Protein AF-A0A2A2LN92-F1 (afdb_monomer)

Nearest PDB structures (foldseek):
  5lyn-assembly1_B  TM=8.600E-01  e=7.169E-06  Saccharomyces cerevisiae
  5lyp-assembly1_A  TM=8.453E-01  e=7.979E-06  Saccharomyces cerevisiae
  8gck-assembly2_A  TM=8.677E-01  e=3.209E-05  Homo sapiens
  4j8e-assembly1_A  TM=8.462E-01  e=2.091E-05  Rattus norvegicus
  6b85-assembly1_J  TM=8.330E-01  e=1.099E-04  synthetic construct

Mean predicted aligned error: 17.04 Å

Organism: NCBI:txid2018661

pLDDT: mean 76.21, std 19.47, range [21.89, 97.56]

Radius of gyration: 30.8 Å; Cα contacts (8 Å, |Δi|>4): 1270; chains: 1; bounding box: 85×88×82 Å

InterPro domains:
  IPR011990 Tetratricopeptide-like helical domain superfamily [G3DSA:1.25.40.10] (541-693)
  IPR011990 Tetratricopeptide-like helical domain superfamily [SSF48452] (569-697)
  IPR019734 Tetratricopeptide repeat [PF13181] (601-632)
  IPR019734 Tetratricopeptide repeat [PF13181] (640-666)
  IPR019734 Tetratricopeptide repeat [PS50005] (600-633)
  IPR019734 Tetratricopeptide repeat [SM00028] (600-633)
  IPR019734 Tetratricopeptide repeat [SM00028] (638-671)
  IPR038906 Tetratricopeptide repeat protein 36 [PTHR21405] (524-701)

Solvent-accessible surface area (backbone atoms only — not comparable to full-atom values): 38725 Å² total; per-residue (Å²): 141,82,86,84,85,82,83,80,79,79,77,81,74,78,76,74,77,75,77,85,53,59,47,60,67,42,74,55,42,34,23,37,42,32,35,26,41,53,87,52,86,72,68,89,66,54,55,65,60,52,41,40,42,45,59,55,68,90,47,72,61,14,47,30,36,45,43,22,56,65,28,65,65,38,27,38,34,70,83,45,47,66,46,62,80,42,72,39,94,46,41,69,70,53,43,41,54,52,21,71,68,32,64,73,43,56,65,42,79,83,50,39,86,46,18,44,59,55,41,49,39,51,52,46,56,54,51,42,48,75,71,70,49,88,71,46,93,47,38,36,32,40,36,71,57,71,90,52,73,50,61,38,100,90,61,33,25,36,37,11,62,86,52,73,23,40,26,56,51,51,36,38,52,42,43,75,72,51,41,42,72,29,22,20,76,82,75,40,82,33,51,24,42,68,22,26,45,3,52,95,55,26,31,52,27,84,43,93,51,45,43,32,33,24,37,70,42,64,69,60,32,37,49,41,36,52,47,46,59,87,33,49,44,60,60,51,57,87,70,51,45,66,48,76,44,59,30,22,26,69,41,50,60,63,93,81,57,84,48,31,44,34,37,38,36,59,80,38,55,86,49,70,79,23,22,40,35,41,37,35,45,38,67,30,76,49,24,57,38,46,93,65,62,28,38,39,39,29,41,33,43,73,64,86,79,21,30,46,57,25,37,40,51,66,49,96,78,73,42,57,61,46,42,66,73,37,67,41,76,48,80,53,67,38,28,64,83,69,47,74,22,36,40,36,46,32,30,71,39,66,42,74,93,73,45,33,34,36,33,37,43,35,41,62,68,58,51,72,61,37,44,58,74,32,44,81,42,75,45,94,59,56,95,73,42,59,54,33,69,37,53,72,97,61,83,90,49,74,68,51,53,52,53,40,44,50,22,74,34,45,56,67,76,46,74,74,57,67,60,64,23,48,36,93,81,44,34,59,47,55,89,44,59,59,37,67,37,38,36,54,61,73,52,34,61,54,52,53,55,51,57,67,76,48,77,68,92,58,98,65,62,61,93,79,37,38,60,34,52,79,47,86,87,41,70,50,64,32,46,59,67,56,25,56,50,40,51,46,45,59,72,48,17,49,82,34,36,68,42,79,48,36,33,56,48,80,78,65,91,79,71,77,89,68,86,69,85,90,84,82,92,86,82,87,81,76,62,67,67,57,50,55,57,43,43,80,72,37,84,80,65,78,65,100,87,62,98,65,90,76,66,45,50,71,58,79,89,77,94,51,93,34,38,70,58,17,57,49,31,33,53,50,16,50,55,34,36,76,72,66,42,41,67,64,14,40,53,33,19,50,49,14,30,75,45,25,82,77,44,23,59,33,30,37,52,31,18,51,37,27,51,77,70,69,36,54,66,65,15,48,54,27,21,53,50,6,23,60,62,31,72,72,33,28,47,41,10,28,37,17,27,48,55,47,17,53,52,29,44,73,74,65,37,56,66,63,14,42,54,25,20,51,54,10,29,74,42,49,34,66,68,25,50,54,50,47,66,76,61,38,60,69,65,52,46,54,54,48,55,50,49,50,52,56,46,36,66,71,70,68,57,77,85,76,82,82,127

Sequence (707 aa):
MKASVSSVLLALGLLFRPGQCIPKRGNEPWSVILCKFKNSHYEPRTAEWIREWISAGNNPDTVESFFSSVSNGLYDIKGSNVTEWLKLPWSRHDVYRMALTDRRLQSNKKEKPFALFDKAKQLCISFAQLHGYELNEKKITIINSEQTAVYGNENGVLLSPKLIFTSVLAHEMVHSLNIGHSYSDRYKRYDDAYDLMSTANAHMRPSTYGLSGPGLNGPHLNYLGWLPMDRIIYFGRDGQMNRTISMSSLSVPHRLTSDSLLILIPYDRDEPANVYTVEYRTVFGNDASIGSSGILIHKVEKFGDAFYSHLITYVNHVYDELTAGTEWISFLHRDEHYNFQYIRVKVENLQKKLHSAEIRVISTFDPSACRKYEQRIATERKDTVDSVCLRHNRAITYKDIEVQRKRNLFYKLRATFGQNECHEGMRWRAIDAYDYVCVIPERVAIEQVTSWRKKKRHSFCYSGQKRRRAFEGDNVCVSSEEFERTQKENMDAYKYLKHLSFFNGQDKIRAIHSALSETQIKIMSTTRDRAVLSRILNPLMPSEDISNNNDVAVDKPIEHEGYAESKELEKQGVRTAEGGDVNAAIEIFTRAISTCDINPSAYNNRAQAYRLVEKNEEALADLNRAIELSEEQGKSGCQAFVQRAMIHRLKGDDDAARADFEKAANLGSSFAKLQLVALNPYAAMCNKMLSEVFQNLREGKECQESK

Structure (mmCIF, N/CA/C/O backbone):
data_AF-A0A2A2LN92-F1
#
_entry.id   AF-A0A2A2LN92-F1
#
loop_
_atom_site.group_PDB
_atom_site.id
_atom_site.type_symbol
_atom_site.label_atom_id
_atom_site.label_alt_id
_atom_site.label_comp_id
_atom_site.label_asym_id
_atom_site.label_entity_id
_atom_site.label_seq_id
_atom_site.pdbx_PDB_ins_code
_atom_site.Cartn_x
_atom_site.Cartn_y
_atom_site.Cartn_z
_atom_site.occupancy
_atom_site.B_iso_or_equiv
_atom_site.auth_seq_id
_atom_site.auth_comp_id
_atom_site.auth_asym_id
_atom_site.auth_atom_id
_atom_site.pdbx_PDB_model_num
ATOM 1 N N . MET A 1 1 ? -39.419 -28.266 -52.179 1.00 36.84 1 MET A N 1
ATOM 2 C CA . MET A 1 1 ? -38.161 -27.897 -51.493 1.00 36.84 1 MET A CA 1
ATOM 3 C C . MET A 1 1 ? -38.132 -26.385 -51.303 1.00 36.84 1 MET A C 1
ATOM 5 O O . MET A 1 1 ? -38.129 -25.673 -52.297 1.00 36.84 1 MET A O 1
ATOM 9 N N . LYS A 1 2 ? -38.174 -25.893 -50.061 1.00 25.91 2 LYS A N 1
ATOM 10 C CA . LYS A 1 2 ? -37.918 -24.487 -49.696 1.00 25.91 2 LYS A CA 1
ATOM 11 C C . LYS A 1 2 ? -37.092 -24.509 -48.409 1.00 25.91 2 LYS A C 1
ATOM 13 O O . LYS A 1 2 ? -37.454 -25.236 -47.489 1.00 25.91 2 LYS A O 1
ATOM 18 N N . ALA A 1 3 ? -35.962 -23.807 -48.393 1.00 26.75 3 ALA A N 1
ATOM 19 C CA . ALA A 1 3 ? -35.018 -23.839 -47.279 1.00 26.75 3 ALA A CA 1
ATOM 20 C C . ALA A 1 3 ? -35.492 -22.957 -46.112 1.00 26.75 3 ALA A C 1
ATOM 22 O O . ALA A 1 3 ? -36.103 -21.911 -46.328 1.00 26.75 3 ALA A O 1
ATOM 23 N N . SER A 1 4 ? -35.201 -23.395 -44.886 1.00 24.69 4 SER A N 1
ATOM 24 C CA . SER A 1 4 ? -35.514 -22.660 -43.658 1.00 24.69 4 SER A CA 1
ATOM 25 C C . SER A 1 4 ? -34.549 -21.491 -43.452 1.00 24.69 4 SER A C 1
ATOM 27 O O . SER A 1 4 ? -33.338 -21.656 -43.602 1.00 24.69 4 SER A O 1
ATOM 29 N N . VAL A 1 5 ? -35.076 -20.330 -43.061 1.00 28.58 5 VAL A N 1
ATOM 30 C CA . VAL A 1 5 ? -34.281 -19.177 -42.624 1.00 28.58 5 VAL A CA 1
ATOM 31 C C . VAL A 1 5 ? -34.138 -19.245 -41.104 1.00 28.58 5 VAL A C 1
ATOM 33 O O . VAL A 1 5 ? -35.081 -18.932 -40.382 1.00 28.58 5 VAL A O 1
ATOM 36 N N . SER A 1 6 ? -32.958 -19.634 -40.615 1.00 26.05 6 SER A N 1
ATOM 37 C CA . SER A 1 6 ? -32.620 -19.544 -39.188 1.00 26.05 6 SER A CA 1
ATOM 38 C C . SER A 1 6 ? -31.938 -18.213 -38.886 1.00 26.05 6 SER A C 1
ATOM 40 O O . SER A 1 6 ? -30.765 -18.013 -39.201 1.00 26.05 6 SER A O 1
ATOM 42 N N . SER A 1 7 ? -32.667 -17.307 -38.242 1.00 25.14 7 SER A N 1
ATOM 43 C CA . SER A 1 7 ? -32.140 -16.064 -37.681 1.00 25.14 7 SER A CA 1
ATOM 44 C C . SER A 1 7 ? -31.362 -16.341 -36.389 1.00 25.14 7 SER A C 1
ATOM 46 O O . SER A 1 7 ? -31.938 -16.621 -35.339 1.00 25.14 7 SER A O 1
ATOM 48 N N . VAL A 1 8 ? -30.034 -16.232 -36.451 1.00 26.95 8 VAL A N 1
ATOM 49 C CA . VAL A 1 8 ? -29.171 -16.286 -35.262 1.00 26.95 8 VAL A CA 1
ATOM 50 C C . VAL A 1 8 ? -29.262 -14.950 -34.522 1.00 26.95 8 VAL A C 1
ATOM 52 O O . VAL A 1 8 ? -28.691 -13.953 -34.964 1.00 26.95 8 VAL A O 1
ATOM 55 N N . LEU A 1 9 ? -29.961 -14.920 -33.383 1.00 25.62 9 LEU A N 1
ATOM 56 C CA . LEU A 1 9 ? -29.848 -13.801 -32.445 1.00 25.62 9 LEU A CA 1
ATOM 57 C C . LEU A 1 9 ? -28.452 -13.815 -31.813 1.00 25.62 9 LEU A C 1
ATOM 59 O O . LEU A 1 9 ? -28.152 -14.647 -30.957 1.00 25.62 9 LEU A O 1
ATOM 63 N N . LEU A 1 10 ? -27.617 -12.851 -32.199 1.00 25.48 10 LEU A N 1
ATOM 64 C CA . LEU A 1 10 ? -26.381 -12.557 -31.485 1.00 25.48 10 LEU A CA 1
ATOM 65 C C . LEU A 1 10 ? -26.738 -11.866 -30.161 1.00 25.48 10 LEU A C 1
ATOM 67 O O . LEU A 1 10 ? -26.968 -10.657 -30.111 1.00 25.48 10 LEU A O 1
ATOM 71 N N . ALA A 1 11 ? -26.808 -12.636 -29.077 1.00 25.20 11 ALA A N 1
ATOM 72 C CA . ALA A 1 11 ? -26.950 -12.075 -27.742 1.00 25.20 11 ALA A CA 1
ATOM 73 C C . ALA A 1 11 ? -25.649 -11.350 -27.356 1.00 25.20 11 ALA A C 1
ATOM 75 O O . ALA A 1 11 ? -24.708 -11.973 -26.864 1.00 25.20 11 ALA A O 1
ATOM 76 N N . LEU A 1 12 ? -25.596 -10.027 -27.560 1.00 25.86 12 LEU A N 1
ATOM 77 C CA . LEU A 1 12 ? -24.588 -9.172 -26.928 1.00 25.86 12 LEU A CA 1
ATOM 78 C C . LEU A 1 12 ? -24.840 -9.146 -25.414 1.00 25.86 12 LEU A C 1
ATOM 80 O O . LEU A 1 12 ? -25.447 -8.227 -24.864 1.00 25.86 12 LEU A O 1
ATOM 84 N N . GLY A 1 13 ? -24.348 -10.178 -24.733 1.00 24.19 13 GLY A N 1
ATOM 85 C CA . GLY A 1 13 ? -24.136 -10.143 -23.299 1.00 24.19 13 GLY A CA 1
ATOM 86 C C . GLY A 1 13 ? -23.096 -9.072 -22.992 1.00 24.19 13 GLY A C 1
ATOM 87 O O . GLY A 1 13 ? -21.897 -9.311 -23.123 1.00 24.19 13 GLY A O 1
ATOM 88 N N . LEU A 1 14 ? -23.559 -7.889 -22.583 1.00 23.95 14 LEU A N 1
ATOM 89 C CA . LEU A 1 14 ? -22.728 -6.895 -21.914 1.00 23.95 14 LEU A CA 1
ATOM 90 C C . LEU A 1 14 ? -22.191 -7.528 -20.626 1.00 23.95 14 LEU A C 1
ATOM 92 O O . LEU A 1 14 ? -22.842 -7.494 -19.582 1.00 23.95 14 LEU A O 1
ATOM 96 N N . LEU A 1 15 ? -21.004 -8.129 -20.722 1.00 23.92 15 LEU A N 1
ATOM 97 C CA . LEU A 1 15 ? -20.229 -8.611 -19.587 1.00 23.92 15 LEU A CA 1
ATOM 98 C C . LEU A 1 15 ? -19.795 -7.402 -18.754 1.00 23.92 15 LEU A C 1
ATOM 100 O O . LEU A 1 15 ? -18.691 -6.875 -18.905 1.00 23.92 15 LEU A O 1
ATOM 104 N N . PHE A 1 16 ? -20.688 -6.964 -17.865 1.00 23.58 16 PHE A N 1
ATOM 105 C CA . PHE A 1 16 ? -20.325 -6.155 -16.713 1.00 23.58 16 PHE A CA 1
ATOM 106 C C . PHE A 1 16 ? -19.219 -6.899 -15.969 1.00 23.58 16 PHE A C 1
ATOM 108 O O . PHE A 1 16 ? -19.461 -7.951 -15.377 1.00 23.58 16 PHE A O 1
ATOM 115 N N . ARG A 1 17 ? -17.994 -6.370 -16.036 1.00 29.92 17 ARG A N 1
ATOM 116 C CA . ARG A 1 17 ? -16.860 -6.920 -15.295 1.00 29.92 17 ARG A CA 1
ATOM 117 C C . ARG A 1 17 ? -17.189 -6.814 -13.800 1.00 29.92 17 ARG A C 1
ATOM 119 O O . ARG A 1 17 ? -17.410 -5.690 -13.341 1.00 29.92 17 ARG A O 1
ATOM 126 N N . PRO A 1 18 ? -17.268 -7.927 -13.048 1.00 30.98 18 PRO A N 1
ATOM 127 C CA . PRO A 1 18 ? -17.479 -7.848 -11.611 1.00 30.98 18 PRO A CA 1
ATOM 128 C C . PRO A 1 18 ? -16.292 -7.120 -10.976 1.00 30.98 18 PRO A C 1
ATOM 130 O O . PRO A 1 18 ? -15.141 -7.330 -11.363 1.00 30.98 18 PRO A O 1
ATOM 133 N N . GLY A 1 19 ? -16.574 -6.242 -10.014 1.00 36.78 19 GLY A N 1
ATOM 134 C CA . GLY A 1 19 ? -15.523 -5.608 -9.225 1.00 36.78 19 GLY A CA 1
ATOM 135 C C . GLY A 1 19 ? -14.732 -6.680 -8.482 1.00 36.78 19 GLY A C 1
ATOM 136 O O . GLY A 1 19 ? -15.320 -7.605 -7.919 1.00 36.78 19 GLY A O 1
ATOM 137 N N . GLN A 1 20 ? -13.403 -6.576 -8.490 1.00 46.41 20 GLN A N 1
ATOM 138 C CA . GLN A 1 20 ? -12.574 -7.534 -7.770 1.00 46.41 20 GLN A CA 1
ATOM 139 C C . GLN A 1 20 ? -12.903 -7.480 -6.272 1.00 46.41 20 GLN A C 1
ATOM 141 O O . GLN A 1 20 ? -12.833 -6.422 -5.649 1.00 46.41 20 GLN A O 1
ATOM 146 N N . CYS A 1 21 ? -13.301 -8.623 -5.716 1.00 49.97 21 CYS A N 1
ATOM 147 C CA . CYS A 1 21 ? -13.788 -8.705 -4.346 1.00 49.97 21 CYS A CA 1
ATOM 148 C C . CYS A 1 21 ? -12.650 -8.517 -3.338 1.00 49.97 21 CYS A C 1
ATOM 150 O O . CYS A 1 21 ? -11.581 -9.110 -3.476 1.00 49.97 21 CYS A O 1
ATOM 152 N N . ILE A 1 22 ? -12.931 -7.723 -2.308 1.00 56.91 22 ILE A N 1
ATOM 153 C CA . ILE A 1 22 ? -12.199 -7.686 -1.043 1.00 56.91 22 ILE A CA 1
ATOM 154 C C . ILE A 1 22 ? -13.116 -8.371 -0.010 1.00 56.91 22 ILE A C 1
ATOM 156 O O . ILE A 1 22 ? -14.329 -8.169 -0.095 1.00 56.91 22 ILE A O 1
ATOM 160 N N . PRO A 1 23 ? -12.609 -9.217 0.906 1.00 67.38 23 PRO A N 1
ATOM 161 C CA . PRO A 1 23 ? -11.212 -9.617 1.066 1.00 67.38 23 PRO A CA 1
ATOM 162 C C . PRO A 1 23 ? -10.720 -10.495 -0.092 1.00 67.38 23 PRO A C 1
ATOM 164 O O . PRO A 1 23 ? -11.449 -11.350 -0.598 1.00 67.38 23 PRO A O 1
ATOM 167 N N . LYS A 1 24 ? -9.459 -10.314 -0.492 1.00 70.56 24 LYS A N 1
ATOM 168 C CA . LYS A 1 24 ? -8.810 -11.189 -1.478 1.00 70.56 24 LYS A CA 1
ATOM 169 C C . LYS A 1 24 ? -8.303 -12.440 -0.769 1.00 70.56 24 LYS A C 1
ATOM 171 O O . LYS A 1 24 ? -7.378 -12.357 0.039 1.00 70.56 24 LYS A O 1
ATOM 176 N N . ARG A 1 25 ? -8.931 -13.583 -1.063 1.00 75.94 25 ARG A N 1
ATOM 177 C CA . ARG A 1 25 ? -8.587 -14.906 -0.522 1.00 75.94 25 ARG A CA 1
ATOM 178 C C . ARG A 1 25 ? -8.489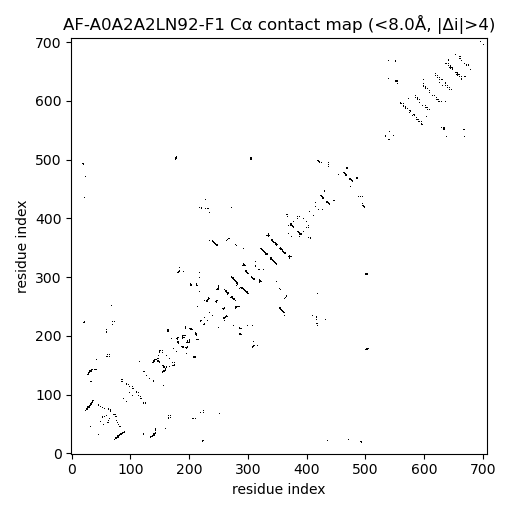 -15.948 -1.639 1.00 75.94 25 ARG A C 1
ATOM 180 O O . ARG A 1 25 ? -9.300 -15.932 -2.561 1.00 75.94 25 ARG A O 1
ATOM 187 N N . GLY A 1 26 ? -7.560 -16.883 -1.480 1.00 81.44 26 GLY A N 1
ATOM 188 C CA . GLY A 1 26 ? -7.250 -17.969 -2.403 1.00 81.44 26 GLY A CA 1
ATOM 189 C C . GLY A 1 26 ? -6.106 -17.650 -3.365 1.00 81.44 26 GLY A C 1
ATOM 190 O O . GLY A 1 26 ? -5.519 -16.565 -3.333 1.00 81.44 26 GLY A O 1
ATOM 191 N N . ASN A 1 27 ? -5.791 -18.624 -4.213 1.00 87.12 27 ASN A N 1
ATOM 192 C CA . ASN A 1 27 ? -4.753 -18.508 -5.234 1.00 87.12 27 ASN A CA 1
ATOM 193 C C . ASN A 1 27 ? -5.230 -17.712 -6.471 1.00 87.12 27 ASN A C 1
ATOM 195 O O . ASN A 1 27 ? -6.196 -18.108 -7.126 1.00 87.12 27 ASN A O 1
ATOM 199 N N . GLU A 1 28 ? -4.526 -16.637 -6.834 1.00 87.56 28 GLU A N 1
ATOM 200 C CA . GLU A 1 28 ? -4.752 -15.830 -8.044 1.00 87.56 28 GLU A CA 1
ATOM 201 C C . GLU A 1 28 ? -3.471 -15.850 -8.902 1.00 87.56 28 GLU A C 1
ATOM 203 O O . GLU A 1 28 ? -2.587 -15.029 -8.676 1.00 87.56 28 GLU A O 1
ATOM 208 N N . PRO A 1 29 ? -3.316 -16.778 -9.869 1.00 91.06 29 PRO A N 1
ATOM 209 C CA . PRO A 1 29 ? -2.129 -16.841 -10.724 1.00 91.06 29 PRO A CA 1
ATOM 210 C C . PRO A 1 29 ? -1.972 -15.603 -11.621 1.00 91.06 29 PRO A C 1
ATOM 212 O O . PRO A 1 29 ? -2.944 -15.083 -12.172 1.00 91.06 29 PRO A O 1
ATOM 215 N N . TRP A 1 30 ? -0.731 -15.160 -11.824 1.00 92.69 30 TRP A N 1
ATOM 216 C CA . TRP A 1 30 ? -0.370 -14.022 -12.675 1.00 92.69 30 TRP A CA 1
ATOM 217 C C . TRP A 1 30 ? 0.314 -14.486 -13.964 1.00 92.69 30 TRP A C 1
ATOM 219 O O . TRP A 1 30 ? 0.817 -15.605 -14.055 1.00 92.69 30 TRP A O 1
ATOM 229 N N . SER A 1 31 ? 0.346 -13.621 -14.979 1.00 94.31 31 SER A N 1
ATOM 230 C CA . SER A 1 31 ? 1.178 -13.825 -16.173 1.00 94.31 31 SER A CA 1
ATOM 231 C C . SER A 1 31 ? 2.292 -12.800 -16.259 1.00 94.31 31 SER A C 1
ATOM 233 O O . SER A 1 31 ? 2.029 -11.599 -16.323 1.00 94.31 31 SER A O 1
ATOM 235 N N . VAL A 1 32 ? 3.534 -13.274 -16.301 1.00 94.62 32 VAL A N 1
ATOM 236 C CA . VAL A 1 32 ? 4.735 -12.450 -16.438 1.00 94.62 32 VAL A CA 1
ATOM 237 C C . VAL A 1 32 ? 5.212 -12.498 -17.882 1.00 94.62 32 VAL A C 1
ATOM 239 O O . VAL A 1 32 ? 5.563 -13.551 -18.408 1.00 94.62 32 VAL A O 1
ATOM 242 N N . ILE A 1 33 ? 5.203 -11.347 -18.538 1.00 94.62 33 ILE A N 1
ATOM 243 C CA . ILE A 1 33 ? 5.451 -11.215 -19.969 1.00 94.62 33 ILE A CA 1
ATOM 244 C C . ILE A 1 33 ? 6.777 -10.489 -20.153 1.00 94.62 33 ILE A C 1
ATOM 246 O O . ILE A 1 33 ? 6.930 -9.334 -19.744 1.00 94.62 33 ILE A O 1
ATOM 250 N N . LEU A 1 34 ? 7.743 -11.184 -20.744 1.00 93.81 34 LEU A N 1
ATOM 251 C CA . LEU A 1 34 ? 9.094 -10.685 -20.969 1.00 93.81 34 LEU A CA 1
ATOM 252 C C . LEU A 1 34 ? 9.191 -10.127 -22.390 1.00 93.81 34 LEU A C 1
ATOM 254 O O . LEU A 1 34 ? 9.040 -10.869 -23.358 1.00 93.81 34 LEU A O 1
ATOM 258 N N . CYS A 1 35 ? 9.445 -8.825 -22.532 1.00 92.31 35 CYS A N 1
ATOM 259 C CA . CYS A 1 35 ? 9.462 -8.152 -23.832 1.00 92.31 35 CYS A CA 1
ATOM 260 C C . CYS A 1 35 ? 10.732 -7.333 -24.065 1.00 92.31 35 CYS A C 1
ATOM 262 O O . CYS A 1 35 ? 11.144 -6.521 -23.236 1.00 92.31 35 CYS A O 1
ATOM 264 N N . LYS A 1 36 ? 11.314 -7.477 -25.258 1.00 90.44 36 LYS A N 1
ATOM 265 C CA . LYS A 1 36 ? 12.439 -6.665 -25.736 1.00 90.44 36 LYS A CA 1
ATOM 266 C C . LYS A 1 36 ? 12.086 -5.916 -27.015 1.00 90.44 36 LYS A C 1
ATOM 268 O O . LYS A 1 36 ? 11.473 -6.479 -27.919 1.00 90.44 36 LYS A O 1
ATOM 273 N N . PHE A 1 37 ? 12.473 -4.643 -27.107 1.00 89.69 37 PHE A N 1
ATOM 274 C CA .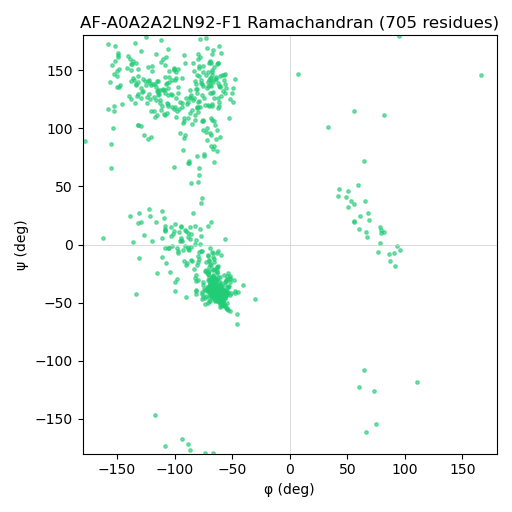 PHE A 1 37 ? 12.275 -3.848 -28.327 1.00 89.69 37 PHE A CA 1
ATOM 275 C C . PHE A 1 37 ? 13.068 -4.414 -29.518 1.00 89.69 37 PHE A C 1
ATOM 277 O O . PHE A 1 37 ? 14.125 -5.018 -29.331 1.00 89.69 37 PHE A O 1
ATOM 284 N N . LYS A 1 38 ? 12.617 -4.135 -30.751 1.00 88.38 38 LYS A N 1
ATOM 285 C CA . LYS A 1 38 ? 13.213 -4.613 -32.019 1.00 88.38 38 LYS A CA 1
ATOM 286 C C . LYS A 1 38 ? 14.740 -4.503 -32.083 1.00 88.38 38 LYS A C 1
ATOM 288 O O . LYS A 1 38 ? 15.410 -5.407 -32.581 1.00 88.38 38 LYS A O 1
ATOM 293 N N . ASN A 1 39 ? 15.274 -3.392 -31.585 1.00 85.25 39 ASN A N 1
ATOM 294 C CA . ASN A 1 39 ? 16.687 -3.036 -31.701 1.00 85.25 39 ASN A CA 1
ATOM 295 C C . ASN A 1 39 ? 17.512 -3.456 -30.471 1.00 85.25 39 ASN A C 1
ATOM 297 O O . ASN A 1 39 ? 18.694 -3.140 -30.407 1.00 85.25 39 ASN A O 1
ATOM 301 N N . SER A 1 40 ? 16.910 -4.136 -29.487 1.00 81.94 40 SER A N 1
ATOM 302 C CA . SER A 1 40 ? 17.597 -4.555 -28.267 1.00 81.94 40 SER A CA 1
ATOM 303 C C . SER A 1 40 ? 17.787 -6.067 -28.211 1.00 81.94 40 SER A C 1
ATOM 305 O O . SER A 1 40 ? 16.865 -6.851 -28.446 1.00 81.94 40 SER A O 1
ATOM 307 N N . HIS A 1 41 ? 19.006 -6.459 -27.855 1.00 81.06 41 HIS A N 1
ATOM 308 C CA . HIS A 1 41 ? 19.414 -7.838 -27.598 1.00 81.06 41 HIS A CA 1
ATOM 309 C C . HIS A 1 41 ? 19.653 -8.099 -26.102 1.00 81.06 41 HIS A C 1
ATOM 311 O O . HIS A 1 41 ? 19.939 -9.227 -25.722 1.00 81.06 41 HIS A O 1
ATOM 317 N N . TYR A 1 42 ? 19.530 -7.068 -25.257 1.00 82.56 42 TYR A N 1
ATOM 318 C CA . TYR A 1 42 ? 19.814 -7.155 -23.829 1.00 82.56 42 TYR A CA 1
ATOM 319 C C . TYR A 1 42 ? 18.660 -7.802 -23.054 1.00 82.56 42 TYR A C 1
ATOM 321 O O . TYR A 1 42 ? 17.532 -7.301 -23.067 1.00 82.56 42 TYR A O 1
ATOM 329 N N . GLU A 1 43 ? 18.977 -8.883 -22.347 1.00 86.75 43 GLU A N 1
ATOM 330 C CA . GLU A 1 43 ? 18.100 -9.600 -21.422 1.00 86.75 43 GLU A CA 1
ATOM 331 C C . GLU A 1 43 ? 18.716 -9.501 -20.016 1.00 86.75 43 GLU A C 1
ATOM 333 O O . GLU A 1 43 ? 19.775 -10.080 -19.778 1.00 86.75 43 GLU A O 1
ATOM 338 N N . PRO A 1 44 ? 18.115 -8.747 -19.075 1.00 83.12 44 PRO A N 1
ATOM 339 C CA . PRO A 1 44 ? 18.706 -8.527 -17.749 1.00 83.12 44 PRO A CA 1
ATOM 340 C C . PRO A 1 44 ? 18.834 -9.803 -16.907 1.00 83.12 44 PRO A C 1
ATOM 342 O O . PRO A 1 44 ? 19.715 -9.909 -16.053 1.00 83.12 44 PRO A O 1
ATOM 345 N N . ARG A 1 45 ? 17.908 -10.744 -17.122 1.00 89.31 45 ARG A N 1
ATOM 346 C CA . ARG A 1 45 ? 17.765 -12.039 -16.449 1.00 89.31 45 ARG A CA 1
ATOM 347 C C . ARG A 1 45 ? 17.181 -13.040 -17.445 1.00 89.31 45 ARG A C 1
ATOM 349 O O . ARG A 1 45 ? 16.426 -12.647 -18.335 1.00 89.31 45 ARG A O 1
ATOM 356 N N . THR A 1 46 ? 17.508 -14.319 -17.288 1.00 92.38 46 THR A N 1
ATOM 357 C CA . THR A 1 46 ? 16.908 -15.400 -18.084 1.00 92.38 46 THR A CA 1
ATOM 358 C C . THR A 1 46 ? 15.441 -15.608 -17.698 1.00 92.38 46 THR A C 1
ATOM 360 O O . THR A 1 46 ? 15.041 -15.281 -16.579 1.00 92.38 46 THR A O 1
ATOM 363 N N . ALA A 1 47 ? 14.637 -16.178 -18.601 1.00 92.25 47 ALA A N 1
ATOM 364 C CA . ALA A 1 47 ? 13.253 -16.538 -18.287 1.00 92.25 47 ALA A CA 1
ATOM 365 C C . ALA A 1 47 ? 13.172 -17.544 -17.121 1.00 92.25 47 ALA A C 1
ATOM 367 O O . ALA A 1 47 ? 12.292 -17.416 -16.276 1.00 92.25 47 ALA A O 1
ATOM 368 N N . GLU A 1 48 ? 14.139 -18.466 -17.016 1.00 92.75 48 GLU A N 1
ATOM 369 C CA . GLU A 1 48 ? 14.279 -19.395 -15.884 1.00 92.75 48 GLU A CA 1
ATOM 370 C C . GLU A 1 48 ? 14.429 -18.663 -14.545 1.00 92.75 48 GLU A C 1
ATOM 372 O O . GLU A 1 48 ? 13.645 -18.882 -13.629 1.00 92.75 48 GLU A O 1
ATOM 377 N N . TRP A 1 49 ? 15.360 -17.707 -14.455 1.00 93.69 49 TRP A N 1
ATOM 378 C CA . TRP A 1 49 ? 15.575 -16.936 -13.228 1.00 93.69 49 TRP A CA 1
ATOM 379 C C . TRP A 1 49 ? 14.321 -16.147 -12.821 1.00 93.69 49 TRP A C 1
ATOM 381 O O . TRP A 1 49 ? 14.030 -16.013 -11.635 1.00 93.69 49 TRP A O 1
ATOM 391 N N . ILE A 1 50 ? 13.548 -15.642 -13.793 1.00 93.81 50 ILE A N 1
ATOM 392 C CA . ILE A 1 50 ? 12.265 -14.979 -13.516 1.00 93.81 50 ILE A CA 1
ATOM 393 C C . ILE A 1 50 ? 11.205 -15.992 -13.052 1.00 93.81 50 ILE A C 1
ATOM 395 O O . ILE A 1 50 ? 10.464 -15.685 -12.121 1.00 93.81 50 ILE A O 1
ATOM 399 N N . ARG A 1 51 ? 11.131 -17.193 -13.647 1.00 93.62 51 ARG A N 1
ATOM 400 C CA . ARG A 1 51 ? 10.234 -18.274 -13.191 1.00 93.62 51 ARG A CA 1
ATOM 401 C C . ARG A 1 51 ? 10.516 -18.640 -11.738 1.00 93.62 51 ARG A C 1
ATOM 403 O O . ARG A 1 51 ? 9.589 -18.648 -10.929 1.00 93.62 51 ARG A O 1
ATOM 410 N N . GLU A 1 52 ? 11.787 -18.830 -11.398 1.00 93.06 52 GLU A N 1
ATOM 411 C CA . GLU A 1 52 ? 12.208 -19.101 -10.027 1.00 93.06 52 GLU A CA 1
ATOM 412 C C . GLU A 1 52 ? 11.862 -17.948 -9.068 1.00 93.06 52 GLU A C 1
ATOM 414 O O . GLU A 1 52 ? 11.243 -18.170 -8.030 1.00 93.06 52 GLU A O 1
ATOM 419 N N . TRP A 1 53 ? 12.201 -16.704 -9.423 1.00 93.75 53 TRP A N 1
ATOM 420 C CA . TRP A 1 53 ? 11.919 -15.524 -8.596 1.00 93.75 53 TRP A CA 1
ATOM 421 C C . TRP A 1 53 ? 10.424 -15.354 -8.280 1.00 93.75 53 TRP A C 1
ATOM 423 O O . TRP A 1 53 ? 10.050 -14.989 -7.161 1.00 93.75 53 TRP A O 1
ATOM 433 N N . ILE A 1 54 ? 9.562 -15.632 -9.259 1.00 94.06 54 ILE A N 1
ATOM 434 C CA . ILE A 1 54 ? 8.112 -15.512 -9.114 1.00 94.06 54 ILE A CA 1
ATOM 435 C C . ILE A 1 54 ? 7.554 -16.652 -8.254 1.00 94.06 54 ILE A C 1
ATOM 437 O O . ILE A 1 54 ? 6.829 -16.368 -7.301 1.00 94.06 54 ILE A O 1
ATOM 441 N N . SER A 1 55 ? 7.881 -17.912 -8.575 1.00 90.19 55 SER A N 1
ATOM 442 C CA . SER A 1 55 ? 7.243 -19.108 -8.000 1.00 90.19 55 SER A CA 1
ATOM 443 C C . SER A 1 55 ? 8.163 -20.350 -8.048 1.00 90.19 55 SER A C 1
ATOM 445 O O . SER A 1 55 ? 7.875 -21.335 -8.724 1.00 90.19 55 SER A O 1
ATOM 447 N N . ALA A 1 56 ? 9.285 -20.334 -7.313 1.00 79.50 56 ALA A N 1
ATOM 448 C CA . ALA A 1 56 ? 10.155 -21.509 -7.088 1.00 79.50 56 ALA A CA 1
ATOM 449 C C . ALA A 1 56 ? 9.676 -22.459 -5.962 1.00 79.50 56 ALA A C 1
ATOM 451 O O . ALA A 1 56 ? 10.463 -23.258 -5.443 1.00 79.50 56 ALA A O 1
ATOM 452 N N . GLY A 1 57 ? 8.420 -22.370 -5.513 1.00 68.50 57 GLY A N 1
ATOM 453 C CA . GLY A 1 57 ? 7.909 -23.179 -4.405 1.00 68.50 57 GLY A CA 1
ATOM 454 C C . GLY A 1 57 ? 8.603 -22.869 -3.072 1.00 68.50 57 GLY A C 1
ATOM 455 O O . GLY A 1 57 ? 8.375 -21.823 -2.478 1.00 68.50 57 GLY A O 1
ATOM 456 N N . ASN A 1 58 ? 9.450 -23.779 -2.575 1.00 72.44 58 ASN A N 1
ATOM 457 C CA . ASN A 1 58 ? 9.977 -23.749 -1.198 1.00 72.44 58 ASN A CA 1
ATOM 458 C C . ASN A 1 58 ? 10.969 -22.605 -0.875 1.00 72.44 58 ASN A C 1
ATOM 460 O O . ASN A 1 58 ? 11.424 -22.524 0.267 1.00 72.44 58 ASN A O 1
ATOM 464 N N . ASN A 1 59 ? 11.348 -21.749 -1.831 1.00 85.81 59 ASN A N 1
ATOM 465 C CA . ASN A 1 59 ? 12.268 -20.638 -1.567 1.00 85.81 59 ASN A CA 1
ATOM 466 C C . ASN A 1 59 ? 11.521 -19.442 -0.920 1.00 85.81 59 ASN A C 1
ATOM 468 O O . ASN A 1 59 ? 10.661 -18.847 -1.582 1.00 85.81 59 ASN A O 1
ATOM 472 N N . PRO A 1 60 ? 11.869 -19.035 0.323 1.00 85.25 60 PRO A N 1
ATOM 473 C CA . PRO A 1 60 ? 11.158 -17.995 1.072 1.00 85.25 60 PRO A CA 1
ATOM 474 C C . PRO A 1 60 ? 11.327 -16.571 0.516 1.00 85.25 60 PRO A C 1
ATOM 476 O O . PRO A 1 60 ? 10.582 -15.680 0.915 1.00 85.25 60 PRO A O 1
ATOM 479 N N . ASP A 1 61 ? 12.282 -16.335 -0.389 1.00 88.81 61 ASP A N 1
ATOM 480 C CA . ASP A 1 61 ? 12.550 -15.015 -0.984 1.00 88.81 61 ASP A CA 1
ATOM 481 C C . ASP A 1 61 ? 11.770 -14.745 -2.286 1.00 88.81 61 ASP A C 1
ATOM 483 O O . ASP A 1 61 ? 11.902 -13.671 -2.888 1.00 88.81 61 ASP A O 1
ATOM 487 N N . THR A 1 62 ? 10.980 -15.721 -2.738 1.00 93.62 62 THR A N 1
ATOM 488 C CA . THR A 1 62 ? 10.131 -15.610 -3.933 1.00 93.62 62 THR A CA 1
ATOM 489 C C . THR A 1 62 ? 8.973 -14.642 -3.724 1.00 93.62 62 THR A C 1
ATOM 491 O O . THR A 1 62 ? 8.537 -14.389 -2.599 1.00 93.62 62 THR A O 1
ATOM 494 N N . VAL A 1 63 ? 8.429 -14.121 -4.824 1.00 94.38 63 VAL A N 1
ATOM 495 C CA . VAL A 1 63 ? 7.245 -13.245 -4.780 1.00 94.38 63 VAL A CA 1
ATOM 496 C C . VAL A 1 63 ? 6.026 -14.013 -4.249 1.00 94.38 63 VAL A C 1
ATOM 498 O O . VAL A 1 63 ? 5.283 -13.484 -3.424 1.00 94.38 63 VAL A O 1
ATOM 501 N N . GLU A 1 64 ? 5.880 -15.286 -4.631 1.00 94.00 64 GLU A N 1
ATOM 502 C CA . GLU A 1 64 ? 4.932 -16.241 -4.044 1.00 94.00 64 GLU A CA 1
ATOM 503 C C . GLU A 1 64 ? 5.056 -16.320 -2.513 1.00 94.00 64 GLU A C 1
ATOM 505 O O . GLU A 1 64 ? 4.093 -16.043 -1.792 1.00 94.00 64 GLU A O 1
ATOM 510 N N . SER A 1 65 ? 6.251 -16.635 -1.999 1.00 92.62 65 SER A N 1
ATOM 511 C CA . SER A 1 65 ? 6.481 -16.753 -0.554 1.00 92.62 65 SER A CA 1
ATOM 512 C C . SER A 1 65 ? 6.286 -15.435 0.190 1.00 92.62 65 SER A C 1
ATOM 514 O O . SER A 1 65 ? 5.774 -15.449 1.309 1.00 92.62 65 SER A O 1
ATOM 516 N N . PHE A 1 66 ? 6.616 -14.295 -0.424 1.00 93.88 66 PHE A N 1
ATOM 517 C CA . PHE A 1 66 ? 6.354 -12.980 0.156 1.00 93.88 66 PHE A CA 1
ATOM 518 C C . PHE A 1 66 ? 4.849 -12.761 0.380 1.00 93.88 66 PHE A C 1
ATOM 520 O O . PHE A 1 66 ? 4.431 -12.492 1.509 1.00 93.88 66 PHE A O 1
ATOM 527 N N . PHE A 1 67 ? 4.018 -12.941 -0.655 1.00 93.69 67 PHE A N 1
ATOM 528 C CA . PHE A 1 67 ? 2.563 -12.780 -0.539 1.00 93.69 67 PHE A CA 1
ATOM 529 C C . PHE A 1 67 ? 1.926 -13.812 0.393 1.00 93.69 67 PHE A C 1
ATOM 531 O O . PHE A 1 67 ? 1.080 -13.453 1.216 1.00 93.69 67 PHE A O 1
ATOM 538 N N . SER A 1 68 ? 2.376 -15.066 0.332 1.00 91.88 68 SER A N 1
ATOM 539 C CA . SER A 1 68 ? 1.936 -16.122 1.245 1.00 91.88 68 SER A CA 1
ATOM 540 C C . SER A 1 68 ? 2.295 -15.792 2.703 1.00 91.88 68 SER A C 1
ATOM 542 O O . SER A 1 68 ? 1.472 -15.958 3.601 1.00 91.88 68 SER A O 1
ATOM 544 N N . SER A 1 69 ? 3.484 -15.235 2.958 1.00 92.25 69 SER A N 1
ATOM 545 C CA . SER A 1 69 ? 3.916 -14.837 4.301 1.00 92.25 69 SER A CA 1
ATOM 546 C C . SER A 1 69 ? 3.137 -13.631 4.835 1.00 92.25 69 SER A C 1
ATOM 548 O O . SER A 1 69 ? 2.636 -13.706 5.955 1.00 92.25 69 SER A O 1
ATOM 550 N N . VAL A 1 70 ? 2.993 -12.549 4.058 1.00 93.00 70 VAL A N 1
ATOM 551 C CA . VAL A 1 70 ? 2.279 -11.328 4.491 1.00 93.00 70 VAL A CA 1
ATOM 552 C C . VAL A 1 70 ? 0.781 -11.591 4.683 1.00 93.00 70 VAL A C 1
ATOM 554 O O . VAL A 1 70 ? 0.187 -11.119 5.651 1.00 93.00 70 VAL A O 1
ATOM 557 N N . SER A 1 71 ? 0.165 -12.395 3.812 1.00 92.38 71 SER A N 1
ATOM 558 C CA . SER A 1 71 ? -1.252 -12.768 3.921 1.00 92.38 71 SER A CA 1
ATOM 559 C C . SER A 1 71 ? -1.524 -13.929 4.884 1.00 92.38 71 SER A C 1
ATOM 561 O O . SER A 1 71 ? -2.672 -14.341 5.024 1.00 92.38 71 SER A O 1
ATOM 563 N N . ASN A 1 72 ? -0.499 -14.494 5.535 1.00 91.31 72 ASN A N 1
ATOM 564 C CA . ASN A 1 72 ? -0.619 -15.687 6.385 1.00 91.31 72 ASN A CA 1
ATOM 565 C C . ASN A 1 72 ? -1.246 -16.911 5.674 1.00 91.31 72 ASN A C 1
ATOM 567 O O . ASN A 1 72 ? -1.965 -17.707 6.281 1.00 91.31 72 ASN A O 1
ATOM 571 N N . GLY A 1 73 ? -0.953 -17.071 4.382 1.00 88.81 73 GLY A N 1
ATOM 572 C CA . GLY A 1 73 ? -1.453 -18.145 3.524 1.00 88.81 73 GLY A CA 1
ATOM 573 C C . GLY A 1 73 ? -2.883 -17.935 3.022 1.00 88.81 73 GLY A C 1
ATOM 574 O O . GLY A 1 73 ? -3.485 -18.877 2.514 1.00 88.81 73 GLY A O 1
ATOM 575 N N . LEU A 1 74 ? -3.449 -16.733 3.178 1.00 87.50 74 LEU A N 1
ATOM 576 C CA . LEU A 1 74 ? -4.787 -16.408 2.678 1.00 87.50 74 LEU A CA 1
ATOM 577 C C . LEU A 1 74 ? -4.796 -16.031 1.202 1.00 87.50 74 LEU A C 1
ATOM 579 O O . LEU A 1 74 ? -5.826 -16.223 0.567 1.00 87.50 74 LEU A O 1
ATOM 583 N N . TYR A 1 75 ? -3.705 -15.478 0.676 1.00 90.12 75 TYR A N 1
ATOM 584 C CA . TYR A 1 75 ? -3.557 -15.064 -0.716 1.00 90.12 75 TYR A CA 1
ATOM 585 C C . TYR A 1 75 ? -2.220 -15.562 -1.269 1.00 90.12 75 TYR A C 1
ATOM 587 O O . TYR A 1 75 ? -1.188 -15.502 -0.596 1.00 90.12 75 TYR A O 1
ATOM 595 N N . ASP A 1 76 ? -2.254 -16.066 -2.497 1.00 89.00 76 ASP A N 1
ATOM 596 C CA . ASP A 1 76 ? -1.130 -16.734 -3.143 1.00 89.00 76 ASP A CA 1
ATOM 597 C C . ASP A 1 76 ? -1.175 -16.514 -4.665 1.00 89.00 76 ASP A C 1
ATOM 599 O O . ASP A 1 76 ? -2.210 -16.120 -5.209 1.00 89.00 76 ASP A O 1
ATOM 603 N N . ILE A 1 77 ? -0.055 -16.765 -5.344 1.00 91.81 77 ILE A N 1
ATOM 604 C CA . ILE A 1 77 ? 0.112 -16.622 -6.802 1.00 91.81 77 ILE A CA 1
ATOM 605 C C . ILE A 1 77 ? 0.718 -17.885 -7.454 1.00 91.81 77 ILE A C 1
ATOM 607 O O . ILE A 1 77 ? 1.257 -17.826 -8.564 1.00 91.81 77 ILE A O 1
ATOM 611 N N . LYS A 1 78 ? 0.653 -19.035 -6.769 1.00 89.81 78 LYS A N 1
ATOM 612 C CA . LYS A 1 78 ? 1.116 -20.349 -7.247 1.00 89.81 78 LYS A CA 1
ATOM 613 C C . LYS A 1 78 ? 0.603 -20.676 -8.647 1.00 89.81 78 LYS A C 1
ATOM 615 O O . LYS A 1 78 ? -0.587 -20.559 -8.938 1.00 89.81 78 LYS A O 1
ATOM 620 N N . GLY A 1 79 ? 1.497 -21.171 -9.501 1.00 88.06 79 GLY A N 1
ATOM 621 C CA . GLY A 1 79 ? 1.166 -21.497 -10.892 1.00 88.06 79 GLY A CA 1
ATOM 622 C C . GLY A 1 79 ? 1.096 -20.276 -11.816 1.00 88.06 79 GLY A C 1
ATOM 623 O O . GLY A 1 79 ? 0.576 -20.384 -12.925 1.00 88.06 79 GLY A O 1
ATOM 624 N N . SER A 1 80 ? 1.625 -19.125 -11.385 1.00 92.69 80 SER A N 1
ATOM 625 C CA . SER A 1 80 ? 1.904 -18.001 -12.284 1.00 92.69 80 SER A CA 1
ATOM 626 C C . SER A 1 80 ? 2.815 -18.444 -13.432 1.00 92.69 80 SER A C 1
ATOM 628 O O . SER A 1 80 ? 3.813 -19.127 -13.206 1.00 92.69 80 SER A O 1
ATOM 630 N N . ASN A 1 81 ? 2.490 -18.046 -14.664 1.00 92.69 81 ASN A N 1
ATOM 631 C CA . ASN A 1 81 ? 3.273 -18.397 -15.849 1.00 92.69 81 ASN A CA 1
ATOM 632 C C . ASN A 1 81 ? 4.185 -17.241 -16.288 1.00 92.69 81 ASN A C 1
ATOM 634 O O . ASN A 1 81 ? 3.888 -16.067 -16.064 1.00 92.69 81 ASN A O 1
ATOM 638 N N . VAL A 1 82 ? 5.310 -17.578 -16.919 1.00 94.44 82 VAL A N 1
ATOM 639 C CA . VAL A 1 82 ? 6.297 -16.614 -17.429 1.00 94.44 82 VAL A CA 1
ATOM 640 C C . VAL A 1 82 ? 6.580 -16.940 -18.892 1.00 94.44 82 VAL A C 1
ATOM 642 O O . VAL A 1 82 ? 6.827 -18.101 -19.220 1.00 94.44 82 VAL A O 1
ATOM 645 N N . THR A 1 83 ? 6.532 -15.940 -19.771 1.00 95.12 83 THR A N 1
ATOM 646 C CA . THR A 1 83 ? 6.868 -16.116 -21.192 1.00 95.12 83 THR A CA 1
ATOM 647 C C . THR A 1 83 ? 8.378 -16.159 -21.409 1.00 95.12 83 THR A C 1
ATOM 649 O O . THR A 1 83 ? 9.150 -15.620 -20.618 1.00 95.12 83 THR A O 1
ATOM 652 N N . GLU A 1 84 ? 8.811 -16.692 -22.551 1.00 93.81 84 GLU A N 1
ATOM 653 C CA . GLU A 1 84 ? 10.156 -16.402 -23.058 1.00 93.81 84 GLU A CA 1
ATOM 654 C C . GLU A 1 84 ? 10.293 -14.923 -23.472 1.00 93.81 84 GLU A C 1
ATOM 656 O O . GLU A 1 84 ? 9.295 -14.202 -23.580 1.00 93.81 84 GLU A O 1
ATOM 661 N N . TRP A 1 85 ? 11.525 -14.453 -23.713 1.00 93.06 85 TRP A N 1
ATOM 662 C CA . TRP A 1 85 ? 11.806 -13.068 -24.122 1.00 93.06 85 TRP A CA 1
ATOM 663 C C . TRP A 1 85 ? 11.295 -12.751 -25.537 1.00 93.06 85 TRP A C 1
ATOM 665 O O . TRP A 1 85 ? 11.991 -12.926 -26.544 1.00 93.06 85 TRP A O 1
ATOM 675 N N . LEU A 1 86 ? 10.086 -12.197 -25.611 1.00 93.56 86 LEU A N 1
ATOM 676 C CA . LEU A 1 86 ? 9.415 -11.808 -26.846 1.00 93.56 86 LEU A CA 1
ATOM 677 C C . LEU A 1 86 ? 10.099 -10.596 -27.488 1.00 93.56 86 LEU A C 1
ATOM 679 O O . LEU A 1 86 ? 10.152 -9.505 -26.914 1.00 93.56 86 LEU A O 1
ATOM 683 N N . LYS A 1 87 ? 10.600 -10.765 -28.715 1.00 93.12 87 LYS A N 1
ATOM 684 C CA . LYS A 1 87 ? 11.177 -9.667 -29.500 1.00 93.12 87 LYS A CA 1
ATOM 685 C C . LYS A 1 87 ? 10.077 -8.911 -30.246 1.00 93.12 87 LYS A C 1
ATOM 687 O O . LYS A 1 87 ? 9.584 -9.373 -31.271 1.00 93.12 87 LYS A O 1
ATOM 692 N N . LEU A 1 88 ? 9.719 -7.733 -29.741 1.00 92.25 88 LEU A N 1
ATOM 693 C CA . LEU A 1 88 ? 8.720 -6.860 -30.351 1.00 92.25 88 LEU A CA 1
ATOM 694 C C . LEU A 1 88 ? 9.197 -6.355 -31.729 1.00 92.25 88 LEU A C 1
ATOM 696 O O . LEU A 1 88 ? 10.369 -6.003 -31.879 1.00 92.25 88 LEU A O 1
ATOM 700 N N . PRO A 1 89 ? 8.303 -6.223 -32.727 1.00 93.06 89 PRO A N 1
ATOM 701 C CA . PRO A 1 89 ? 8.651 -5.730 -34.063 1.00 93.06 89 PRO A CA 1
ATOM 702 C C . PRO A 1 89 ? 8.864 -4.205 -34.120 1.00 93.06 89 PRO A C 1
ATOM 704 O O . PRO A 1 89 ? 9.272 -3.685 -35.159 1.00 93.06 89 PRO A O 1
ATOM 707 N N . TRP A 1 90 ? 8.614 -3.490 -33.018 1.00 91.75 90 TRP A N 1
ATOM 708 C CA . TRP A 1 90 ? 8.714 -2.032 -32.897 1.00 91.75 90 TRP A CA 1
ATOM 709 C C . TRP A 1 90 ? 9.966 -1.598 -32.126 1.00 91.75 90 TRP A C 1
ATOM 711 O O . TRP A 1 90 ? 10.374 -2.245 -31.155 1.00 91.75 90 TRP A O 1
ATOM 721 N N . SER A 1 91 ? 10.572 -0.479 -32.529 1.00 87.94 91 SER A N 1
ATOM 722 C CA . SER A 1 91 ? 11.588 0.199 -31.715 1.00 87.94 91 SER A CA 1
ATOM 723 C C . SER A 1 91 ? 10.932 1.045 -30.614 1.00 87.94 91 SER A C 1
ATOM 725 O O . SER A 1 91 ? 9.748 1.379 -30.695 1.00 87.94 91 SER A O 1
ATOM 727 N N . ARG A 1 92 ? 11.703 1.460 -29.599 1.00 83.50 92 ARG A N 1
ATOM 728 C CA . ARG A 1 92 ? 11.216 2.382 -28.554 1.00 83.50 92 ARG A CA 1
ATOM 729 C C . ARG A 1 92 ? 10.662 3.688 -29.143 1.00 83.50 92 ARG A C 1
ATOM 731 O O . ARG A 1 92 ? 9.626 4.162 -28.686 1.00 83.50 92 ARG A O 1
ATOM 738 N N . HIS A 1 93 ? 11.299 4.224 -30.187 1.00 82.00 93 HIS A N 1
ATOM 739 C CA . HIS A 1 93 ? 10.844 5.425 -30.895 1.00 82.00 93 HIS A CA 1
ATOM 740 C C . HIS A 1 93 ? 9.490 5.228 -31.592 1.00 82.00 93 HIS A C 1
ATOM 742 O O . HIS A 1 93 ? 8.661 6.137 -31.600 1.00 82.00 93 HIS A O 1
ATOM 748 N N . ASP A 1 94 ? 9.222 4.041 -32.140 1.00 86.62 94 ASP A N 1
ATOM 749 C CA . ASP A 1 94 ? 7.927 3.732 -32.756 1.00 86.62 94 ASP A CA 1
ATOM 750 C C . ASP A 1 94 ? 6.818 3.677 -31.704 1.00 86.62 94 ASP A C 1
ATOM 752 O O . ASP A 1 94 ? 5.779 4.312 -31.872 1.00 86.62 94 ASP A O 1
ATOM 756 N N . VAL A 1 95 ? 7.067 2.995 -30.580 1.00 85.38 95 VAL A N 1
ATOM 757 C CA . VAL A 1 95 ? 6.105 2.909 -29.468 1.00 85.38 95 VAL A CA 1
ATOM 758 C C . VAL A 1 95 ? 5.851 4.284 -28.841 1.00 85.38 95 VAL A C 1
ATOM 760 O O . VAL A 1 95 ? 4.706 4.602 -28.522 1.00 85.38 95 VAL A O 1
ATOM 763 N N . TYR A 1 96 ? 6.874 5.138 -28.737 1.00 81.81 96 TYR A N 1
ATOM 764 C CA . TYR A 1 96 ? 6.718 6.524 -28.290 1.00 81.81 96 TYR A CA 1
ATOM 765 C C . TYR A 1 96 ? 5.815 7.338 -29.228 1.00 81.81 96 TYR A C 1
ATOM 767 O O . TYR A 1 96 ? 4.858 7.963 -28.771 1.00 81.81 96 TYR A O 1
ATOM 775 N N . ARG A 1 97 ? 6.041 7.265 -30.548 1.00 82.75 97 ARG A N 1
ATOM 776 C CA . ARG A 1 97 ? 5.163 7.916 -31.538 1.00 82.75 97 ARG A CA 1
ATOM 777 C C . ARG A 1 97 ? 3.725 7.397 -31.448 1.00 82.75 97 ARG A C 1
ATOM 779 O O . ARG A 1 97 ? 2.797 8.201 -31.414 1.00 82.75 97 ARG A O 1
ATOM 786 N N . MET A 1 98 ? 3.534 6.082 -31.315 1.00 84.75 98 MET A N 1
ATOM 787 C CA . MET A 1 98 ? 2.209 5.480 -31.118 1.00 84.75 98 MET A CA 1
ATOM 788 C C . MET A 1 98 ? 1.514 6.006 -29.854 1.00 84.75 98 MET A C 1
ATOM 790 O O . MET A 1 98 ? 0.333 6.347 -29.911 1.00 84.75 98 MET A O 1
ATOM 794 N N . ALA A 1 99 ? 2.235 6.119 -28.735 1.00 82.12 99 ALA A N 1
ATOM 795 C CA . ALA A 1 99 ? 1.711 6.647 -27.475 1.00 82.12 99 ALA A CA 1
ATOM 796 C C . ALA A 1 99 ? 1.291 8.126 -27.568 1.00 82.12 99 ALA A C 1
ATOM 798 O O . ALA A 1 99 ? 0.282 8.516 -26.979 1.00 82.12 99 ALA A O 1
ATOM 799 N N . LEU A 1 100 ? 2.027 8.942 -28.334 1.00 78.06 100 LEU A N 1
ATOM 800 C CA . LEU A 1 100 ? 1.671 10.340 -28.607 1.00 78.06 100 LEU A CA 1
ATOM 801 C C . LEU A 1 100 ? 0.433 10.475 -29.506 1.00 78.06 100 LEU A C 1
ATOM 803 O O . LEU A 1 100 ? -0.349 11.405 -29.323 1.00 78.06 100 LEU A O 1
ATOM 807 N N . THR A 1 101 ? 0.227 9.556 -30.454 1.00 82.44 101 THR A N 1
ATOM 808 C CA . THR A 1 101 ? -0.967 9.554 -31.324 1.00 82.44 101 THR A CA 1
ATOM 809 C C . THR A 1 101 ? -2.219 8.957 -30.672 1.00 82.44 101 THR A C 1
ATOM 811 O O . THR A 1 101 ? -3.333 9.183 -31.148 1.00 82.44 101 THR A O 1
ATOM 814 N N . ASP A 1 102 ? -2.065 8.197 -29.586 1.00 80.62 102 ASP A N 1
ATOM 815 C CA . ASP A 1 102 ? -3.172 7.529 -28.905 1.00 80.62 102 ASP A CA 1
ATOM 816 C C . ASP A 1 102 ? -4.004 8.530 -28.089 1.00 80.62 102 ASP A C 1
ATOM 818 O O . ASP A 1 102 ? -3.670 8.890 -26.957 1.00 80.62 102 ASP A O 1
ATOM 822 N N . ARG A 1 103 ? -5.129 8.975 -28.667 1.00 81.94 103 ARG A N 1
ATOM 823 C CA . ARG A 1 103 ? -6.050 9.940 -28.041 1.00 81.94 103 ARG A CA 1
ATOM 824 C C . ARG A 1 103 ? -6.476 9.544 -26.629 1.00 81.94 103 ARG A C 1
ATOM 826 O O . ARG A 1 103 ? -6.740 10.433 -25.826 1.00 81.94 103 ARG A O 1
ATOM 833 N N . ARG A 1 104 ? -6.547 8.247 -26.313 1.00 80.56 104 ARG A N 1
ATOM 834 C CA . ARG A 1 104 ? -6.960 7.764 -24.993 1.00 80.56 104 ARG A CA 1
ATOM 835 C C . ARG A 1 104 ? -5.876 8.052 -23.958 1.00 80.56 104 ARG A C 1
ATOM 837 O O . ARG A 1 104 ? -6.163 8.711 -22.962 1.00 80.56 104 ARG A O 1
ATOM 844 N N . LEU A 1 105 ? -4.631 7.676 -24.254 1.00 72.75 105 LEU A N 1
ATOM 845 C CA . LEU A 1 105 ? -3.468 7.946 -23.398 1.00 72.75 105 LEU A CA 1
ATOM 846 C C . LEU A 1 105 ? -3.131 9.445 -23.295 1.00 72.75 105 LEU A C 1
ATOM 848 O O . LEU A 1 105 ? -2.587 9.892 -22.291 1.00 72.75 105 LEU A O 1
ATOM 852 N N . GLN A 1 106 ? -3.485 10.239 -24.309 1.00 75.81 106 GLN A N 1
ATOM 853 C CA . GLN A 1 106 ? -3.330 11.698 -24.280 1.00 75.81 106 GLN A CA 1
ATOM 854 C C . GLN A 1 106 ? -4.499 12.443 -23.608 1.00 75.81 106 GLN A C 1
ATOM 856 O O . GLN A 1 106 ? -4.356 13.631 -23.314 1.00 75.81 106 GLN A O 1
ATOM 861 N N . SER A 1 107 ? -5.647 11.793 -23.369 1.00 69.88 107 SER A N 1
ATOM 862 C CA . SER A 1 107 ? -6.843 12.459 -22.823 1.00 69.88 107 SER A CA 1
ATOM 863 C C . SER A 1 107 ? -6.686 12.846 -21.348 1.00 69.88 107 SER A C 1
ATOM 865 O O . SER A 1 107 ? -7.099 13.935 -20.940 1.00 69.88 107 SER A O 1
ATOM 867 N N . ASN A 1 108 ? -6.039 11.990 -20.553 1.00 63.62 108 ASN A N 1
ATOM 868 C CA . ASN A 1 108 ? -5.784 12.235 -19.143 1.00 63.62 108 ASN A CA 1
ATOM 869 C C . ASN A 1 108 ? -4.419 12.910 -18.955 1.00 63.62 108 ASN A C 1
ATOM 871 O O . ASN A 1 108 ? -3.366 12.285 -19.083 1.00 63.62 108 ASN A O 1
ATOM 875 N N . LYS A 1 109 ? -4.433 14.199 -18.590 1.00 55.84 109 LYS A N 1
ATOM 876 C CA . LYS A 1 109 ? -3.211 14.995 -18.377 1.00 55.84 109 LYS A CA 1
ATOM 877 C C . LYS A 1 109 ? -2.255 14.395 -17.336 1.00 55.84 109 LYS A C 1
ATOM 879 O O . LYS A 1 109 ? -1.060 14.649 -17.444 1.00 55.84 109 LYS A O 1
ATOM 884 N N . LYS A 1 110 ? -2.758 13.607 -16.375 1.00 49.78 110 LYS A N 1
ATOM 885 C CA . LYS A 1 110 ? -1.946 12.959 -15.329 1.00 49.78 110 LYS A CA 1
ATOM 886 C C . LYS A 1 110 ? -1.258 11.673 -15.790 1.00 49.78 110 LYS A C 1
ATOM 888 O O . LYS A 1 110 ? -0.176 11.366 -15.311 1.00 49.78 110 LYS A O 1
ATOM 893 N N . GLU A 1 111 ? -1.870 10.931 -16.712 1.00 55.53 111 GLU A N 1
ATOM 894 C CA . GLU A 1 111 ? -1.330 9.663 -17.235 1.00 55.53 111 GLU A CA 1
ATOM 895 C C . GLU A 1 111 ? -0.446 9.881 -18.473 1.00 55.53 111 GLU A C 1
ATOM 897 O O . GLU A 1 111 ? 0.399 9.047 -18.790 1.00 55.53 111 GLU A O 1
ATOM 902 N N . LYS A 1 112 ? -0.555 11.045 -19.130 1.00 62.69 112 LYS A N 1
ATOM 903 C CA . LYS A 1 112 ? 0.266 11.433 -20.288 1.00 62.69 112 LYS A CA 1
ATOM 904 C C . LYS A 1 112 ? 1.787 11.197 -20.128 1.00 62.69 112 LYS A C 1
ATOM 906 O O . LYS A 1 112 ? 2.374 10.716 -21.098 1.00 62.69 112 LYS A O 1
ATOM 911 N N . PRO A 1 113 ? 2.449 11.471 -18.981 1.00 60.97 113 PRO A N 1
ATOM 912 C CA . PRO A 1 113 ? 3.870 11.146 -18.791 1.00 60.97 113 PRO A CA 1
ATOM 913 C C . PRO A 1 113 ? 4.174 9.640 -18.859 1.00 60.97 113 PRO A C 1
ATOM 915 O O . PRO A 1 113 ? 5.260 9.245 -19.273 1.00 60.97 113 PRO A O 1
ATOM 918 N N . PHE A 1 114 ? 3.203 8.796 -18.501 1.00 66.50 114 PHE A N 1
ATOM 919 C CA . PHE A 1 114 ? 3.321 7.337 -18.484 1.00 66.50 114 PHE A CA 1
ATOM 920 C C . PHE A 1 114 ? 2.857 6.666 -19.786 1.00 66.50 114 PHE A C 1
ATOM 922 O O . PHE A 1 114 ? 3.056 5.463 -19.959 1.00 66.50 114 PHE A O 1
ATOM 929 N N . ALA A 1 115 ? 2.321 7.435 -20.742 1.00 73.25 115 ALA A N 1
ATOM 930 C CA . ALA A 1 115 ? 1.754 6.930 -21.993 1.00 73.25 115 ALA A CA 1
ATOM 931 C C . ALA A 1 115 ? 2.702 6.000 -22.778 1.00 73.25 115 ALA A C 1
ATOM 933 O O . ALA A 1 115 ? 2.242 5.026 -23.371 1.00 73.25 115 ALA A O 1
ATOM 934 N N . LEU A 1 116 ? 4.019 6.249 -22.761 1.00 79.19 116 LEU A N 1
ATOM 935 C CA . LEU A 1 116 ? 5.014 5.347 -23.360 1.00 79.19 116 LEU A CA 1
ATOM 936 C C . LEU A 1 116 ? 4.986 3.954 -22.711 1.00 79.19 116 LEU A C 1
ATOM 938 O O . LEU A 1 116 ? 4.955 2.946 -23.416 1.00 79.19 116 LEU A O 1
ATOM 942 N N . PHE A 1 117 ? 4.993 3.898 -21.379 1.00 77.62 117 PHE A N 1
ATOM 943 C CA . PHE A 1 117 ? 5.016 2.656 -20.606 1.00 77.62 117 PHE A CA 1
ATOM 944 C C . PHE A 1 117 ? 3.695 1.895 -20.730 1.00 77.62 117 PHE A C 1
ATOM 946 O O . PHE A 1 117 ? 3.706 0.681 -20.926 1.00 77.62 117 PHE A O 1
ATOM 953 N N . ASP A 1 118 ? 2.558 2.593 -20.701 1.00 78.25 118 ASP A N 1
ATOM 954 C CA . ASP A 1 118 ? 1.254 1.961 -20.915 1.00 78.25 118 ASP A CA 1
ATOM 955 C C . ASP A 1 118 ? 1.077 1.461 -22.351 1.00 78.25 118 ASP A C 1
ATOM 957 O O . ASP A 1 118 ? 0.539 0.369 -22.551 1.00 78.25 118 ASP A O 1
ATOM 961 N N . LYS A 1 119 ? 1.592 2.181 -23.359 1.00 85.12 119 LYS A N 1
ATOM 962 C CA . LYS A 1 119 ? 1.580 1.685 -24.742 1.00 85.12 119 LYS A CA 1
ATOM 963 C C . LYS A 1 119 ? 2.508 0.486 -24.926 1.00 85.12 119 LYS A C 1
ATOM 965 O O . LYS A 1 119 ? 2.136 -0.468 -25.604 1.00 85.12 119 LYS A O 1
ATOM 970 N N . ALA A 1 120 ? 3.677 0.499 -24.288 1.00 84.94 120 ALA A N 1
ATOM 971 C CA . ALA A 1 120 ? 4.602 -0.628 -24.289 1.00 84.94 120 ALA A CA 1
ATOM 972 C C . ALA A 1 120 ? 3.998 -1.878 -23.619 1.00 84.94 120 ALA A C 1
ATOM 974 O O . ALA A 1 120 ? 4.084 -2.960 -24.199 1.00 84.94 120 ALA A O 1
ATOM 975 N N . LYS A 1 121 ? 3.314 -1.727 -22.470 1.00 85.88 121 LYS A N 1
ATOM 976 C CA . LYS A 1 121 ? 2.527 -2.800 -21.832 1.00 85.88 121 LYS A CA 1
ATOM 977 C C . LYS A 1 121 ? 1.483 -3.374 -22.788 1.00 85.88 121 LYS A C 1
ATOM 979 O O . LYS A 1 121 ? 1.492 -4.575 -23.036 1.00 85.88 121 LYS A O 1
ATOM 984 N N . GLN A 1 122 ? 0.627 -2.525 -23.365 1.00 87.69 122 GLN A N 1
ATOM 985 C CA . GLN A 1 122 ? -0.424 -2.953 -24.300 1.00 87.69 122 GLN A CA 1
ATOM 986 C C . GLN A 1 122 ? 0.145 -3.775 -25.461 1.00 87.69 122 GLN A C 1
ATOM 988 O O . GLN A 1 122 ? -0.333 -4.874 -25.728 1.00 87.69 122 GLN A O 1
ATOM 993 N N . LEU A 1 123 ? 1.194 -3.272 -26.121 1.00 90.38 123 LEU A N 1
ATOM 994 C CA . LEU A 1 123 ? 1.825 -3.962 -27.246 1.00 90.38 123 LEU A CA 1
ATOM 995 C C . LEU A 1 123 ? 2.465 -5.289 -26.822 1.00 90.38 123 LEU A C 1
ATOM 997 O O . LEU A 1 123 ? 2.322 -6.271 -27.542 1.00 90.38 123 LEU A O 1
ATOM 1001 N N . CYS A 1 124 ? 3.123 -5.341 -25.662 1.00 91.06 124 CYS A N 1
ATOM 1002 C CA . CYS A 1 124 ? 3.709 -6.568 -25.124 1.00 91.06 124 CYS A CA 1
ATOM 1003 C C . CYS A 1 124 ? 2.645 -7.642 -24.833 1.00 91.06 124 CYS A C 1
ATOM 1005 O O . CYS A 1 124 ? 2.770 -8.776 -25.295 1.00 91.06 124 CYS A O 1
ATOM 1007 N N . ILE A 1 125 ? 1.556 -7.264 -24.154 1.00 90.81 125 ILE A N 1
ATOM 1008 C CA . ILE A 1 125 ? 0.422 -8.147 -23.841 1.00 90.81 125 ILE A CA 1
ATOM 1009 C C . ILE A 1 125 ? -0.220 -8.681 -25.128 1.00 90.81 125 ILE A C 1
ATOM 1011 O O . ILE A 1 125 ? -0.365 -9.893 -25.285 1.00 90.81 125 ILE A O 1
ATOM 1015 N N . SER A 1 126 ? -0.560 -7.799 -26.075 1.00 91.88 126 SER A N 1
ATOM 1016 C CA . SER A 1 126 ? -1.172 -8.204 -27.347 1.00 91.88 126 SER A CA 1
ATOM 1017 C C . SER A 1 126 ? -0.248 -9.093 -28.181 1.00 91.88 126 SER A C 1
ATOM 1019 O O . SER A 1 126 ? -0.706 -10.049 -28.801 1.00 91.88 126 SER A O 1
ATOM 1021 N N . PHE A 1 127 ? 1.058 -8.813 -28.188 1.00 94.25 127 PHE A N 1
ATOM 1022 C CA . PHE A 1 127 ? 2.033 -9.607 -28.931 1.00 94.25 127 PHE A CA 1
ATOM 1023 C C . PHE A 1 127 ? 2.208 -11.011 -28.337 1.00 94.25 127 PHE A C 1
ATOM 1025 O O . PHE A 1 127 ? 2.279 -11.972 -29.100 1.00 94.25 127 PHE A O 1
ATOM 1032 N N . ALA A 1 128 ? 2.190 -11.155 -27.007 1.00 93.69 128 ALA A N 1
ATOM 1033 C CA . ALA A 1 128 ? 2.201 -12.459 -26.340 1.00 93.69 128 ALA A CA 1
ATOM 1034 C C . ALA A 1 128 ? 0.972 -13.308 -26.710 1.00 93.69 128 ALA A C 1
ATOM 1036 O O . ALA A 1 128 ? 1.118 -14.467 -27.093 1.00 93.69 128 ALA A O 1
ATOM 1037 N N . GLN A 1 129 ? -0.226 -12.714 -26.689 1.00 93.12 129 GLN A N 1
ATOM 1038 C CA . GLN A 1 129 ? -1.464 -13.401 -27.084 1.00 93.12 129 GLN A CA 1
ATOM 1039 C C . GLN A 1 129 ? -1.426 -13.861 -28.551 1.00 93.12 129 GLN A C 1
ATOM 1041 O O . GLN A 1 129 ? -1.815 -14.985 -28.855 1.00 93.12 129 GLN A O 1
ATOM 1046 N N . LEU A 1 130 ? -0.889 -13.034 -29.457 1.00 93.19 130 LEU A N 1
ATOM 1047 C CA . LEU A 1 130 ? -0.693 -13.400 -30.867 1.00 93.19 130 LEU A CA 1
ATOM 1048 C C . LEU A 1 130 ? 0.314 -14.547 -31.072 1.00 93.19 130 LEU A C 1
ATOM 1050 O O . LEU A 1 130 ? 0.253 -15.219 -32.096 1.00 93.19 130 LEU A O 1
ATOM 1054 N N . HIS A 1 131 ? 1.213 -14.787 -30.112 1.00 91.94 131 HIS A N 1
ATOM 1055 C CA . HIS A 1 131 ? 2.172 -15.901 -30.126 1.00 91.94 131 HIS A CA 1
ATOM 1056 C C . HIS A 1 131 ? 1.667 -17.138 -29.360 1.00 91.94 131 HIS A C 1
ATOM 1058 O O . HIS A 1 131 ? 2.453 -18.028 -29.046 1.00 91.94 131 HIS A O 1
ATOM 1064 N N . GLY A 1 132 ? 0.362 -17.212 -29.071 1.00 91.06 132 GLY A N 1
ATOM 1065 C CA . GLY A 1 132 ? -0.275 -18.393 -28.481 1.00 91.06 132 GLY A CA 1
ATOM 1066 C C . GLY A 1 132 ? -0.139 -18.520 -26.962 1.00 91.06 132 GLY A C 1
ATOM 1067 O O . GLY A 1 132 ? -0.478 -19.568 -26.420 1.00 91.06 132 GLY A O 1
ATOM 1068 N N . TYR A 1 133 ? 0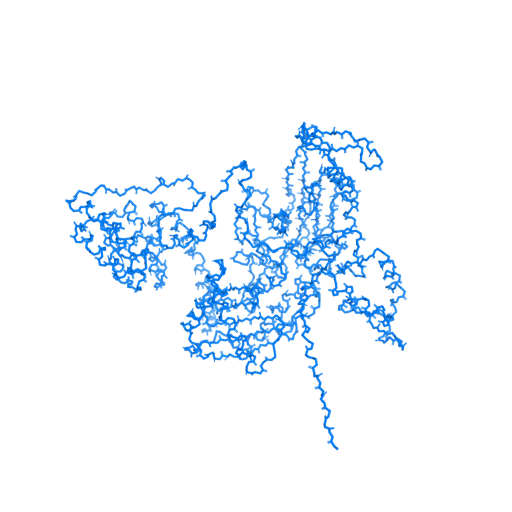.329 -17.484 -26.257 1.00 91.69 133 TYR A N 1
ATOM 1069 C CA . TYR A 1 133 ? 0.362 -17.500 -24.794 1.00 91.69 133 TYR A CA 1
ATOM 1070 C C . TYR A 1 133 ? -1.026 -17.217 -24.206 1.00 91.69 133 TYR A C 1
ATOM 1072 O O . TYR A 1 133 ? -1.574 -16.122 -24.370 1.00 91.69 133 TYR A O 1
ATOM 1080 N N . GLU A 1 134 ? -1.565 -18.178 -23.457 1.00 90.31 134 GLU A N 1
ATOM 1081 C CA . GLU A 1 134 ? -2.730 -17.963 -22.600 1.00 90.31 134 GLU A CA 1
ATOM 1082 C C . GLU A 1 134 ? -2.319 -17.144 -21.365 1.00 90.31 134 GLU A C 1
ATOM 1084 O O . GLU A 1 134 ? -1.435 -17.532 -20.594 1.00 90.31 134 GLU A O 1
ATOM 1089 N N . LEU A 1 135 ? -2.938 -15.970 -21.204 1.00 90.44 135 LEU A N 1
ATOM 1090 C CA . LEU A 1 135 ? -2.610 -15.016 -20.145 1.00 90.44 135 LEU A CA 1
ATOM 1091 C C . LEU A 1 135 ? -3.716 -14.957 -19.087 1.00 90.44 135 LEU A C 1
ATOM 1093 O O . LEU A 1 135 ? -4.880 -14.717 -19.413 1.00 90.44 135 LEU A O 1
ATOM 1097 N N . ASN A 1 136 ? -3.315 -15.058 -17.822 1.00 89.38 136 ASN A N 1
ATOM 1098 C CA . ASN A 1 136 ? -4.143 -14.840 -16.639 1.00 89.38 136 ASN A CA 1
ATOM 1099 C C . ASN A 1 136 ? -4.733 -13.419 -16.602 1.00 89.38 136 ASN A C 1
ATOM 1101 O O . ASN A 1 136 ? -4.281 -12.519 -17.318 1.00 89.38 136 ASN A O 1
ATOM 1105 N N . GLU A 1 137 ? -5.739 -13.180 -15.752 1.00 83.56 137 GLU A N 1
ATOM 1106 C CA . GLU A 1 137 ? -6.377 -11.860 -15.615 1.00 83.56 137 GLU A CA 1
ATOM 1107 C C . GLU A 1 137 ? -5.346 -10.777 -15.254 1.00 83.56 137 GLU A C 1
ATOM 1109 O O . GLU A 1 137 ? -5.207 -9.782 -15.979 1.00 83.56 137 GLU A O 1
ATOM 1114 N N . LYS A 1 138 ? -4.575 -11.017 -14.188 1.00 86.12 138 LYS A N 1
ATOM 1115 C CA . LYS A 1 138 ? -3.490 -10.152 -13.722 1.00 86.12 138 LYS A CA 1
ATOM 1116 C C . LYS A 1 138 ? -2.194 -10.404 -14.498 1.00 86.12 138 LYS A C 1
ATOM 1118 O O . LYS A 1 138 ? -1.854 -11.540 -14.832 1.00 86.12 138 LYS A O 1
ATOM 1123 N N . LYS A 1 139 ? -1.467 -9.324 -14.798 1.00 90.12 139 LYS A N 1
ATOM 1124 C CA . LYS A 1 139 ? -0.303 -9.329 -15.696 1.00 90.12 139 LYS A CA 1
ATOM 1125 C C . LYS A 1 139 ? 0.831 -8.469 -15.136 1.00 90.12 139 LYS A C 1
ATOM 1127 O O . LYS A 1 139 ? 0.591 -7.379 -14.612 1.00 90.12 139 LYS A O 1
ATOM 1132 N N . ILE A 1 140 ? 2.058 -8.951 -15.301 1.00 89.94 140 ILE A N 1
ATOM 1133 C CA . ILE A 1 140 ? 3.311 -8.227 -15.072 1.00 89.94 140 ILE A CA 1
ATOM 1134 C C . ILE A 1 140 ? 4.037 -8.168 -16.410 1.00 89.94 140 ILE A C 1
ATOM 1136 O O . ILE A 1 140 ? 4.246 -9.190 -17.050 1.00 89.94 140 ILE A O 1
ATOM 1140 N N . THR A 1 141 ? 4.429 -6.979 -16.846 1.00 89.69 141 THR A N 1
ATOM 1141 C CA . THR A 1 141 ? 5.261 -6.779 -18.034 1.00 89.69 141 THR A CA 1
ATOM 1142 C C . THR A 1 141 ? 6.664 -6.390 -17.595 1.00 89.69 141 THR A C 1
ATOM 1144 O O . THR A 1 141 ? 6.838 -5.369 -16.932 1.00 89.69 141 THR A O 1
ATOM 1147 N N . ILE A 1 142 ? 7.675 -7.156 -17.993 1.00 88.06 142 ILE A N 1
ATOM 1148 C CA . ILE A 1 142 ? 9.077 -6.771 -17.816 1.00 88.06 142 ILE A CA 1
ATOM 1149 C C . ILE A 1 142 ? 9.608 -6.356 -19.182 1.00 88.06 142 ILE A C 1
ATOM 1151 O O . ILE A 1 142 ? 9.612 -7.152 -20.123 1.00 88.06 142 ILE A O 1
ATOM 1155 N N . ILE A 1 143 ? 10.041 -5.100 -19.298 1.00 84.06 143 ILE A N 1
ATOM 1156 C CA . ILE A 1 143 ? 10.562 -4.549 -20.550 1.00 84.06 143 ILE A CA 1
ATOM 1157 C C . ILE A 1 143 ? 11.977 -4.009 -20.371 1.00 84.06 143 ILE A C 1
ATOM 1159 O O . ILE A 1 143 ? 12.295 -3.373 -19.367 1.00 84.06 143 ILE A O 1
ATOM 1163 N N . ASN A 1 144 ? 12.837 -4.225 -21.366 1.00 74.56 144 ASN A N 1
ATOM 1164 C CA . ASN A 1 144 ? 14.225 -3.758 -21.343 1.00 74.56 144 ASN A CA 1
ATOM 1165 C C . ASN A 1 144 ? 14.373 -2.258 -21.682 1.00 74.56 144 ASN A C 1
ATOM 1167 O O . ASN A 1 144 ? 15.036 -1.872 -22.644 1.00 74.56 144 ASN A O 1
ATOM 1171 N N . SER A 1 145 ? 13.731 -1.415 -20.869 1.00 64.94 145 SER A N 1
ATOM 1172 C CA . SER A 1 145 ? 13.747 0.052 -20.951 1.00 64.94 145 SER A CA 1
ATOM 1173 C C . SER A 1 145 ? 14.556 0.694 -19.804 1.00 64.94 145 SER A C 1
ATOM 1175 O O . SER A 1 145 ? 15.204 0.005 -19.020 1.00 64.94 145 SER A O 1
ATOM 1177 N N . GLU A 1 146 ? 14.518 2.023 -19.712 1.00 56.56 146 GLU A N 1
ATOM 1178 C CA . GLU A 1 146 ? 15.090 2.835 -18.624 1.00 56.56 146 GLU A CA 1
ATOM 1179 C C . GLU A 1 146 ? 14.483 2.568 -17.234 1.00 56.56 146 GLU A C 1
ATOM 1181 O O . GLU A 1 146 ? 13.477 1.880 -17.092 1.00 56.56 146 GLU A O 1
ATOM 1186 N N . GLN A 1 147 ? 15.118 3.147 -16.208 1.00 53.84 147 GLN A N 1
ATOM 1187 C CA . GLN A 1 147 ? 14.844 2.961 -14.779 1.00 53.84 147 GLN A CA 1
ATOM 1188 C C . GLN A 1 147 ? 13.440 3.458 -14.379 1.00 53.84 147 GLN A C 1
ATOM 1190 O O . GLN A 1 147 ? 13.246 4.625 -14.048 1.00 53.84 147 GLN A O 1
ATOM 1195 N N . THR A 1 148 ? 12.436 2.588 -14.434 1.00 51.81 148 THR A N 1
ATOM 1196 C CA . THR A 1 148 ? 11.040 2.897 -14.082 1.00 51.81 148 THR A CA 1
ATOM 1197 C C . THR A 1 148 ? 10.273 1.631 -13.675 1.00 51.81 148 THR A C 1
ATOM 1199 O O . THR A 1 148 ? 10.447 0.574 -14.284 1.00 51.81 148 THR A O 1
ATOM 1202 N N . ALA A 1 149 ? 9.425 1.733 -12.654 1.00 50.56 149 ALA A N 1
ATOM 1203 C CA . ALA A 1 149 ? 8.396 0.755 -12.302 1.00 50.56 149 ALA A CA 1
ATOM 1204 C C . ALA A 1 149 ? 7.067 1.513 -12.188 1.00 50.56 149 ALA A C 1
ATOM 1206 O O . ALA A 1 149 ? 7.063 2.618 -11.646 1.00 50.56 149 ALA A O 1
ATOM 1207 N N . VAL A 1 150 ? 6.003 0.998 -12.819 1.00 55.50 150 VAL A N 1
ATOM 1208 C CA . VAL A 1 150 ? 4.684 1.660 -12.887 1.00 55.50 150 VAL A CA 1
ATOM 1209 C C . VAL A 1 150 ? 3.552 0.645 -13.048 1.00 55.50 150 VAL A C 1
ATOM 1211 O O . VAL A 1 150 ? 3.374 0.042 -14.121 1.00 55.50 150 VAL A O 1
ATOM 1214 N N . TYR A 1 151 ? 2.693 0.553 -12.041 1.00 49.44 151 TYR A N 1
ATOM 1215 C CA . TYR A 1 151 ? 1.356 -0.009 -12.148 1.00 49.44 151 TYR A CA 1
ATOM 1216 C C . TYR A 1 151 ? 0.461 0.866 -13.038 1.00 49.44 151 TYR A C 1
ATOM 1218 O O . TYR A 1 151 ? 0.391 2.083 -12.889 1.00 49.44 151 TYR A O 1
ATOM 1226 N N . GLY A 1 152 ? -0.238 0.243 -13.990 1.00 53.44 152 GLY A N 1
ATOM 1227 C CA . GLY A 1 152 ? -1.233 0.911 -14.832 1.00 53.44 152 GLY A CA 1
ATOM 1228 C C . GLY A 1 152 ? -2.578 0.208 -14.723 1.00 53.44 152 GLY A C 1
ATOM 1229 O O . GLY A 1 152 ? -2.660 -0.993 -14.983 1.00 53.44 152 GLY A O 1
ATOM 1230 N N . ASN A 1 153 ? -3.624 0.973 -14.401 1.00 52.09 153 ASN A N 1
ATOM 1231 C CA . ASN A 1 153 ? -4.956 0.494 -14.002 1.00 52.09 153 ASN A CA 1
ATOM 1232 C C . ASN A 1 153 ? -5.579 -0.583 -14.914 1.00 52.09 153 ASN A C 1
ATOM 1234 O O . ASN A 1 153 ? -6.343 -1.418 -14.443 1.00 52.09 153 ASN A O 1
ATOM 1238 N N . GLU A 1 154 ? -5.262 -0.578 -16.210 1.00 54.47 154 GLU A N 1
ATOM 1239 C CA . GLU A 1 154 ? -5.811 -1.522 -17.196 1.00 54.47 154 GLU A CA 1
ATOM 1240 C C . GLU A 1 154 ? -4.853 -2.640 -17.621 1.00 54.47 154 GLU A C 1
ATOM 1242 O O . GLU A 1 154 ? -5.300 -3.664 -18.133 1.00 54.47 154 GLU A O 1
ATOM 1247 N N . ASN A 1 155 ? -3.541 -2.425 -17.485 1.00 61.47 155 ASN A N 1
ATOM 1248 C CA . ASN A 1 155 ? -2.508 -3.259 -18.112 1.00 61.47 155 ASN A CA 1
ATOM 1249 C C . ASN A 1 155 ? -1.569 -3.921 -17.088 1.00 61.47 155 ASN A C 1
ATOM 1251 O O . ASN A 1 155 ? -0.624 -4.605 -17.474 1.00 61.47 155 ASN A O 1
ATOM 1255 N N . GLY A 1 156 ? -1.827 -3.721 -15.793 1.00 70.75 156 GLY A N 1
ATOM 1256 C CA . GLY A 1 156 ? -1.050 -4.294 -14.704 1.00 70.75 156 GLY A CA 1
ATOM 1257 C C . GLY A 1 156 ? 0.307 -3.619 -14.501 1.00 70.75 156 GLY A C 1
ATOM 1258 O O . GLY A 1 156 ? 0.506 -2.438 -14.816 1.00 70.75 156 GLY A O 1
ATOM 1259 N N . VAL A 1 157 ? 1.234 -4.391 -13.940 1.00 76.44 157 VAL A N 1
ATOM 1260 C CA . VAL A 1 157 ? 2.570 -3.941 -13.529 1.00 76.44 157 VAL A CA 1
ATOM 1261 C C . VAL A 1 157 ? 3.485 -3.784 -14.746 1.00 76.44 157 VAL A C 1
ATOM 1263 O O . VAL A 1 157 ? 3.502 -4.652 -15.617 1.00 76.44 157 VAL A O 1
ATOM 1266 N N . LEU A 1 158 ? 4.291 -2.720 -14.788 1.00 78.50 158 LEU A N 1
ATOM 1267 C CA . LEU A 1 158 ? 5.501 -2.650 -15.615 1.00 78.50 158 LEU A CA 1
ATOM 1268 C C . LEU A 1 158 ? 6.739 -2.561 -14.725 1.00 78.50 158 LEU A C 1
ATOM 1270 O O . LEU A 1 158 ? 6.792 -1.696 -13.855 1.00 78.50 158 LEU A O 1
ATOM 1274 N N . LEU A 1 159 ? 7.743 -3.393 -15.007 1.00 75.75 159 LEU A N 1
ATOM 1275 C CA . LEU A 1 159 ? 9.084 -3.304 -14.430 1.00 75.75 159 LEU A CA 1
ATOM 1276 C C . LEU A 1 159 ? 10.154 -3.089 -15.504 1.00 75.75 159 LEU A C 1
ATOM 1278 O O . LEU A 1 159 ? 10.024 -3.521 -16.653 1.00 75.75 159 LEU A O 1
ATOM 1282 N N . SER A 1 160 ? 11.247 -2.464 -15.075 1.00 73.56 160 SER A N 1
ATOM 1283 C CA . SER A 1 160 ? 12.471 -2.234 -15.845 1.00 73.56 160 SER A CA 1
ATOM 1284 C C . SER A 1 160 ? 13.673 -2.961 -15.220 1.00 73.56 160 SER A C 1
ATOM 1286 O O . SER A 1 160 ? 13.615 -3.340 -14.048 1.00 73.56 160 SER A O 1
ATOM 1288 N N . PRO A 1 161 ? 14.795 -3.127 -15.952 1.00 68.00 161 PRO A N 1
ATOM 1289 C CA . PRO A 1 161 ? 15.924 -3.972 -15.558 1.00 68.00 161 PRO A CA 1
ATOM 1290 C C . PRO A 1 161 ? 16.522 -3.704 -14.173 1.00 68.00 161 PRO A C 1
ATOM 1292 O O . PRO A 1 161 ? 16.925 -4.647 -13.499 1.00 68.00 161 PRO A O 1
ATOM 1295 N N . LYS A 1 162 ? 16.588 -2.438 -13.738 1.00 70.75 162 LYS A N 1
ATOM 1296 C CA . LYS A 1 162 ? 17.186 -2.073 -12.439 1.00 70.75 162 LYS A CA 1
ATOM 1297 C C . LYS A 1 162 ? 16.256 -2.297 -11.241 1.00 70.75 162 LYS A C 1
ATOM 1299 O O . LYS A 1 162 ? 16.710 -2.188 -10.109 1.00 70.75 162 LYS A O 1
ATOM 1304 N N . LEU A 1 163 ? 14.979 -2.597 -11.483 1.00 75.88 163 LEU A N 1
ATOM 1305 C CA . LEU A 1 163 ? 13.939 -2.749 -10.459 1.00 75.88 163 LEU A CA 1
ATOM 1306 C C . LEU A 1 163 ? 13.379 -4.184 -10.407 1.00 75.88 163 LEU A C 1
ATOM 1308 O O . LEU A 1 163 ? 12.292 -4.424 -9.887 1.00 75.88 163 LEU A O 1
ATOM 1312 N N . ILE A 1 164 ? 14.129 -5.150 -10.950 1.00 81.38 164 ILE A N 1
ATOM 1313 C CA . ILE A 1 164 ? 13.827 -6.585 -10.880 1.00 81.38 164 ILE A CA 1
ATOM 1314 C C . ILE A 1 164 ? 14.287 -7.119 -9.512 1.00 81.38 164 ILE A C 1
ATOM 1316 O O . ILE A 1 164 ? 15.346 -7.736 -9.398 1.00 81.38 164 ILE A O 1
ATOM 1320 N N . PHE A 1 165 ? 13.508 -6.823 -8.470 1.00 84.12 165 PHE A N 1
ATOM 1321 C CA . PHE A 1 165 ? 13.650 -7.395 -7.128 1.00 84.12 165 PHE A CA 1
ATOM 1322 C C . PHE A 1 165 ? 12.322 -7.370 -6.358 1.00 84.12 165 PHE A C 1
ATOM 1324 O O . PHE A 1 165 ? 11.434 -6.562 -6.648 1.00 84.12 165 PHE A O 1
ATOM 1331 N N . THR A 1 166 ? 12.172 -8.282 -5.390 1.00 88.25 166 THR A N 1
ATOM 1332 C CA . THR A 1 166 ? 10.885 -8.625 -4.754 1.00 88.25 166 THR A CA 1
ATOM 1333 C C . THR A 1 166 ? 10.144 -7.416 -4.181 1.00 88.25 166 THR A C 1
ATOM 1335 O O . THR A 1 166 ? 8.943 -7.300 -4.401 1.00 88.25 166 THR A O 1
ATOM 1338 N N . SER A 1 167 ? 10.840 -6.482 -3.521 1.00 85.56 167 SER A N 1
ATOM 1339 C CA . SER A 1 167 ? 10.220 -5.297 -2.901 1.00 85.56 167 SER A CA 1
ATOM 1340 C C . SER A 1 167 ? 9.435 -4.415 -3.887 1.00 85.56 167 SER A C 1
ATOM 1342 O O . SER A 1 167 ? 8.282 -4.070 -3.629 1.00 85.56 167 SER A O 1
ATOM 1344 N N . VAL A 1 168 ? 10.019 -4.074 -5.045 1.00 84.12 168 VAL A N 1
ATOM 1345 C CA . VAL A 1 168 ? 9.340 -3.224 -6.043 1.00 84.12 168 VAL A CA 1
ATOM 1346 C C . VAL A 1 168 ? 8.249 -3.998 -6.775 1.00 84.12 168 VAL A C 1
ATOM 1348 O O . VAL A 1 168 ? 7.168 -3.458 -6.983 1.00 84.12 168 VAL A O 1
ATOM 1351 N N . LEU A 1 169 ? 8.467 -5.273 -7.116 1.00 87.69 169 LEU A N 1
ATOM 1352 C CA . LEU A 1 169 ? 7.403 -6.062 -7.744 1.00 87.69 169 LEU A CA 1
ATOM 1353 C C . LEU A 1 169 ? 6.189 -6.207 -6.812 1.00 87.69 169 LEU A C 1
ATOM 1355 O O . LEU A 1 169 ? 5.060 -5.967 -7.237 1.00 87.69 169 LEU A O 1
ATOM 1359 N N . ALA A 1 170 ? 6.410 -6.540 -5.539 1.00 89.38 170 ALA A N 1
ATOM 1360 C CA . ALA A 1 170 ? 5.333 -6.686 -4.568 1.00 89.38 170 ALA A CA 1
ATOM 1361 C C . ALA A 1 170 ? 4.574 -5.363 -4.346 1.00 89.38 170 ALA A C 1
ATOM 1363 O O . ALA A 1 170 ? 3.346 -5.380 -4.311 1.00 89.38 170 ALA A O 1
ATOM 1364 N N . HIS A 1 171 ? 5.273 -4.223 -4.293 1.00 83.94 171 HIS A N 1
ATOM 1365 C CA . HIS A 1 171 ? 4.674 -2.883 -4.236 1.00 83.94 171 HIS A CA 1
ATOM 1366 C C . HIS A 1 171 ? 3.690 -2.630 -5.394 1.00 83.94 171 HIS A C 1
ATOM 1368 O O . HIS A 1 171 ? 2.503 -2.379 -5.177 1.00 83.94 171 HIS A O 1
ATOM 1374 N N . GLU A 1 172 ? 4.150 -2.788 -6.639 1.00 81.31 172 GLU A N 1
ATOM 1375 C CA . GLU A 1 172 ? 3.315 -2.577 -7.830 1.00 81.31 172 GLU A CA 1
ATOM 1376 C C . GLU A 1 172 ? 2.171 -3.606 -7.937 1.00 81.31 172 GLU A C 1
ATOM 1378 O O . GLU A 1 172 ? 1.099 -3.312 -8.471 1.00 81.31 172 GLU A O 1
ATOM 1383 N N . MET A 1 173 ? 2.362 -4.823 -7.418 1.00 85.62 173 MET A N 1
ATOM 1384 C CA . MET A 1 173 ? 1.304 -5.834 -7.331 1.00 85.62 173 MET A CA 1
ATOM 1385 C C . MET A 1 173 ? 0.245 -5.482 -6.277 1.00 85.62 173 MET A C 1
ATOM 1387 O O . MET A 1 173 ? -0.941 -5.714 -6.524 1.00 85.62 173 MET A O 1
ATOM 1391 N N . VAL A 1 174 ? 0.627 -4.882 -5.144 1.00 83.12 174 VAL A N 1
ATOM 1392 C CA . VAL A 1 174 ? -0.309 -4.435 -4.097 1.00 83.12 174 VAL A CA 1
ATOM 1393 C C . VAL A 1 174 ? -1.160 -3.244 -4.558 1.00 83.12 174 VAL A C 1
ATOM 1395 O O . VAL A 1 174 ? -2.342 -3.192 -4.217 1.00 83.12 174 VAL A O 1
ATOM 1398 N N . HIS A 1 175 ? -0.664 -2.376 -5.450 1.00 77.50 175 HIS A N 1
ATOM 1399 C CA . HIS A 1 175 ? -1.525 -1.399 -6.142 1.00 77.50 175 HIS A CA 1
ATOM 1400 C C . HIS A 1 175 ? -2.703 -2.055 -6.883 1.00 77.50 175 HIS A C 1
ATOM 1402 O O . HIS A 1 175 ? -3.801 -1.500 -6.939 1.00 77.50 175 HIS A O 1
ATOM 1408 N N . SER A 1 176 ? -2.530 -3.284 -7.382 1.00 76.19 176 SER A N 1
ATOM 1409 C CA . SER A 1 176 ? -3.612 -4.042 -8.023 1.00 76.19 176 SER A CA 1
ATOM 1410 C C . SER A 1 176 ? -4.692 -4.554 -7.057 1.00 76.19 176 SER A C 1
ATOM 1412 O O . SER A 1 176 ? -5.733 -5.039 -7.513 1.00 76.19 176 SER A O 1
ATOM 1414 N N . LEU A 1 177 ? -4.450 -4.442 -5.746 1.00 75.75 177 LEU A N 1
ATOM 1415 C CA . LEU A 1 177 ? -5.360 -4.779 -4.649 1.00 75.75 177 LEU A CA 1
ATOM 1416 C C . LEU A 1 177 ? -6.071 -3.534 -4.076 1.00 75.75 177 LEU A C 1
ATOM 1418 O O . LEU A 1 177 ? -6.629 -3.605 -2.985 1.00 75.75 177 LEU A O 1
ATOM 1422 N N . ASN A 1 178 ? -6.082 -2.414 -4.815 1.00 73.56 178 ASN A N 1
ATOM 1423 C CA . ASN A 1 178 ? -6.704 -1.138 -4.425 1.00 73.56 178 ASN A CA 1
ATOM 1424 C C . ASN A 1 178 ? -6.052 -0.455 -3.205 1.00 73.56 178 ASN A C 1
ATOM 1426 O O . ASN A 1 178 ? -6.732 0.139 -2.364 1.00 73.56 178 ASN A O 1
ATOM 1430 N N . ILE A 1 179 ? -4.722 -0.539 -3.110 1.00 75.69 179 ILE A N 1
ATOM 1431 C CA . ILE A 1 179 ? -3.929 0.103 -2.058 1.00 75.69 179 ILE A CA 1
ATOM 1432 C C . ILE A 1 179 ? -3.005 1.169 -2.658 1.00 75.69 179 ILE A C 1
ATOM 1434 O O . ILE A 1 179 ? -2.332 0.923 -3.656 1.00 75.69 179 ILE A O 1
ATOM 1438 N N . GLY A 1 180 ? -2.986 2.364 -2.064 1.00 72.44 180 GLY A N 1
ATOM 1439 C CA . GLY A 1 180 ? -2.113 3.482 -2.433 1.00 72.44 180 GLY A CA 1
ATOM 1440 C C . GLY A 1 180 ? -0.758 3.456 -1.719 1.00 72.44 180 GLY A C 1
ATOM 1441 O O . GLY A 1 180 ? -0.417 2.496 -1.039 1.00 72.44 180 GLY A O 1
ATOM 1442 N N . HIS A 1 181 ? 0.028 4.524 -1.875 1.00 74.62 181 HIS A N 1
ATOM 1443 C CA . HIS A 1 181 ? 1.285 4.694 -1.133 1.00 74.62 181 HIS A CA 1
ATOM 1444 C C . HIS A 1 181 ? 1.043 4.923 0.367 1.00 74.62 181 HIS A C 1
ATOM 1446 O O . HIS A 1 181 ? 0.009 5.480 0.745 1.00 74.62 181 HIS A O 1
ATOM 1452 N N . SER A 1 182 ? 2.042 4.601 1.189 1.00 74.00 182 SER A N 1
ATOM 1453 C CA . SER A 1 182 ? 2.084 4.991 2.603 1.00 74.00 182 SER A CA 1
ATOM 1454 C C . SER A 1 182 ? 2.796 6.328 2.824 1.00 74.00 182 SER A C 1
ATOM 1456 O O . SER A 1 182 ? 3.613 6.794 2.017 1.00 74.00 182 SER A O 1
ATOM 1458 N N . TYR A 1 183 ? 2.453 6.960 3.945 1.00 73.81 183 TYR A N 1
ATOM 1459 C CA . TYR A 1 183 ? 2.885 8.299 4.335 1.00 73.81 183 TYR A CA 1
ATOM 1460 C C . TYR A 1 183 ? 3.188 8.339 5.836 1.00 73.81 183 TYR A C 1
ATOM 1462 O O . TYR A 1 183 ? 2.702 7.510 6.600 1.00 73.81 183 TYR A O 1
ATOM 1470 N N . SER A 1 184 ? 3.917 9.362 6.266 1.00 77.62 184 SER A N 1
ATOM 1471 C CA . SER A 1 184 ? 4.078 9.732 7.676 1.00 77.62 184 SER A CA 1
ATOM 1472 C C . SER A 1 184 ? 3.394 11.072 7.978 1.00 77.62 184 SER A C 1
ATOM 1474 O O . SER A 1 184 ? 2.911 11.770 7.075 1.00 77.62 184 SER A O 1
ATOM 1476 N N . ASP A 1 185 ? 3.396 11.470 9.249 1.00 70.94 185 ASP A N 1
ATOM 1477 C CA . ASP A 1 185 ? 3.068 12.829 9.700 1.00 70.94 185 ASP A CA 1
ATOM 1478 C C . ASP A 1 185 ? 4.088 13.903 9.265 1.00 70.94 185 ASP A C 1
ATOM 1480 O O . ASP A 1 185 ? 3.813 15.095 9.389 1.00 70.94 185 ASP A O 1
ATOM 1484 N N . ARG A 1 186 ? 5.223 13.504 8.669 1.00 64.81 186 ARG A N 1
ATOM 1485 C CA . ARG A 1 186 ? 6.194 14.398 8.011 1.00 64.81 186 ARG A CA 1
ATOM 1486 C C . ARG A 1 186 ? 5.722 14.847 6.616 1.00 64.81 186 ARG A C 1
ATOM 1488 O O . ARG A 1 186 ? 6.434 15.570 5.923 1.00 64.81 186 ARG A O 1
ATOM 1495 N N . TYR A 1 187 ? 4.530 14.410 6.183 1.00 56.44 187 TYR A N 1
ATOM 1496 C CA . TYR A 1 187 ? 3.856 14.745 4.914 1.00 56.44 187 TYR A CA 1
ATOM 1497 C C . TYR A 1 187 ? 4.668 14.469 3.634 1.00 56.44 187 TYR A C 1
ATOM 1499 O O . TYR A 1 187 ? 4.360 14.983 2.553 1.00 56.44 187 TYR A O 1
ATOM 1507 N N . LYS A 1 188 ? 5.684 13.610 3.730 1.00 53.41 188 LYS A N 1
ATOM 1508 C CA . LYS A 1 188 ? 6.498 13.138 2.609 1.00 53.41 188 LYS A CA 1
ATOM 1509 C C . LYS A 1 188 ? 5.928 11.816 2.074 1.00 53.41 188 LYS A C 1
ATOM 1511 O O . LYS A 1 188 ? 5.400 10.998 2.823 1.00 53.41 188 LYS A O 1
ATOM 1516 N N . ARG A 1 189 ? 5.980 11.625 0.752 1.00 50.75 189 ARG A N 1
ATOM 1517 C CA . ARG A 1 189 ? 5.559 10.372 0.097 1.00 50.75 189 ARG A CA 1
ATOM 1518 C C . ARG A 1 189 ? 6.643 9.310 0.285 1.00 50.75 189 ARG A C 1
ATOM 1520 O O . ARG A 1 189 ? 7.819 9.649 0.147 1.00 50.75 189 ARG A O 1
ATOM 1527 N N . TYR A 1 190 ? 6.239 8.057 0.507 1.00 56.78 190 TYR A N 1
ATOM 1528 C CA . TYR A 1 190 ? 7.135 6.937 0.807 1.00 56.78 190 TYR A CA 1
ATOM 1529 C C . TYR A 1 190 ? 7.956 7.193 2.081 1.00 56.78 190 TYR A C 1
ATOM 1531 O O . TYR A 1 190 ? 9.180 7.142 2.044 1.00 56.78 190 TYR A O 1
ATOM 1539 N N . ASP A 1 191 ? 7.301 7.560 3.184 1.00 70.62 191 ASP A N 1
ATOM 1540 C CA . ASP A 1 191 ? 7.982 8.011 4.413 1.00 70.62 191 ASP A CA 1
ATOM 1541 C C . ASP A 1 191 ? 7.562 7.240 5.684 1.00 70.62 191 ASP A C 1
ATOM 1543 O O . ASP A 1 191 ? 7.968 7.593 6.788 1.00 70.62 191 ASP A O 1
ATOM 1547 N N . ASP A 1 192 ? 6.783 6.164 5.515 1.00 80.81 192 ASP A N 1
ATOM 1548 C CA . ASP A 1 192 ? 6.561 5.113 6.520 1.00 80.81 192 ASP A CA 1
ATOM 1549 C C . ASP A 1 192 ? 7.539 3.966 6.235 1.00 80.81 192 ASP A C 1
ATOM 1551 O O . ASP A 1 192 ? 7.273 3.131 5.372 1.00 80.81 192 ASP A O 1
ATOM 1555 N N . ALA A 1 193 ? 8.688 3.931 6.912 1.00 84.25 193 ALA A N 1
ATOM 1556 C CA . ALA A 1 193 ? 9.745 2.963 6.612 1.00 84.25 193 ALA A CA 1
ATOM 1557 C C . ALA A 1 193 ? 9.367 1.493 6.915 1.00 84.25 193 ALA A C 1
ATOM 1559 O O . ALA A 1 193 ? 10.093 0.579 6.515 1.00 84.25 193 ALA A O 1
ATOM 1560 N N . TYR A 1 194 ? 8.243 1.255 7.598 1.00 90.06 194 TYR A N 1
ATOM 1561 C CA . TYR A 1 194 ? 7.809 -0.058 8.079 1.00 90.06 194 TYR A CA 1
ATOM 1562 C C . TYR A 1 194 ? 6.807 -0.763 7.153 1.00 90.06 194 TYR A C 1
ATOM 1564 O O . TYR A 1 194 ? 6.507 -1.937 7.379 1.00 90.06 194 TYR A O 1
ATOM 1572 N N . ASP A 1 195 ? 6.316 -0.081 6.114 1.00 90.38 195 ASP A N 1
ATOM 1573 C CA . ASP A 1 195 ? 5.304 -0.582 5.182 1.00 90.38 195 ASP A CA 1
ATOM 1574 C C . ASP A 1 195 ? 5.825 -0.688 3.738 1.00 90.38 195 ASP A C 1
ATOM 1576 O O . ASP A 1 195 ? 6.478 0.213 3.204 1.00 90.38 195 ASP A O 1
ATOM 1580 N N . LEU A 1 196 ? 5.472 -1.787 3.066 1.00 88.44 196 LEU A N 1
ATOM 1581 C CA . LEU A 1 196 ? 5.808 -2.038 1.660 1.00 88.44 196 LEU A CA 1
ATOM 1582 C C . LEU A 1 196 ? 5.343 -0.915 0.713 1.00 88.44 196 LEU A C 1
ATOM 1584 O O . LEU A 1 196 ? 5.995 -0.638 -0.291 1.00 88.44 196 LEU A O 1
ATOM 1588 N N . MET A 1 197 ? 4.256 -0.202 1.009 1.00 82.62 197 MET A N 1
ATOM 1589 C CA . MET A 1 197 ? 3.783 0.903 0.166 1.00 82.62 197 MET A CA 1
ATOM 1590 C C . MET A 1 197 ? 4.600 2.193 0.332 1.00 82.62 197 MET A C 1
ATOM 1592 O O . MET A 1 197 ? 4.282 3.214 -0.284 1.00 82.62 197 MET A O 1
ATOM 1596 N N . SER A 1 198 ? 5.706 2.125 1.077 1.00 78.69 198 SER A N 1
ATOM 1597 C CA . SER A 1 198 ? 6.790 3.109 1.102 1.00 78.69 198 SER A CA 1
ATOM 1598 C C . SER A 1 198 ? 8.084 2.637 0.427 1.00 78.69 198 SER A C 1
ATOM 1600 O O . SER A 1 198 ? 9.102 3.295 0.621 1.00 78.69 198 SER A O 1
ATOM 1602 N N . THR A 1 199 ? 8.083 1.539 -0.351 1.00 68.94 199 THR A N 1
ATOM 1603 C CA . THR A 1 199 ? 9.277 0.858 -0.916 1.00 68.94 199 THR A CA 1
ATOM 1604 C C . THR A 1 199 ? 10.484 1.760 -1.209 1.00 68.94 199 THR A C 1
ATOM 1606 O O . THR A 1 199 ? 11.579 1.430 -0.776 1.00 68.94 199 THR A O 1
ATOM 1609 N N . ALA A 1 200 ? 10.325 2.920 -1.857 1.00 64.38 200 ALA A N 1
ATOM 1610 C CA . ALA A 1 200 ? 11.432 3.845 -2.137 1.00 64.38 200 ALA A CA 1
ATOM 1611 C C . ALA A 1 200 ? 12.310 4.242 -0.920 1.00 64.38 200 ALA A C 1
ATOM 1613 O O . ALA A 1 200 ? 13.492 4.508 -1.118 1.00 64.38 200 ALA A O 1
ATOM 1614 N N . ASN A 1 201 ? 11.769 4.268 0.307 1.00 69.81 201 ASN A N 1
ATOM 1615 C CA . ASN A 1 201 ? 12.526 4.479 1.554 1.00 69.81 201 ASN A CA 1
ATOM 1616 C C . ASN A 1 201 ? 12.184 3.442 2.652 1.00 69.81 201 ASN A C 1
ATOM 1618 O O . ASN A 1 201 ? 12.427 3.695 3.831 1.00 69.81 201 ASN A O 1
ATOM 1622 N N . ALA A 1 202 ? 11.589 2.298 2.297 1.00 80.38 202 ALA A N 1
ATOM 1623 C CA . ALA A 1 202 ? 11.236 1.258 3.265 1.00 80.38 202 ALA A CA 1
ATOM 1624 C C . ALA A 1 202 ? 12.464 0.459 3.733 1.00 80.38 202 ALA A C 1
ATOM 1626 O O . ALA A 1 202 ? 13.435 0.295 2.989 1.00 80.38 202 ALA A O 1
ATOM 1627 N N . HIS A 1 203 ? 12.403 -0.101 4.943 1.00 84.06 203 HIS A N 1
ATOM 1628 C CA . HIS A 1 203 ? 13.411 -1.028 5.454 1.00 84.06 203 HIS A CA 1
ATOM 1629 C C . HIS A 1 203 ? 13.424 -2.312 4.613 1.00 84.06 203 HIS A C 1
ATOM 1631 O O . HIS A 1 203 ? 12.540 -3.157 4.738 1.00 84.06 203 HIS A O 1
ATOM 1637 N N . MET A 1 204 ? 14.414 -2.451 3.726 1.00 86.38 204 MET A N 1
ATOM 1638 C CA . MET A 1 204 ? 14.591 -3.650 2.906 1.00 86.38 204 MET A CA 1
ATOM 1639 C C . MET A 1 204 ? 15.708 -4.544 3.434 1.00 86.38 204 MET A C 1
ATOM 1641 O O . MET A 1 204 ? 16.779 -4.068 3.811 1.00 86.38 204 MET A O 1
ATOM 1645 N N . ARG A 1 205 ? 15.492 -5.860 3.364 1.00 85.88 205 ARG A N 1
ATOM 1646 C CA . ARG A 1 205 ? 16.527 -6.873 3.606 1.00 85.88 205 ARG A CA 1
ATOM 1647 C C . ARG A 1 205 ? 17.117 -7.389 2.287 1.00 85.88 205 ARG A C 1
ATOM 1649 O O . ARG A 1 205 ? 16.377 -7.510 1.306 1.00 85.88 205 ARG A O 1
ATOM 1656 N N . PRO A 1 206 ? 18.402 -7.780 2.260 1.00 86.88 206 PRO A N 1
ATOM 1657 C CA . PRO A 1 206 ? 18.928 -8.649 1.215 1.00 86.88 206 PRO A CA 1
ATOM 1658 C C . PRO A 1 206 ? 18.134 -9.960 1.116 1.00 86.88 206 PRO A C 1
ATOM 1660 O O . PRO A 1 206 ? 17.628 -10.489 2.113 1.00 86.88 206 PRO A O 1
ATOM 1663 N N . SER A 1 207 ? 18.023 -10.474 -0.103 1.00 86.62 207 SER A N 1
ATOM 1664 C CA . SER A 1 207 ? 17.342 -11.719 -0.450 1.00 86.62 207 SER A CA 1
ATOM 1665 C C . SER A 1 207 ? 18.004 -12.372 -1.669 1.00 86.62 207 SER A C 1
ATOM 1667 O O . SER A 1 207 ? 18.749 -11.732 -2.416 1.00 86.62 207 SER A O 1
ATOM 1669 N N . THR A 1 208 ? 17.695 -13.647 -1.909 1.00 88.44 208 THR A N 1
ATOM 1670 C CA . THR A 1 208 ? 18.177 -14.435 -3.061 1.00 88.44 208 THR A CA 1
ATOM 1671 C C . THR A 1 208 ? 17.929 -13.735 -4.407 1.00 88.44 208 THR A C 1
ATOM 1673 O O . THR A 1 208 ? 18.736 -13.842 -5.330 1.00 88.44 208 THR A O 1
ATOM 1676 N N . TYR A 1 209 ? 16.840 -12.966 -4.508 1.00 87.31 209 TYR A N 1
ATOM 1677 C CA . TYR A 1 209 ? 16.420 -12.258 -5.721 1.00 87.31 209 TYR A CA 1
ATOM 1678 C C . TYR A 1 209 ? 16.553 -10.725 -5.609 1.00 87.31 209 TYR A C 1
ATOM 1680 O O . TYR A 1 209 ? 15.817 -9.981 -6.259 1.00 87.31 209 TYR A O 1
ATOM 1688 N N . GLY A 1 210 ? 17.500 -10.235 -4.799 1.00 85.81 210 GLY A N 1
ATOM 1689 C CA . GLY A 1 210 ? 17.814 -8.810 -4.655 1.00 85.81 210 GLY A CA 1
ATOM 1690 C C . GLY A 1 210 ? 17.405 -8.254 -3.294 1.00 85.81 210 GLY A C 1
ATOM 1691 O O . GLY A 1 210 ? 17.941 -8.669 -2.272 1.00 85.81 210 GLY A O 1
ATOM 1692 N N . LEU A 1 211 ? 16.499 -7.275 -3.277 1.00 87.62 211 LEU A N 1
ATOM 1693 C CA . LEU A 1 211 ? 15.956 -6.696 -2.048 1.00 87.62 211 LEU A CA 1
ATOM 1694 C C . LEU A 1 211 ? 14.500 -7.130 -1.832 1.00 87.62 211 LEU A C 1
ATOM 1696 O O . LEU A 1 211 ? 13.664 -7.037 -2.737 1.00 87.62 211 LEU A O 1
ATOM 1700 N N . SER A 1 212 ? 14.185 -7.564 -0.612 1.00 86.38 212 SER A N 1
ATOM 1701 C CA . SER A 1 212 ? 12.815 -7.790 -0.142 1.00 86.38 212 SER A CA 1
ATOM 1702 C C . SER A 1 212 ? 12.415 -6.676 0.818 1.00 86.38 212 SER A C 1
ATOM 1704 O O . SER A 1 212 ? 13.194 -6.318 1.699 1.00 86.38 212 SER A O 1
ATOM 1706 N N . GLY A 1 213 ? 11.210 -6.138 0.645 1.00 85.06 213 GLY A N 1
ATOM 1707 C CA . GLY A 1 213 ? 10.652 -5.114 1.526 1.00 85.06 213 GLY A CA 1
ATOM 1708 C C . GLY A 1 213 ? 10.125 -5.690 2.844 1.00 85.06 213 GLY A C 1
ATOM 1709 O O . GLY A 1 213 ? 10.113 -6.919 3.009 1.00 85.06 213 GLY A O 1
ATOM 1710 N N . PRO A 1 214 ? 9.660 -4.812 3.749 1.00 92.56 214 PRO A N 1
ATOM 1711 C CA . PRO A 1 214 ? 8.963 -5.213 4.960 1.00 92.56 214 PRO A CA 1
ATOM 1712 C C . PRO A 1 214 ? 7.553 -5.721 4.612 1.00 92.56 214 PRO A C 1
ATOM 1714 O O . PRO A 1 214 ? 7.131 -5.719 3.450 1.00 92.56 214 PRO A O 1
ATOM 1717 N N . GLY A 1 215 ? 6.801 -6.170 5.616 1.00 92.81 215 GLY A N 1
ATOM 1718 C CA . GLY A 1 215 ? 5.382 -6.485 5.447 1.00 92.81 215 GLY A CA 1
ATOM 1719 C C . GLY A 1 215 ? 4.519 -5.248 5.152 1.00 92.81 215 GLY A C 1
ATOM 1720 O O . GLY A 1 215 ? 4.991 -4.113 5.129 1.00 92.81 215 GLY A O 1
ATOM 1721 N N . LEU A 1 216 ? 3.213 -5.461 5.001 1.00 92.75 216 LEU A N 1
ATOM 1722 C CA . LEU A 1 216 ? 2.231 -4.371 5.018 1.00 92.75 216 LEU A CA 1
ATOM 1723 C C . LEU A 1 216 ? 1.929 -3.929 6.461 1.00 92.75 216 LEU A C 1
ATOM 1725 O O . LEU A 1 216 ? 2.031 -4.742 7.388 1.00 92.75 216 LEU A O 1
ATOM 1729 N N . ASN A 1 217 ? 1.545 -2.665 6.647 1.00 92.38 217 ASN A N 1
ATOM 1730 C CA . ASN A 1 217 ? 1.029 -2.145 7.912 1.00 92.38 217 ASN A CA 1
ATOM 1731 C C . ASN A 1 217 ? -0.362 -2.727 8.236 1.00 92.38 217 ASN A C 1
ATOM 1733 O O . ASN A 1 217 ? -1.107 -3.204 7.372 1.00 92.38 217 ASN A O 1
ATOM 1737 N N . GLY A 1 218 ? -0.713 -2.711 9.516 1.00 91.88 218 GLY A N 1
ATOM 1738 C CA . GLY A 1 218 ? -1.968 -3.209 10.069 1.00 91.88 218 GLY A CA 1
ATOM 1739 C C . GLY A 1 218 ? -3.221 -2.622 9.412 1.00 91.88 218 GLY A C 1
ATOM 1740 O O . GLY A 1 218 ? -4.142 -3.394 9.137 1.00 91.88 218 GLY A O 1
ATOM 1741 N N . PRO A 1 219 ? -3.285 -1.312 9.096 1.00 89.00 219 PRO A N 1
ATOM 1742 C CA . PRO A 1 219 ? -4.334 -0.746 8.254 1.00 89.00 219 PRO A CA 1
ATOM 1743 C C . PRO A 1 219 ? -4.475 -1.473 6.907 1.00 89.00 219 PRO A C 1
ATOM 1745 O O . PRO A 1 219 ? -5.540 -2.021 6.631 1.00 89.00 219 PRO A O 1
ATOM 1748 N N . HIS A 1 220 ? -3.414 -1.575 6.102 1.00 87.75 220 HIS A N 1
ATOM 1749 C CA . HIS A 1 220 ? -3.449 -2.287 4.819 1.00 87.75 220 HIS A CA 1
ATOM 1750 C C . HIS A 1 220 ? -3.892 -3.756 4.970 1.00 87.75 220 HIS A C 1
ATOM 1752 O O . HIS A 1 220 ? -4.758 -4.222 4.226 1.00 87.75 220 HIS A O 1
ATOM 1758 N N . LEU A 1 221 ? -3.380 -4.473 5.976 1.00 90.31 221 LEU A N 1
ATOM 1759 C CA . LEU A 1 221 ? -3.766 -5.862 6.261 1.00 90.31 221 LEU A CA 1
ATOM 1760 C C . LEU A 1 221 ? -5.243 -6.006 6.684 1.00 90.31 221 LEU A C 1
ATOM 1762 O O . LEU A 1 221 ? -5.900 -6.979 6.308 1.00 90.31 221 LEU A O 1
ATOM 1766 N N . ASN A 1 222 ? -5.784 -5.049 7.444 1.00 87.25 222 ASN A N 1
ATOM 1767 C CA . ASN A 1 222 ? -7.187 -5.020 7.871 1.00 87.25 222 ASN A CA 1
ATOM 1768 C C . ASN A 1 222 ? -8.128 -4.833 6.670 1.00 87.25 222 ASN A C 1
ATOM 1770 O O . ASN A 1 222 ? -9.082 -5.595 6.523 1.00 87.25 222 ASN A O 1
ATOM 1774 N N . TYR A 1 223 ? -7.825 -3.887 5.773 1.00 81.94 223 TYR A N 1
ATOM 1775 C CA . TYR A 1 223 ? -8.575 -3.686 4.526 1.00 81.94 223 TYR A CA 1
ATOM 1776 C C . TYR A 1 223 ? -8.550 -4.915 3.619 1.00 81.94 223 TYR A C 1
ATOM 1778 O O . TYR A 1 223 ? -9.599 -5.341 3.154 1.00 81.94 223 TYR A O 1
ATOM 1786 N N . LEU A 1 224 ? -7.401 -5.567 3.427 1.00 82.19 224 LEU A N 1
ATOM 1787 C CA . LEU A 1 224 ? -7.343 -6.801 2.628 1.00 82.19 224 LEU A CA 1
ATOM 1788 C C . LEU A 1 224 ? -8.099 -7.980 3.268 1.00 82.19 224 LEU A C 1
ATOM 1790 O O . LEU A 1 224 ? -8.339 -8.989 2.603 1.00 82.19 224 LEU A O 1
ATOM 1794 N N . GLY A 1 225 ? -8.483 -7.859 4.545 1.00 82.69 225 GLY A N 1
ATOM 1795 C CA . GLY A 1 225 ? -9.046 -8.939 5.352 1.00 82.69 225 GLY A CA 1
ATOM 1796 C C . GLY A 1 225 ? -8.022 -10.028 5.664 1.00 82.69 225 GLY A C 1
ATOM 1797 O O . GLY A 1 225 ? -8.390 -11.185 5.856 1.00 82.69 225 GLY A O 1
ATOM 1798 N N . TRP A 1 226 ? -6.738 -9.659 5.692 1.00 89.44 226 TRP A N 1
ATOM 1799 C CA . TRP A 1 226 ? -5.617 -10.542 6.019 1.00 89.44 226 TRP A CA 1
ATOM 1800 C C . TRP A 1 226 ? -5.306 -10.583 7.521 1.00 89.44 226 TRP A C 1
ATOM 1802 O O . TRP A 1 226 ? -4.460 -11.360 7.957 1.00 89.44 226 TRP A O 1
ATOM 1812 N N . LEU A 1 227 ? -6.029 -9.801 8.328 1.00 89.81 227 LEU A N 1
ATOM 1813 C CA . LEU A 1 227 ? -6.098 -9.951 9.782 1.00 89.81 227 LEU A CA 1
ATOM 1814 C C . LEU A 1 227 ? -7.369 -10.720 10.191 1.00 89.81 227 LEU A C 1
ATOM 1816 O O . LEU A 1 227 ? -8.423 -10.506 9.585 1.00 89.81 227 LEU A O 1
ATOM 1820 N N . PRO A 1 228 ? -7.312 -11.575 11.227 1.00 88.56 228 PRO A N 1
ATOM 1821 C CA . PRO A 1 228 ? -8.479 -12.292 11.727 1.00 88.56 228 PRO A CA 1
ATOM 1822 C C . PRO A 1 228 ? -9.326 -11.399 12.649 1.00 88.56 228 PRO A C 1
ATOM 1824 O O . PRO A 1 228 ? -8.803 -10.732 13.544 1.00 88.56 228 PRO A O 1
ATOM 1827 N N . MET A 1 229 ? -10.644 -11.397 12.436 1.00 83.38 229 MET A N 1
ATOM 1828 C CA . MET A 1 229 ? -11.622 -10.513 13.093 1.00 83.38 229 MET A CA 1
ATOM 1829 C C . MET A 1 229 ? -11.608 -10.580 14.625 1.00 83.38 229 MET A C 1
ATOM 1831 O O . MET A 1 229 ? -11.894 -9.584 15.285 1.00 83.38 229 MET A O 1
ATOM 1835 N N . ASP A 1 230 ? -11.297 -11.742 15.195 1.00 86.38 230 ASP A N 1
ATOM 1836 C CA . ASP A 1 230 ? -11.265 -11.999 16.637 1.00 86.38 230 ASP A CA 1
ATOM 1837 C C . ASP A 1 230 ? -9.992 -11.481 17.331 1.00 86.38 230 ASP A C 1
ATOM 1839 O O . ASP A 1 230 ? -9.970 -11.375 18.557 1.00 86.38 230 ASP A O 1
ATOM 1843 N N . ARG A 1 231 ? -8.960 -11.090 16.566 1.00 91.69 231 ARG A N 1
ATOM 1844 C CA . ARG A 1 231 ? -7.703 -10.506 17.079 1.00 91.69 231 ARG A CA 1
ATOM 1845 C C . ARG A 1 231 ? -7.564 -9.006 16.782 1.00 91.69 231 ARG A C 1
ATOM 1847 O O . ARG A 1 231 ? -6.482 -8.447 16.973 1.00 91.69 231 ARG A O 1
ATOM 1854 N N . ILE A 1 232 ? -8.640 -8.353 16.336 1.00 90.50 232 ILE A N 1
ATOM 1855 C CA . ILE A 1 232 ? -8.722 -6.896 16.151 1.00 90.50 232 ILE A CA 1
ATOM 1856 C C . ILE A 1 232 ? -9.579 -6.303 17.274 1.00 90.50 232 ILE A C 1
ATOM 1858 O O . ILE A 1 232 ? -10.758 -6.631 17.410 1.00 90.50 232 ILE A O 1
ATOM 1862 N N . ILE A 1 233 ? -9.015 -5.390 18.067 1.00 89.94 233 ILE A N 1
ATOM 1863 C CA . ILE A 1 233 ? -9.749 -4.690 19.132 1.00 89.94 233 ILE A CA 1
ATOM 1864 C C . ILE A 1 233 ? -10.220 -3.326 18.632 1.00 89.94 233 ILE A C 1
ATOM 1866 O O . ILE A 1 233 ? -9.419 -2.537 18.149 1.00 89.94 233 ILE A O 1
ATOM 1870 N N . TYR A 1 234 ? -11.499 -3.001 18.831 1.00 88.75 234 TYR A N 1
ATOM 1871 C CA . TYR A 1 234 ? -11.998 -1.624 18.751 1.00 88.75 234 TYR A CA 1
ATOM 1872 C C . TYR A 1 234 ? -12.100 -1.057 20.172 1.00 88.75 234 TYR A C 1
ATOM 1874 O O . TYR A 1 234 ? -12.921 -1.522 20.968 1.00 88.75 234 TYR A O 1
ATOM 1882 N N . PHE A 1 235 ? -11.235 -0.104 20.517 1.00 90.69 235 PHE A N 1
ATOM 1883 C CA . PHE A 1 235 ? -11.105 0.408 21.882 1.00 90.69 235 PHE A CA 1
ATOM 1884 C C . PHE A 1 235 ? -12.359 1.184 22.326 1.00 90.69 235 PHE A C 1
ATOM 1886 O O . PHE A 1 235 ? -13.024 1.827 21.514 1.00 90.69 235 PHE A O 1
ATOM 1893 N N . GLY A 1 236 ? -12.710 1.099 23.613 1.00 86.38 236 GLY A N 1
ATOM 1894 C CA . GLY A 1 236 ? -13.899 1.741 24.191 1.00 86.38 236 GLY A CA 1
ATOM 1895 C C . GLY A 1 236 ? -15.236 1.049 23.885 1.00 86.38 236 GLY A C 1
ATOM 1896 O O . GLY A 1 236 ? -16.257 1.415 24.464 1.00 86.38 236 GLY A O 1
ATOM 1897 N N . ARG A 1 237 ? -15.263 0.014 23.029 1.00 82.50 237 ARG A N 1
ATOM 1898 C CA . ARG A 1 237 ? -16.487 -0.738 22.675 1.00 82.50 237 ARG A CA 1
ATOM 1899 C C . ARG A 1 237 ? -17.173 -1.398 23.879 1.00 82.50 237 ARG A C 1
ATOM 1901 O O . ARG A 1 237 ? -18.393 -1.538 23.889 1.00 82.50 237 ARG A O 1
ATOM 1908 N N . ASP A 1 238 ? -16.389 -1.834 24.856 1.00 82.88 238 ASP A N 1
ATOM 1909 C CA . ASP A 1 238 ? -16.817 -2.428 26.128 1.00 82.88 238 ASP A CA 1
ATOM 1910 C C . ASP A 1 238 ? -17.088 -1.375 27.223 1.00 82.88 238 ASP A C 1
ATOM 1912 O O . ASP A 1 238 ? -17.364 -1.731 28.367 1.00 82.88 238 ASP A O 1
ATOM 1916 N N . GLY A 1 239 ? -17.012 -0.083 26.885 1.00 82.81 239 GLY A N 1
ATOM 1917 C CA . GLY A 1 239 ? -17.106 1.033 27.824 1.00 82.81 239 GLY A CA 1
ATOM 1918 C C . GLY A 1 239 ? -15.825 1.294 28.623 1.00 82.81 239 GLY A C 1
ATOM 1919 O O . GLY A 1 239 ? -15.811 2.208 29.447 1.00 82.81 239 GLY A O 1
ATOM 1920 N N . GLN A 1 240 ? -14.742 0.534 28.407 1.00 89.62 240 GLN A N 1
ATOM 1921 C CA . GLN A 1 240 ? -13.490 0.746 29.133 1.00 89.62 240 GLN A CA 1
ATOM 1922 C C . GLN A 1 240 ? -12.700 1.917 28.539 1.00 89.62 240 GLN A C 1
ATOM 1924 O O . GLN A 1 240 ? -12.256 1.878 27.394 1.00 89.62 240 GLN A O 1
ATOM 1929 N N . MET A 1 241 ? -12.480 2.948 29.356 1.00 92.25 241 MET A N 1
ATOM 1930 C CA . MET A 1 241 ? -11.646 4.111 29.015 1.00 92.25 241 MET A CA 1
ATOM 1931 C C . MET A 1 241 ? -10.152 3.895 29.303 1.00 92.25 241 MET A C 1
ATOM 1933 O O . MET A 1 241 ? -9.326 4.684 28.859 1.00 92.25 241 MET A O 1
ATOM 1937 N N . ASN A 1 242 ? -9.786 2.848 30.049 1.00 96.62 242 ASN A N 1
ATOM 1938 C CA . ASN A 1 242 ? -8.408 2.497 30.403 1.00 96.62 242 ASN A CA 1
ATOM 1939 C C . ASN A 1 242 ? -8.283 0.972 30.460 1.00 96.62 242 ASN A C 1
ATOM 1941 O O . ASN A 1 242 ? -8.989 0.337 31.245 1.00 96.62 242 ASN A O 1
ATOM 1945 N N . ARG A 1 243 ? -7.403 0.389 29.641 1.00 95.75 243 ARG A N 1
ATOM 1946 C CA . ARG A 1 243 ? -7.195 -1.062 29.573 1.00 95.75 243 ARG A CA 1
ATOM 1947 C C . ARG A 1 243 ? -5.751 -1.385 29.189 1.00 95.75 243 ARG A C 1
ATOM 1949 O O . ARG A 1 243 ? -5.205 -0.800 28.254 1.00 95.75 243 ARG A O 1
ATOM 1956 N N . THR A 1 244 ? -5.148 -2.352 29.881 1.00 96.69 244 THR A N 1
ATOM 1957 C CA . THR A 1 244 ? -3.906 -3.000 29.432 1.00 96.69 244 THR A CA 1
ATOM 1958 C C . THR A 1 244 ? -4.256 -4.161 28.500 1.00 96.69 244 THR A C 1
ATOM 1960 O O . THR A 1 244 ? -5.175 -4.933 28.778 1.00 96.69 244 THR A O 1
ATOM 1963 N N . ILE A 1 245 ? -3.565 -4.244 27.366 1.00 96.06 245 ILE A N 1
ATOM 1964 C CA . ILE A 1 245 ? -3.839 -5.161 26.260 1.00 96.06 245 ILE A CA 1
ATOM 1965 C C . ILE A 1 245 ? -2.522 -5.823 25.847 1.00 96.06 245 ILE A C 1
ATOM 1967 O O . ILE A 1 245 ? -1.536 -5.136 25.576 1.00 96.06 245 ILE A O 1
ATOM 1971 N N . SER A 1 246 ? -2.528 -7.154 25.784 1.00 96.56 246 SER A N 1
ATOM 1972 C CA . SER A 1 246 ? -1.442 -7.944 25.204 1.00 96.56 246 SER A CA 1
ATOM 1973 C C . SER A 1 246 ? -1.584 -7.985 23.682 1.00 96.56 246 SER A C 1
ATOM 1975 O O . SER A 1 246 ? -2.678 -8.217 23.151 1.00 96.56 246 SER A O 1
ATOM 1977 N N . MET A 1 247 ? -0.476 -7.761 22.984 1.00 96.38 247 MET A N 1
ATOM 1978 C CA . MET A 1 247 ? -0.390 -7.729 21.531 1.00 96.38 247 MET A CA 1
ATOM 1979 C C . MET A 1 247 ? 0.678 -8.679 21.011 1.00 96.38 247 MET A C 1
ATOM 1981 O O . MET A 1 247 ? 1.767 -8.752 21.567 1.00 96.38 247 MET A O 1
ATOM 1985 N N . SER A 1 248 ? 0.395 -9.349 19.899 1.00 96.56 248 SER A N 1
ATOM 1986 C CA . SER A 1 248 ? 1.364 -10.157 19.160 1.00 96.56 248 SER A CA 1
ATOM 1987 C C . SER A 1 248 ? 1.895 -9.388 17.952 1.00 96.56 248 SER A C 1
ATOM 1989 O O . SER A 1 248 ? 1.191 -8.555 17.384 1.00 96.56 248 SER A O 1
ATOM 1991 N N . SER A 1 249 ? 3.128 -9.673 17.535 1.00 95.56 249 SER A N 1
ATOM 1992 C CA . SER A 1 249 ? 3.725 -8.977 16.394 1.00 95.56 249 SER A CA 1
ATOM 1993 C C . SER A 1 249 ? 3.113 -9.386 15.050 1.00 95.56 249 SER A C 1
ATOM 1995 O O . SER A 1 249 ? 3.001 -10.577 14.761 1.00 95.56 249 SER A O 1
ATOM 1997 N N . LEU A 1 250 ? 2.811 -8.397 14.199 1.00 95.19 250 LEU A N 1
ATOM 1998 C CA . LEU A 1 250 ? 2.383 -8.593 12.803 1.00 95.19 250 LEU A CA 1
ATOM 1999 C C . LEU A 1 250 ? 3.460 -9.256 11.931 1.00 95.19 250 LEU A C 1
ATOM 2001 O O . LEU A 1 250 ? 3.143 -9.885 10.926 1.00 95.19 250 LEU A O 1
ATOM 2005 N N . SER A 1 251 ? 4.730 -9.134 12.322 1.00 93.69 251 SER A N 1
ATOM 2006 C CA . SER A 1 251 ? 5.880 -9.711 11.619 1.00 93.69 251 SER A CA 1
ATOM 2007 C C . SER A 1 251 ? 5.918 -11.245 11.695 1.00 93.69 251 SER A C 1
ATOM 2009 O O . SER A 1 251 ? 6.628 -11.887 10.924 1.00 93.69 251 SER A O 1
ATOM 2011 N N . VAL A 1 252 ? 5.178 -11.849 12.634 1.00 93.12 252 VAL A N 1
ATOM 2012 C CA . VAL A 1 252 ? 5.204 -13.287 12.937 1.00 93.12 252 VAL A CA 1
ATOM 2013 C C . VAL A 1 252 ? 3.927 -13.967 12.430 1.00 93.12 252 VAL A C 1
ATOM 2015 O O . VAL A 1 252 ? 2.836 -13.443 12.655 1.00 93.12 252 VAL A O 1
ATOM 2018 N N . PRO A 1 253 ? 4.012 -15.173 11.828 1.00 92.81 253 PRO A N 1
ATOM 2019 C CA . PRO A 1 253 ? 2.836 -15.911 11.380 1.00 92.81 253 PRO A CA 1
ATOM 2020 C C . PRO A 1 253 ? 1.773 -16.073 12.475 1.00 92.81 253 PRO A C 1
ATOM 2022 O O . PRO A 1 253 ? 2.041 -16.642 13.534 1.00 92.81 253 PRO A O 1
ATOM 2025 N N . HIS A 1 254 ? 0.540 -15.649 12.193 1.00 91.69 254 HIS A N 1
ATOM 2026 C CA . HIS A 1 254 ? -0.577 -15.570 13.141 1.00 91.69 254 HIS A CA 1
ATOM 2027 C C . HIS A 1 254 ? -0.863 -16.903 13.845 1.00 91.69 254 HIS A C 1
ATOM 2029 O O . HIS A 1 254 ? -1.301 -16.911 14.988 1.00 91.69 254 HIS A O 1
ATOM 2035 N N . ARG A 1 255 ? -0.585 -18.041 13.194 1.00 89.44 255 ARG A N 1
ATOM 2036 C CA . ARG A 1 255 ? -0.741 -19.390 13.773 1.00 89.44 255 ARG A CA 1
ATOM 2037 C C . ARG A 1 255 ? 0.206 -19.705 14.943 1.00 89.44 255 ARG A C 1
ATOM 2039 O O . ARG A 1 255 ? 0.011 -20.719 15.603 1.00 89.44 255 ARG A O 1
ATOM 2046 N N . LEU A 1 256 ? 1.255 -18.905 15.142 1.00 91.12 256 LEU A N 1
ATOM 2047 C CA . LEU A 1 256 ? 2.256 -19.072 16.203 1.00 91.12 256 LEU A CA 1
ATOM 2048 C C . LEU A 1 256 ? 1.983 -18.174 17.421 1.00 91.12 256 LEU A C 1
ATOM 2050 O O . LEU A 1 256 ? 2.727 -18.232 18.394 1.00 91.12 256 LEU A O 1
ATOM 2054 N N . THR A 1 257 ? 0.949 -17.331 17.365 1.00 92.25 257 THR A N 1
ATOM 2055 C CA . THR A 1 257 ? 0.662 -16.303 18.373 1.00 92.25 257 THR A CA 1
ATOM 2056 C C . THR A 1 257 ? -0.836 -16.247 18.692 1.00 92.25 257 THR A C 1
ATOM 2058 O O . THR A 1 257 ? -1.660 -16.627 17.863 1.00 92.25 257 THR A O 1
ATOM 2061 N N . SER A 1 258 ? -1.208 -15.770 19.882 1.00 89.81 258 SER A N 1
ATOM 2062 C CA . SER A 1 258 ? -2.600 -15.767 20.373 1.00 89.81 258 SER A CA 1
ATOM 2063 C C . SER A 1 258 ? -3.212 -14.384 20.586 1.00 89.81 258 SER A C 1
ATOM 2065 O O . SER A 1 258 ? -4.433 -14.253 20.552 1.00 89.81 258 SER A O 1
ATOM 2067 N N . ASP A 1 259 ? -2.394 -13.358 20.819 1.00 94.69 259 ASP A N 1
ATOM 2068 C CA . ASP A 1 259 ? -2.862 -12.089 21.388 1.00 94.69 259 ASP A CA 1
ATOM 2069 C C . ASP A 1 259 ? -3.370 -11.135 20.295 1.00 94.69 259 ASP A C 1
ATOM 2071 O O . ASP A 1 259 ? -3.421 -11.488 19.115 1.00 94.69 259 ASP A O 1
ATOM 2075 N N . SER A 1 260 ? -3.763 -9.912 20.649 1.00 94.88 260 SER A N 1
ATOM 2076 C CA . SER A 1 260 ? -4.322 -8.978 19.658 1.00 94.88 260 SER A CA 1
ATOM 2077 C C . SER A 1 260 ? -3.270 -8.553 18.627 1.00 94.88 260 SER A C 1
ATOM 2079 O O . SER A 1 260 ? -2.118 -8.318 18.975 1.00 94.88 260 SER A O 1
ATOM 2081 N N . LEU A 1 261 ? -3.652 -8.447 17.356 1.00 95.62 261 LEU A N 1
ATOM 2082 C CA . LEU A 1 261 ? -2.744 -8.071 16.261 1.00 95.62 261 LEU A CA 1
ATOM 2083 C C . LEU A 1 261 ? -2.851 -6.584 15.903 1.00 95.62 261 LEU A C 1
ATOM 2085 O O . LEU A 1 261 ? -1.872 -5.980 15.474 1.00 95.62 261 LEU A O 1
ATOM 2089 N N . LEU A 1 262 ? -4.030 -5.990 16.102 1.00 95.31 262 LEU A N 1
ATOM 2090 C CA . LEU A 1 262 ? -4.307 -4.591 15.787 1.00 95.31 262 LEU A CA 1
ATOM 2091 C C . LEU A 1 262 ? -5.313 -4.009 16.784 1.00 95.31 262 LEU A C 1
ATOM 2093 O O . LEU A 1 262 ? -6.325 -4.645 17.093 1.00 95.31 262 LEU A O 1
ATOM 2097 N N . ILE A 1 263 ? -5.070 -2.785 17.250 1.00 94.38 263 ILE A N 1
ATOM 2098 C CA . ILE A 1 263 ? -6.049 -2.006 18.020 1.00 94.38 263 ILE A CA 1
ATOM 2099 C C . ILE A 1 263 ? -6.485 -0.809 17.188 1.00 94.38 263 ILE A C 1
ATOM 2101 O O . ILE A 1 263 ? -5.643 -0.108 16.646 1.00 94.38 263 ILE A O 1
ATOM 2105 N N . LEU A 1 264 ? -7.789 -0.560 17.118 1.00 92.56 264 LEU A N 1
ATOM 2106 C CA . LEU A 1 264 ? -8.417 0.600 16.495 1.00 92.56 264 LEU A CA 1
ATOM 2107 C C . LEU A 1 264 ? -8.937 1.516 17.613 1.00 92.56 264 LEU A C 1
ATOM 2109 O O . LEU A 1 264 ? -9.845 1.132 18.352 1.00 92.56 264 LEU A O 1
ATOM 2113 N N . ILE A 1 265 ? -8.364 2.709 17.759 1.00 93.25 265 ILE A N 1
ATOM 2114 C CA . ILE A 1 265 ? -8.750 3.702 18.768 1.00 93.25 265 ILE A CA 1
ATOM 2115 C C . ILE A 1 265 ? -9.463 4.866 18.061 1.00 93.25 265 ILE A C 1
ATOM 2117 O O . ILE A 1 265 ? -8.816 5.598 17.308 1.00 93.25 265 ILE A O 1
ATOM 2121 N N . PRO A 1 266 ? -10.777 5.065 18.260 1.00 90.94 266 PRO A N 1
ATOM 2122 C CA . PRO A 1 266 ? -11.500 6.158 17.615 1.00 90.94 266 PRO A CA 1
ATOM 2123 C C . PRO A 1 266 ? -11.073 7.529 18.141 1.00 90.94 266 PRO A C 1
ATOM 2125 O O . PRO A 1 266 ? -10.829 7.697 19.336 1.00 90.94 266 PRO A O 1
ATOM 2128 N N . TYR A 1 267 ? -11.033 8.512 17.237 1.00 90.69 267 TYR A N 1
ATOM 2129 C CA . TYR A 1 267 ? -10.812 9.925 17.575 1.00 90.69 267 TYR A CA 1
ATOM 2130 C C . TYR A 1 267 ? -11.826 10.885 16.932 1.00 90.69 267 TYR A C 1
ATOM 2132 O O . TYR A 1 267 ? -11.896 12.054 17.317 1.00 90.69 267 TYR A O 1
ATOM 2140 N N . ASP A 1 268 ? -12.623 10.411 15.969 1.00 88.06 268 ASP A N 1
ATOM 2141 C CA . ASP A 1 268 ? -13.701 11.171 15.343 1.00 88.06 268 ASP A CA 1
ATOM 2142 C C . ASP A 1 268 ? -15.057 10.539 15.674 1.00 88.06 268 ASP A C 1
ATOM 2144 O O . ASP A 1 268 ? -15.276 9.338 15.512 1.00 88.06 268 ASP A O 1
ATOM 2148 N N . ARG A 1 269 ? -15.986 11.367 16.155 1.00 85.06 269 ARG A N 1
ATOM 2149 C CA . ARG A 1 269 ? -17.349 10.954 16.524 1.00 85.06 269 ARG A CA 1
ATOM 2150 C C . ARG A 1 269 ? -18.295 10.898 15.325 1.00 85.06 269 ARG A C 1
ATOM 2152 O O . ARG A 1 269 ? -19.357 10.289 15.413 1.00 85.06 269 ARG A O 1
ATOM 2159 N N . ASP A 1 270 ? -17.937 11.603 14.252 1.00 81.38 270 ASP A N 1
ATOM 2160 C CA . ASP A 1 270 ? -18.783 11.840 13.086 1.00 81.38 270 ASP A CA 1
ATOM 2161 C C . ASP A 1 270 ? -18.428 10.878 11.936 1.00 81.38 270 ASP A C 1
ATOM 2163 O O . ASP A 1 270 ? -19.323 10.421 11.225 1.00 81.38 270 ASP A O 1
ATOM 2167 N N . GLU A 1 271 ? -17.156 10.481 11.817 1.00 81.12 271 GLU A N 1
ATOM 2168 C CA . GLU A 1 271 ? -16.696 9.385 10.954 1.00 81.12 271 GLU A CA 1
ATOM 2169 C C . GLU A 1 271 ? -15.947 8.322 11.786 1.00 81.12 271 GLU A C 1
ATOM 2171 O O . GLU A 1 271 ? -14.733 8.406 11.953 1.00 81.12 271 GLU A O 1
ATOM 2176 N N . PRO A 1 272 ? -16.631 7.287 12.311 1.00 75.81 272 PRO A N 1
ATOM 2177 C CA . PRO A 1 272 ? -16.027 6.314 13.232 1.00 75.81 272 PRO A CA 1
ATOM 2178 C C . PRO A 1 272 ? -14.954 5.399 12.608 1.00 75.81 272 PRO A C 1
ATOM 2180 O O . PRO A 1 272 ? -14.384 4.561 13.313 1.00 75.81 272 PRO A O 1
ATOM 2183 N N . ALA A 1 273 ? -14.761 5.478 11.286 1.00 76.31 273 ALA A N 1
ATOM 2184 C CA . ALA A 1 273 ? -13.665 4.828 10.571 1.00 76.31 273 ALA A CA 1
ATOM 2185 C C . ALA A 1 273 ? -12.339 5.611 10.679 1.00 76.31 273 ALA A C 1
ATOM 2187 O O . ALA A 1 273 ? -11.284 5.037 10.414 1.00 76.31 273 ALA A O 1
ATOM 2188 N N . ASN A 1 274 ? -12.385 6.878 11.110 1.00 86.19 274 ASN A N 1
ATOM 2189 C CA . ASN A 1 274 ? -11.208 7.657 11.480 1.00 86.19 274 ASN A CA 1
ATOM 2190 C C . ASN A 1 274 ? -10.703 7.180 12.854 1.00 86.19 274 ASN A C 1
ATOM 2192 O O . ASN A 1 274 ? -11.317 7.435 13.899 1.00 86.19 274 ASN A O 1
ATOM 2196 N N . VAL A 1 275 ? -9.593 6.444 12.842 1.00 89.75 275 VAL A N 1
ATOM 2197 C CA . VAL A 1 275 ? -9.017 5.780 14.019 1.00 89.75 275 VAL A CA 1
ATOM 2198 C C . VAL A 1 275 ? -7.501 5.945 14.046 1.00 89.75 275 VAL A C 1
ATOM 2200 O O . VAL A 1 275 ? -6.853 6.004 13.004 1.00 89.75 275 VAL A O 1
ATOM 2203 N N . TYR A 1 276 ? -6.921 5.961 15.241 1.00 94.00 276 TYR A N 1
ATOM 2204 C CA . TYR A 1 276 ? -5.517 5.611 15.412 1.00 94.00 276 TYR A CA 1
ATOM 2205 C C . TYR A 1 276 ? -5.415 4.091 15.489 1.00 94.00 276 TYR A C 1
ATOM 2207 O O . TYR A 1 276 ? -6.108 3.470 16.298 1.00 94.00 276 TYR A O 1
ATOM 2215 N N . THR A 1 277 ? -4.581 3.484 14.656 1.00 94.69 277 THR A N 1
ATOM 2216 C CA . THR A 1 277 ? -4.262 2.064 14.751 1.00 94.69 277 THR A CA 1
ATOM 2217 C C . THR A 1 277 ? -2.964 1.867 15.508 1.00 94.69 277 THR A C 1
ATOM 2219 O O . THR A 1 277 ? -1.995 2.567 15.239 1.00 94.69 277 THR A O 1
ATOM 2222 N N . VAL A 1 278 ? -2.940 0.908 16.429 1.00 96.62 278 VAL A N 1
ATOM 2223 C CA . VAL A 1 278 ? -1.734 0.513 17.168 1.00 96.62 278 VAL A CA 1
ATOM 2224 C C . VAL A 1 278 ? -1.365 -0.908 16.770 1.00 96.62 278 VAL A C 1
ATOM 2226 O O . VAL A 1 278 ? -2.229 -1.789 16.798 1.00 96.62 278 VAL A O 1
ATOM 2229 N N . GLU A 1 279 ? -0.101 -1.122 16.410 1.00 96.12 279 GLU A N 1
ATOM 2230 C CA . GLU A 1 279 ? 0.442 -2.406 15.955 1.00 96.12 279 GLU A CA 1
ATOM 2231 C C . GLU A 1 279 ? 1.833 -2.689 16.538 1.00 96.12 279 GLU A C 1
ATOM 2233 O O . GLU A 1 279 ? 2.540 -1.773 16.956 1.00 96.12 279 GLU A O 1
ATOM 2238 N N . TYR A 1 280 ? 2.244 -3.962 16.550 1.00 96.31 280 TYR A N 1
ATOM 2239 C CA . TYR A 1 280 ? 3.562 -4.377 17.040 1.00 96.31 280 TYR A CA 1
ATOM 2240 C C . TYR A 1 280 ? 4.419 -4.994 15.927 1.00 96.31 280 TYR A C 1
ATOM 2242 O O . TYR A 1 280 ? 4.028 -5.988 15.306 1.00 96.31 280 TYR A O 1
ATOM 2250 N N . ARG A 1 281 ? 5.623 -4.456 15.701 1.00 94.94 281 ARG A N 1
ATOM 2251 C CA . ARG A 1 281 ? 6.584 -4.955 14.702 1.00 94.94 281 ARG A CA 1
ATOM 2252 C C . ARG A 1 281 ? 7.842 -5.491 15.385 1.00 94.94 281 ARG A C 1
ATOM 2254 O O . ARG A 1 281 ? 8.319 -4.933 16.376 1.00 94.94 281 ARG A O 1
ATOM 2261 N N . THR A 1 282 ? 8.371 -6.600 14.874 1.00 93.62 282 THR A N 1
ATOM 2262 C CA . THR A 1 282 ? 9.581 -7.256 15.394 1.00 93.62 282 THR A CA 1
ATOM 2263 C C . THR A 1 282 ? 10.532 -7.615 14.260 1.00 93.62 282 THR A C 1
ATOM 2265 O O . THR A 1 282 ? 10.111 -7.765 13.119 1.00 93.62 282 THR A O 1
ATOM 2268 N N . VAL A 1 283 ? 11.824 -7.754 14.571 1.00 92.88 283 VAL A N 1
ATOM 2269 C CA . VAL A 1 283 ? 12.867 -8.081 13.582 1.00 92.88 283 VAL A CA 1
ATOM 2270 C C . VAL A 1 283 ? 12.752 -9.561 13.186 1.00 92.88 283 VAL A C 1
ATOM 2272 O O . VAL A 1 283 ? 13.486 -10.413 13.687 1.00 92.88 283 VAL A O 1
ATOM 2275 N N . PHE A 1 284 ? 11.763 -9.893 12.354 1.00 91.56 284 PHE A N 1
ATOM 2276 C CA . PHE A 1 284 ? 11.425 -11.265 11.972 1.00 91.56 284 PHE A CA 1
ATOM 2277 C C . PHE A 1 284 ? 10.827 -11.336 10.560 1.00 91.56 284 PHE A C 1
ATOM 2279 O O . PHE A 1 284 ? 10.069 -10.462 10.146 1.00 91.56 284 PHE A O 1
ATOM 2286 N N . GLY A 1 285 ? 11.132 -12.412 9.827 1.00 89.81 285 GLY A N 1
ATOM 2287 C CA . GLY A 1 285 ? 10.547 -12.680 8.511 1.00 89.81 285 GLY A CA 1
ATOM 2288 C C . GLY A 1 285 ? 10.851 -11.576 7.495 1.00 89.81 285 GLY A C 1
ATOM 2289 O O . GLY A 1 285 ? 12.013 -11.259 7.236 1.00 89.81 285 GLY A O 1
ATOM 2290 N N . ASN A 1 286 ? 9.806 -10.981 6.919 1.00 90.69 286 ASN A N 1
ATOM 2291 C CA . ASN A 1 286 ? 9.952 -9.862 5.981 1.00 90.69 286 ASN A CA 1
ATOM 2292 C C . ASN A 1 286 ? 10.500 -8.597 6.664 1.00 90.69 286 ASN A C 1
ATOM 2294 O O . ASN A 1 286 ? 11.270 -7.861 6.055 1.00 90.69 286 ASN A O 1
ATOM 2298 N N . ASP A 1 287 ? 10.219 -8.415 7.955 1.00 92.38 287 ASP A N 1
ATOM 2299 C CA . ASP A 1 287 ? 10.647 -7.256 8.741 1.00 92.38 287 ASP A CA 1
ATOM 2300 C C . ASP A 1 287 ? 12.053 -7.424 9.350 1.00 92.38 287 ASP A C 1
ATOM 2302 O O . ASP A 1 287 ? 12.455 -6.666 10.226 1.00 92.38 287 ASP A O 1
ATOM 2306 N N . ALA A 1 288 ? 12.855 -8.395 8.894 1.00 90.12 288 ALA A N 1
ATOM 2307 C CA . ALA A 1 288 ? 14.204 -8.643 9.422 1.00 90.12 288 ALA A CA 1
ATOM 2308 C C . ALA A 1 288 ? 15.208 -7.478 9.228 1.00 90.12 288 ALA A C 1
ATOM 2310 O O . ALA A 1 288 ? 16.332 -7.552 9.717 1.00 90.12 288 ALA A O 1
ATOM 2311 N N . SER A 1 289 ? 14.818 -6.423 8.509 1.00 85.69 289 SER A N 1
ATOM 2312 C CA . SER A 1 289 ? 15.604 -5.205 8.267 1.00 85.69 289 SER A CA 1
ATOM 2313 C C . SER A 1 289 ? 15.151 -3.986 9.081 1.00 85.69 289 SER A C 1
ATOM 2315 O O . SER A 1 289 ? 15.795 -2.940 8.988 1.00 85.69 289 SER A O 1
ATOM 2317 N N . ILE A 1 290 ? 14.080 -4.086 9.883 1.00 85.81 290 ILE A N 1
ATOM 2318 C CA . ILE A 1 290 ? 13.674 -2.976 10.758 1.00 85.81 290 ILE A CA 1
ATOM 2319 C C . ILE A 1 290 ? 14.718 -2.785 11.867 1.00 85.81 290 ILE A C 1
ATOM 2321 O O . ILE A 1 290 ? 15.203 -3.756 12.451 1.00 85.81 290 ILE A O 1
ATOM 2325 N N . GLY A 1 291 ? 15.078 -1.533 12.161 1.00 77.19 291 GLY A N 1
ATOM 2326 C CA . GLY A 1 291 ? 16.189 -1.230 13.073 1.00 77.19 291 GLY A CA 1
ATOM 2327 C C . GLY A 1 291 ? 15.936 -1.645 14.526 1.00 77.19 291 GLY A C 1
ATOM 2328 O O . GLY A 1 291 ? 16.869 -1.998 15.250 1.00 77.19 291 GLY A O 1
ATOM 2329 N N . SER A 1 292 ? 14.676 -1.634 14.966 1.00 84.50 292 SER A N 1
ATOM 2330 C CA . SER A 1 292 ? 14.295 -2.048 16.314 1.00 84.50 292 SER A CA 1
ATOM 2331 C C . SER A 1 292 ? 12.889 -2.664 16.348 1.00 84.50 292 SER A C 1
ATOM 2333 O O . SER A 1 292 ? 12.099 -2.532 15.419 1.00 84.50 292 SER A O 1
ATOM 2335 N N . SER A 1 293 ? 12.583 -3.409 17.416 1.00 90.88 293 SER A N 1
ATOM 2336 C CA . SER A 1 293 ? 11.225 -3.914 17.664 1.00 90.88 293 SER A CA 1
ATOM 2337 C C . SER A 1 293 ? 10.478 -2.947 18.568 1.00 90.88 293 SER A C 1
ATOM 2339 O O . SER A 1 293 ? 10.907 -2.742 19.709 1.00 90.88 293 SER A O 1
ATOM 2341 N N . GLY A 1 294 ? 9.348 -2.432 18.095 1.00 93.12 294 GLY A N 1
ATOM 2342 C CA . GLY A 1 294 ? 8.577 -1.398 18.774 1.00 93.12 294 GLY A CA 1
ATOM 2343 C C . GLY A 1 294 ? 7.116 -1.366 18.334 1.00 93.12 294 GLY A C 1
ATOM 2344 O O . GLY A 1 294 ? 6.692 -2.093 17.431 1.00 93.12 294 GLY A O 1
ATOM 2345 N N . ILE A 1 295 ? 6.341 -0.550 19.039 1.00 95.75 295 ILE A N 1
ATOM 2346 C CA . ILE A 1 295 ? 4.925 -0.311 18.767 1.00 95.75 295 ILE A CA 1
ATOM 2347 C C . ILE A 1 295 ? 4.815 0.871 17.805 1.00 95.75 295 ILE A C 1
ATOM 2349 O O . ILE A 1 295 ? 5.344 1.943 18.094 1.00 95.75 295 ILE A O 1
ATOM 2353 N N . LEU A 1 296 ? 4.123 0.680 16.685 1.00 95.25 296 LEU A N 1
ATOM 2354 C CA . LEU A 1 296 ? 3.831 1.747 15.728 1.00 95.25 296 LEU A CA 1
ATOM 2355 C C . LEU A 1 296 ? 2.404 2.247 15.928 1.00 95.25 296 LEU A C 1
ATOM 2357 O O . LEU A 1 296 ? 1.512 1.492 16.334 1.00 95.25 296 LEU A O 1
ATOM 2361 N N . ILE A 1 297 ? 2.198 3.526 15.624 1.00 95.00 297 ILE A N 1
ATOM 2362 C CA . ILE A 1 297 ? 0.879 4.148 15.599 1.00 95.00 297 ILE A CA 1
ATOM 2363 C C . ILE A 1 297 ? 0.672 4.758 14.220 1.00 95.00 297 ILE A C 1
ATOM 2365 O O . ILE A 1 297 ? 1.419 5.648 13.823 1.00 95.00 297 ILE A O 1
ATOM 2369 N N . HIS A 1 298 ? -0.378 4.340 13.518 1.00 92.75 298 HIS A N 1
ATOM 2370 C CA . HIS A 1 298 ? -0.825 5.011 12.298 1.00 92.75 298 HIS A CA 1
ATOM 2371 C C . HIS A 1 298 ? -2.129 5.753 12.558 1.00 92.75 298 HIS A C 1
ATOM 2373 O O . HIS A 1 298 ? -2.992 5.294 13.301 1.00 92.75 298 HIS A O 1
ATOM 2379 N N . LYS A 1 299 ? -2.305 6.905 11.924 1.00 90.81 299 LYS A N 1
ATOM 2380 C CA . LYS A 1 299 ? -3.563 7.643 11.890 1.00 90.81 299 LYS A CA 1
ATOM 2381 C C . LYS A 1 299 ? -4.255 7.346 10.566 1.00 90.81 299 LYS A C 1
ATOM 2383 O O . LYS A 1 299 ? -3.708 7.636 9.504 1.00 90.81 299 LYS A O 1
ATOM 2388 N N . VAL A 1 300 ? -5.440 6.754 10.642 1.00 86.81 300 VAL A N 1
ATOM 2389 C CA . VAL A 1 300 ? -6.274 6.432 9.484 1.00 86.81 300 VAL A CA 1
ATOM 2390 C C . VAL A 1 300 ? -7.315 7.532 9.323 1.00 86.81 300 VAL A C 1
ATOM 2392 O O . VAL A 1 300 ? -8.160 7.699 10.200 1.00 86.81 300 VAL A O 1
ATOM 2395 N N . GLU A 1 301 ? -7.248 8.279 8.218 1.00 80.25 301 GLU A N 1
ATOM 2396 C CA . GLU A 1 301 ? -8.103 9.449 7.964 1.00 80.25 301 GLU A CA 1
ATOM 2397 C C . GLU A 1 301 ? -8.857 9.332 6.640 1.00 80.25 301 GLU A C 1
ATOM 2399 O O . GLU A 1 301 ? -8.270 8.996 5.611 1.00 80.25 301 GLU A O 1
ATOM 2404 N N . LYS A 1 302 ? -10.142 9.692 6.644 1.00 74.62 302 LYS A N 1
ATOM 2405 C CA . LYS A 1 302 ? -10.977 9.806 5.447 1.00 74.62 302 LYS A CA 1
ATOM 2406 C C . LYS A 1 302 ? -10.871 11.182 4.792 1.00 74.62 302 LYS A C 1
ATOM 2408 O O . LYS A 1 302 ? -11.205 12.198 5.401 1.00 74.62 302 LYS A O 1
ATOM 2413 N N . PHE A 1 303 ? -10.556 11.208 3.500 1.00 63.75 303 PHE A N 1
ATOM 2414 C CA . PHE A 1 303 ? -10.556 12.402 2.656 1.00 63.75 303 PHE A CA 1
ATOM 2415 C C . PHE A 1 303 ? -11.410 12.182 1.395 1.00 63.75 303 PHE A C 1
ATOM 2417 O O . PHE A 1 303 ? -10.951 11.669 0.371 1.00 63.75 303 PHE A O 1
ATOM 2424 N N . GLY A 1 304 ? -12.678 12.600 1.467 1.00 67.94 304 GLY A N 1
ATOM 2425 C CA . GLY A 1 304 ? -13.686 12.298 0.446 1.00 67.94 304 GLY A CA 1
ATOM 2426 C C . GLY A 1 304 ? -14.115 10.834 0.534 1.00 67.94 304 GLY A C 1
ATOM 2427 O O . GLY A 1 304 ? -14.484 10.376 1.610 1.00 67.94 304 GLY A O 1
ATOM 2428 N N . ASP A 1 305 ? -14.033 10.103 -0.578 1.00 57.78 305 ASP A N 1
ATOM 2429 C CA . ASP A 1 305 ? -14.352 8.665 -0.650 1.00 57.78 305 ASP A CA 1
ATOM 2430 C C . ASP A 1 305 ? -13.123 7.751 -0.464 1.00 57.78 305 ASP A C 1
ATOM 2432 O O . ASP A 1 305 ? -13.234 6.530 -0.577 1.00 57.78 305 ASP A O 1
ATOM 2436 N N . ALA A 1 306 ? -11.950 8.337 -0.202 1.00 60.03 306 ALA A N 1
ATOM 2437 C CA . ALA A 1 306 ? -10.691 7.635 0.040 1.00 60.03 306 ALA A CA 1
ATOM 2438 C C . ALA A 1 306 ? -10.238 7.807 1.496 1.00 60.03 306 ALA A C 1
ATOM 2440 O O . ALA A 1 306 ? -10.589 8.783 2.157 1.00 60.03 306 ALA A O 1
ATOM 2441 N N . PHE A 1 307 ? -9.413 6.881 1.962 1.00 67.38 307 PHE A N 1
ATOM 2442 C CA . PHE A 1 307 ? -8.752 6.864 3.256 1.00 67.38 307 PHE A CA 1
ATOM 2443 C C . PHE A 1 307 ? -7.235 6.776 3.072 1.00 67.38 307 PHE A C 1
ATOM 2445 O O . PHE A 1 307 ? -6.738 6.253 2.073 1.00 67.38 307 PHE A O 1
ATOM 2452 N N . TYR A 1 308 ? -6.501 7.298 4.048 1.00 71.81 308 TYR A N 1
ATOM 2453 C CA . TYR A 1 308 ? -5.042 7.326 4.065 1.00 71.81 308 TYR A CA 1
ATOM 2454 C C . TYR A 1 308 ? -4.540 6.838 5.422 1.00 71.81 308 TYR A C 1
ATOM 2456 O O . TYR A 1 308 ? -5.124 7.179 6.450 1.00 71.81 308 TYR A O 1
ATOM 2464 N N . SER A 1 309 ? -3.465 6.048 5.414 1.00 81.44 309 SER A N 1
ATOM 2465 C CA . SER A 1 309 ? -2.718 5.655 6.610 1.00 81.44 309 SER A CA 1
ATOM 2466 C C . SER A 1 309 ? -1.479 6.542 6.736 1.00 81.44 309 SER A C 1
ATOM 2468 O O . SER A 1 309 ? -0.699 6.647 5.786 1.00 81.44 309 SER A O 1
ATOM 2470 N N . HIS A 1 310 ? -1.315 7.189 7.889 1.00 84.50 310 HIS A N 1
ATOM 2471 C CA . HIS A 1 310 ? -0.170 8.040 8.205 1.00 84.50 310 HIS A CA 1
ATOM 2472 C C . HIS A 1 310 ? 0.564 7.506 9.431 1.00 84.50 310 HIS A C 1
ATOM 2474 O O . HIS A 1 310 ? -0.000 7.546 10.521 1.00 84.50 310 HIS A O 1
ATOM 2480 N N . LEU A 1 311 ? 1.811 7.057 9.285 1.00 88.62 311 LEU A N 1
ATOM 2481 C CA . LEU A 1 311 ? 2.675 6.738 10.424 1.00 88.62 311 LEU A CA 1
ATOM 2482 C C . LEU A 1 311 ? 2.880 7.992 11.289 1.00 88.62 311 LEU A C 1
ATOM 2484 O O . LEU A 1 311 ? 3.236 9.055 10.775 1.00 88.62 311 LEU A O 1
ATOM 2488 N N . ILE A 1 312 ? 2.630 7.870 12.591 1.00 87.81 312 ILE A N 1
ATOM 2489 C CA . ILE A 1 312 ? 2.739 8.951 13.568 1.00 87.81 312 ILE A CA 1
ATOM 2490 C C . ILE A 1 312 ? 4.034 8.809 14.354 1.00 87.81 312 ILE A C 1
ATOM 2492 O O . ILE A 1 312 ? 4.310 7.771 14.950 1.00 87.81 312 ILE A O 1
ATOM 2496 N N . THR A 1 313 ? 4.785 9.898 14.404 1.00 81.25 313 THR A N 1
ATOM 2497 C CA . THR A 1 313 ? 5.995 10.037 15.210 1.00 81.25 313 THR A CA 1
ATOM 2498 C C . THR A 1 313 ? 5.645 10.414 16.648 1.00 81.25 313 THR A C 1
ATOM 2500 O O . THR A 1 313 ? 4.651 11.101 16.902 1.00 81.25 313 THR A O 1
ATOM 2503 N N . TYR A 1 314 ? 6.459 9.988 17.618 1.00 75.88 314 TYR A N 1
ATOM 2504 C CA . TYR A 1 314 ? 6.154 10.222 19.040 1.00 75.88 314 TYR A CA 1
ATOM 2505 C C . TYR A 1 314 ? 7.037 11.273 19.733 1.00 75.88 314 TYR A C 1
ATOM 2507 O O . TYR A 1 314 ? 6.657 11.787 20.784 1.00 75.88 314 TYR A O 1
ATOM 2515 N N . VAL A 1 315 ? 8.175 11.655 19.140 1.00 70.25 315 VAL A N 1
ATOM 2516 C CA . VAL A 1 315 ? 9.043 12.748 19.623 1.00 70.25 315 VAL A CA 1
ATOM 2517 C C . VAL A 1 315 ? 9.392 13.661 18.454 1.00 70.25 315 VAL A C 1
ATOM 2519 O O . VAL A 1 315 ? 10.257 13.318 17.656 1.00 70.25 315 VAL A O 1
ATOM 2522 N N . ASN A 1 316 ? 8.734 14.823 18.362 1.00 64.38 316 ASN A N 1
ATOM 2523 C CA . ASN A 1 316 ? 9.059 15.932 17.448 1.00 64.38 316 ASN A CA 1
ATOM 2524 C C . ASN A 1 316 ? 9.444 15.516 16.007 1.00 64.38 316 ASN A C 1
ATOM 2526 O O . ASN A 1 316 ? 10.393 16.062 15.448 1.00 64.38 316 ASN A O 1
ATOM 2530 N N . HIS A 1 317 ? 8.739 14.552 15.407 1.00 65.38 317 HIS A N 1
ATOM 2531 C CA . HIS A 1 317 ? 9.023 14.019 14.064 1.00 65.38 317 HIS A CA 1
ATOM 2532 C C . HIS A 1 317 ? 10.343 13.237 13.882 1.00 65.38 317 HIS A C 1
ATOM 2534 O O . HIS A 1 317 ? 10.697 12.885 12.754 1.00 65.38 317 HIS A O 1
ATOM 2540 N N . VAL A 1 318 ? 11.039 12.907 14.977 1.00 65.50 318 VAL A N 1
ATOM 2541 C CA . VAL A 1 318 ? 12.346 12.219 14.990 1.00 65.50 318 VAL A CA 1
ATOM 2542 C C . VAL A 1 318 ? 12.227 10.694 15.033 1.00 65.50 318 VAL A C 1
ATOM 2544 O O . VAL A 1 318 ? 12.954 10.022 14.309 1.00 65.50 318 VAL A O 1
ATOM 2547 N N . TYR A 1 319 ? 11.352 10.153 15.887 1.00 71.94 319 TYR A N 1
ATOM 2548 C CA . TYR A 1 319 ? 11.244 8.709 16.127 1.00 71.94 319 TYR A CA 1
ATOM 2549 C C . TYR A 1 319 ? 9.845 8.176 15.821 1.00 71.94 319 TYR A C 1
ATOM 2551 O O . TYR A 1 319 ? 8.840 8.796 16.192 1.00 71.94 319 TYR A O 1
ATOM 2559 N N . ASP A 1 320 ? 9.822 6.999 15.201 1.00 81.94 320 ASP A N 1
ATOM 2560 C CA . ASP A 1 320 ? 8.631 6.356 14.652 1.00 81.94 320 ASP A CA 1
ATOM 2561 C C . ASP A 1 320 ? 8.081 5.279 15.610 1.00 81.94 320 ASP A C 1
ATOM 2563 O O . ASP A 1 320 ? 6.869 5.194 15.805 1.00 81.94 320 ASP A O 1
ATOM 2567 N N . GLU A 1 321 ? 8.947 4.485 16.257 1.00 88.31 321 GLU A N 1
ATOM 2568 C CA . GLU A 1 321 ? 8.534 3.359 17.101 1.00 88.31 321 GLU A CA 1
ATOM 2569 C C . GLU A 1 321 ? 8.608 3.601 18.620 1.00 88.31 321 GLU A C 1
ATOM 2571 O O . GLU A 1 321 ? 9.639 3.963 19.188 1.00 88.31 321 GLU A O 1
ATOM 2576 N N . LEU A 1 322 ? 7.512 3.303 19.321 1.00 89.31 322 LEU A N 1
ATOM 2577 C CA . LEU A 1 322 ? 7.450 3.327 20.780 1.00 89.31 322 LEU A CA 1
ATOM 2578 C C . LEU A 1 322 ? 8.137 2.090 21.379 1.00 89.31 322 LEU A C 1
ATOM 2580 O O . LEU A 1 322 ? 7.813 0.941 21.056 1.00 89.31 322 LEU A O 1
ATOM 2584 N N . THR A 1 323 ? 9.053 2.326 22.316 1.00 90.62 323 THR A N 1
ATOM 2585 C CA . THR A 1 323 ? 9.800 1.296 23.057 1.00 90.62 323 THR A CA 1
ATOM 2586 C C . THR A 1 323 ? 9.302 1.158 24.503 1.00 90.62 323 THR A C 1
ATOM 2588 O O . THR A 1 323 ? 8.513 1.974 24.981 1.00 90.62 323 THR A O 1
ATOM 2591 N N . ALA A 1 324 ? 9.711 0.107 25.222 1.00 90.75 324 ALA A N 1
ATOM 2592 C CA . ALA A 1 324 ? 9.236 -0.154 26.586 1.00 90.75 324 ALA A CA 1
ATOM 2593 C C . ALA A 1 324 ? 9.499 1.035 27.533 1.00 90.75 324 ALA A C 1
ATOM 2595 O O . ALA A 1 324 ? 10.611 1.555 27.592 1.00 90.75 324 ALA A O 1
ATOM 2596 N N . GLY A 1 325 ? 8.470 1.461 28.268 1.00 88.19 325 GLY A N 1
ATOM 2597 C CA . GLY A 1 325 ? 8.499 2.640 29.138 1.00 88.19 325 GLY A CA 1
ATOM 2598 C C . GLY A 1 325 ? 8.146 3.963 28.446 1.00 88.19 325 GLY A C 1
ATOM 2599 O O . GLY A 1 325 ? 7.849 4.928 29.149 1.00 88.19 325 GLY A O 1
ATOM 2600 N N . THR A 1 326 ? 8.121 4.021 27.109 1.00 92.12 326 THR A N 1
ATOM 2601 C CA . THR A 1 326 ? 7.687 5.220 26.369 1.00 92.12 326 THR A CA 1
ATOM 2602 C C . THR A 1 326 ? 6.164 5.334 26.295 1.00 92.12 326 THR A C 1
ATOM 2604 O O . THR A 1 326 ? 5.423 4.358 26.465 1.00 92.12 326 THR A O 1
ATOM 2607 N N . GLU A 1 327 ? 5.690 6.548 26.028 1.00 91.81 327 GLU A N 1
ATOM 2608 C CA . GLU A 1 327 ? 4.283 6.834 25.796 1.00 91.81 327 GLU A CA 1
ATOM 2609 C C . GLU A 1 327 ? 4.085 7.866 24.687 1.00 91.81 327 GLU A C 1
ATOM 2611 O O . GLU A 1 327 ? 4.920 8.741 24.463 1.00 91.81 327 GLU A O 1
ATOM 2616 N N . TRP A 1 328 ? 2.936 7.766 24.030 1.00 93.94 328 TRP A N 1
ATOM 2617 C CA . TRP A 1 328 ? 2.420 8.726 23.068 1.00 93.94 328 TRP A CA 1
ATOM 2618 C C . TRP A 1 328 ? 1.092 9.283 23.578 1.00 93.94 328 TRP A C 1
ATOM 2620 O O . TRP A 1 328 ? 0.261 8.538 24.107 1.00 93.94 328 TRP A O 1
ATOM 2630 N N . ILE A 1 329 ? 0.890 10.592 23.421 1.00 91.88 329 ILE A N 1
ATOM 2631 C CA . ILE A 1 329 ? -0.328 11.301 23.824 1.00 91.88 329 ILE A CA 1
ATOM 2632 C C . ILE A 1 329 ? -0.792 12.175 22.661 1.00 91.88 329 ILE A C 1
ATOM 2634 O O . ILE A 1 329 ? -0.022 12.982 22.145 1.00 91.88 329 ILE A O 1
ATOM 2638 N N . SER A 1 330 ? -2.068 12.062 22.297 1.00 90.44 330 SER A N 1
ATOM 2639 C CA . SER A 1 330 ? -2.724 12.942 21.329 1.00 90.44 330 SER A CA 1
ATOM 2640 C C . SER A 1 330 ? -3.925 13.630 21.966 1.00 90.44 330 SER A C 1
ATOM 2642 O O . SER A 1 330 ? -4.822 12.975 22.503 1.00 90.44 330 SER A O 1
ATOM 2644 N N . PHE A 1 331 ? -3.941 14.962 21.910 1.00 89.50 331 PHE A N 1
ATOM 2645 C CA . PHE A 1 331 ? -5.060 15.774 22.381 1.00 89.50 331 PHE A CA 1
ATOM 2646 C C . PHE A 1 331 ? -6.097 15.937 21.272 1.00 89.50 331 PHE A C 1
ATOM 2648 O O . PHE A 1 331 ? -5.790 16.380 20.165 1.00 89.50 331 PHE A O 1
ATOM 2655 N N . LEU A 1 332 ? -7.342 15.601 21.593 1.00 89.56 332 LEU A N 1
ATOM 2656 C CA . LEU A 1 332 ? -8.483 15.709 20.695 1.00 89.56 332 LEU A CA 1
ATOM 2657 C C . LEU A 1 332 ? -9.205 17.053 20.901 1.00 89.56 332 LEU A C 1
ATOM 2659 O O . LEU A 1 332 ? -8.704 17.991 21.528 1.00 89.56 332 LEU A O 1
ATOM 2663 N N . HIS A 1 333 ? -10.406 17.178 20.340 1.00 83.75 333 HIS A N 1
ATOM 2664 C CA . HIS A 1 333 ? -11.231 18.366 20.524 1.00 83.75 333 HIS A CA 1
ATOM 2665 C C . HIS A 1 333 ? -11.690 18.545 21.981 1.00 83.75 333 HIS A C 1
ATOM 2667 O O . HIS A 1 333 ? -11.859 17.585 22.731 1.00 83.75 333 HIS A O 1
ATOM 2673 N N . ARG A 1 334 ? -11.940 19.806 22.357 1.00 85.69 334 ARG A N 1
ATOM 2674 C CA . ARG A 1 334 ? -12.584 20.141 23.632 1.00 85.69 334 ARG A CA 1
ATOM 2675 C C . ARG A 1 334 ? -14.090 19.896 23.574 1.00 85.69 334 ARG A C 1
ATOM 2677 O O . ARG A 1 334 ? -14.729 20.240 22.571 1.00 85.69 334 ARG A O 1
ATOM 2684 N N . ASP A 1 335 ? -14.624 19.338 24.655 1.00 83.38 335 ASP A N 1
ATOM 2685 C CA . ASP A 1 335 ? -16.060 19.138 24.857 1.00 83.38 335 ASP A CA 1
ATOM 2686 C C . ASP A 1 335 ? -16.797 20.464 25.165 1.00 83.38 335 ASP A C 1
ATOM 2688 O O . ASP A 1 335 ? -16.204 21.550 25.188 1.00 83.38 335 ASP A O 1
ATOM 2692 N N . GLU A 1 336 ? -18.109 20.378 25.384 1.00 79.62 336 GLU A N 1
ATOM 2693 C CA . GLU A 1 336 ? -18.971 21.495 25.802 1.00 79.62 336 GLU A CA 1
ATOM 2694 C C . GLU A 1 336 ? -18.616 22.067 27.192 1.00 79.62 336 GLU A C 1
ATOM 2696 O O . GLU A 1 336 ? -18.907 23.229 27.473 1.00 79.62 336 GLU A O 1
ATOM 2701 N N . HIS A 1 337 ? -17.899 21.302 28.021 1.00 84.38 337 HIS A N 1
ATOM 2702 C CA . HIS A 1 337 ? -17.414 21.687 29.351 1.00 84.38 337 HIS A CA 1
ATOM 2703 C C . HIS A 1 337 ? -15.958 22.194 29.343 1.00 84.38 337 HIS A C 1
ATOM 2705 O O . HIS A 1 337 ? -15.371 22.400 30.403 1.00 84.38 337 HIS A O 1
ATOM 2711 N N . TYR A 1 338 ? -15.378 22.435 28.159 1.00 80.56 338 TYR A N 1
ATOM 2712 C CA . TYR A 1 338 ? -13.998 22.891 27.937 1.00 80.56 338 TYR A CA 1
ATOM 2713 C C . TYR A 1 338 ? -12.895 21.883 28.317 1.00 80.56 338 TYR A C 1
ATOM 2715 O O . TYR A 1 338 ? -11.710 22.213 28.180 1.00 80.56 338 TYR A O 1
ATOM 2723 N N . ASN A 1 339 ? -13.244 20.651 28.691 1.00 85.75 339 ASN A N 1
ATOM 2724 C CA . ASN A 1 339 ? -12.290 19.584 28.978 1.00 85.75 339 ASN A CA 1
ATOM 2725 C C . ASN A 1 339 ? -11.605 19.114 27.694 1.00 85.75 339 ASN A C 1
ATOM 2727 O O . ASN A 1 339 ? -12.233 18.988 26.640 1.00 85.75 339 ASN A O 1
ATOM 2731 N N . PHE A 1 340 ? -10.312 18.806 27.780 1.00 84.50 340 PHE A N 1
ATOM 2732 C CA . PHE A 1 340 ? -9.595 18.149 26.693 1.00 84.50 340 PHE A CA 1
ATOM 2733 C C . PHE A 1 340 ? -9.868 16.644 26.716 1.00 84.50 340 PHE A C 1
ATOM 2735 O O . PHE A 1 340 ? -9.481 15.955 27.661 1.00 84.50 340 PHE A O 1
ATOM 2742 N N . GLN A 1 341 ? -10.473 16.130 25.646 1.00 89.81 341 GLN A N 1
ATOM 2743 C CA . GLN A 1 341 ? -10.421 14.701 25.348 1.00 89.81 341 GLN A CA 1
ATOM 2744 C C . GLN A 1 341 ? -9.012 14.357 24.843 1.00 89.81 341 GLN A C 1
ATOM 2746 O O . GLN A 1 341 ? -8.367 15.176 24.183 1.00 89.81 341 GLN A O 1
ATOM 2751 N N . TYR A 1 342 ? -8.512 13.167 25.154 1.00 93.31 342 TYR A N 1
ATOM 2752 C CA . TYR A 1 342 ? -7.182 12.718 24.751 1.00 93.31 342 TYR A CA 1
ATOM 2753 C C . TYR A 1 342 ? -7.117 11.197 24.614 1.00 93.31 342 TYR A C 1
ATOM 2755 O O . TYR A 1 342 ? -7.900 10.461 25.219 1.00 93.31 342 TYR A O 1
ATOM 2763 N N . ILE A 1 343 ? -6.135 10.743 23.841 1.00 95.31 343 ILE A N 1
ATOM 2764 C CA . ILE A 1 343 ? -5.711 9.346 23.750 1.00 95.31 343 ILE A CA 1
ATOM 2765 C C . ILE A 1 343 ? -4.276 9.273 24.272 1.00 95.31 343 ILE A C 1
ATOM 2767 O O . ILE A 1 343 ? -3.449 10.111 23.919 1.00 95.31 343 ILE A O 1
ATOM 2771 N N . ARG A 1 344 ? -3.980 8.274 25.102 1.00 95.50 344 ARG A N 1
ATOM 2772 C CA . ARG A 1 344 ? -2.639 7.946 25.597 1.00 95.50 344 ARG A CA 1
ATOM 2773 C C . ARG A 1 344 ? -2.372 6.466 25.360 1.00 95.50 344 ARG A C 1
ATOM 2775 O O . ARG A 1 344 ? -3.147 5.619 25.802 1.00 95.50 344 ARG A O 1
ATOM 2782 N N . VAL A 1 345 ? -1.267 6.162 24.693 1.00 96.75 345 VAL A N 1
ATOM 2783 C CA . VAL A 1 345 ? -0.772 4.800 24.470 1.00 96.75 345 VAL A CA 1
ATOM 2784 C C . VAL A 1 345 ? 0.583 4.702 25.153 1.00 96.75 345 VAL A C 1
ATOM 2786 O O . VAL A 1 345 ? 1.518 5.394 24.762 1.00 96.75 345 VAL A O 1
ATOM 2789 N N . LYS A 1 346 ? 0.688 3.868 26.188 1.00 95.94 346 LYS A N 1
ATOM 2790 C CA . LYS A 1 346 ? 1.932 3.616 26.920 1.00 95.94 346 LYS A CA 1
ATOM 2791 C C . LYS A 1 346 ? 2.374 2.175 26.712 1.00 95.94 346 LYS A C 1
ATOM 2793 O O . LYS A 1 346 ? 1.570 1.257 26.871 1.00 95.94 346 LYS A O 1
ATOM 2798 N N . VAL A 1 347 ? 3.651 1.971 26.410 1.00 96.31 347 VAL A N 1
ATOM 2799 C CA . VAL A 1 347 ? 4.237 0.632 26.304 1.00 96.31 347 VAL A CA 1
ATOM 2800 C C . VAL A 1 347 ? 4.724 0.210 27.685 1.00 96.31 347 VAL A C 1
ATOM 2802 O O . VAL A 1 347 ? 5.698 0.757 28.199 1.00 96.31 347 VAL A O 1
ATOM 2805 N N . GLU A 1 348 ? 4.035 -0.742 28.311 1.00 95.62 348 GLU A N 1
ATOM 2806 C CA . GLU A 1 348 ? 4.388 -1.226 29.651 1.00 95.62 348 GLU A CA 1
ATOM 2807 C C . GLU A 1 348 ? 5.519 -2.267 29.575 1.00 95.62 348 GLU A C 1
ATOM 2809 O O . GLU A 1 348 ? 6.441 -2.227 30.387 1.00 95.62 348 GLU A O 1
ATOM 2814 N N . ASN A 1 349 ? 5.497 -3.161 28.576 1.00 93.62 349 ASN A N 1
ATOM 2815 C CA . ASN A 1 349 ? 6.502 -4.218 28.407 1.00 93.62 349 ASN A CA 1
ATOM 2816 C C . ASN A 1 349 ? 6.661 -4.648 26.933 1.00 93.62 349 ASN A C 1
ATOM 2818 O O . ASN A 1 349 ? 5.681 -4.683 26.192 1.00 93.62 349 ASN A O 1
ATOM 2822 N N . LEU A 1 350 ? 7.876 -5.029 26.517 1.00 92.56 350 LEU A N 1
ATOM 2823 C CA . LEU A 1 350 ? 8.177 -5.586 25.186 1.00 92.56 350 LEU A CA 1
ATOM 2824 C C . LEU A 1 350 ? 8.974 -6.892 25.305 1.00 92.56 350 LEU A C 1
ATOM 2826 O O . LEU A 1 350 ? 10.194 -6.889 25.488 1.00 92.56 350 LEU A O 1
ATOM 2830 N N . GLN A 1 351 ? 8.303 -8.027 25.129 1.00 90.56 351 GLN A N 1
ATOM 2831 C CA . GLN A 1 351 ? 8.898 -9.357 25.230 1.00 90.56 351 GLN A CA 1
ATOM 2832 C C . GLN A 1 351 ? 9.458 -9.799 23.871 1.00 90.56 351 GLN A C 1
ATOM 2834 O O . GLN A 1 351 ? 8.936 -10.710 23.230 1.00 90.56 351 GLN A O 1
ATOM 2839 N N . LYS A 1 352 ? 10.556 -9.165 23.430 1.00 85.62 352 LYS A N 1
ATOM 2840 C CA . LYS A 1 352 ? 11.148 -9.354 22.084 1.00 85.62 352 LYS A CA 1
ATOM 2841 C C . LYS A 1 352 ? 11.319 -10.826 21.662 1.00 85.62 352 LYS A C 1
ATOM 2843 O O . LYS A 1 352 ? 11.041 -11.154 20.519 1.00 85.62 352 LYS A O 1
ATOM 2848 N N . LYS A 1 353 ? 11.726 -11.718 22.580 1.00 85.44 353 LYS A N 1
ATOM 2849 C CA . LYS A 1 353 ? 11.905 -13.167 22.316 1.00 85.44 353 LYS A CA 1
ATOM 2850 C C . LYS A 1 353 ? 10.598 -13.947 22.114 1.00 85.44 353 LYS A C 1
ATOM 2852 O O . LYS A 1 353 ? 10.626 -15.022 21.531 1.00 85.44 353 LYS A O 1
ATOM 2857 N N . LEU A 1 354 ? 9.488 -13.444 22.648 1.00 88.50 354 LEU A N 1
ATOM 2858 C CA . LEU A 1 354 ? 8.159 -14.058 22.563 1.00 88.50 354 LEU A CA 1
ATOM 2859 C C . LEU A 1 354 ? 7.277 -13.364 21.514 1.00 88.50 354 LEU A C 1
ATOM 2861 O O . LEU A 1 354 ? 6.136 -13.766 21.316 1.00 88.50 354 LEU A O 1
ATOM 2865 N N . HIS A 1 355 ? 7.797 -12.322 20.853 1.00 93.06 355 HIS A N 1
ATOM 2866 C CA . HIS A 1 355 ? 7.073 -11.482 19.897 1.00 93.06 355 HIS A CA 1
ATOM 2867 C C . HIS A 1 355 ? 5.727 -10.963 20.441 1.00 93.06 355 HIS A C 1
ATOM 2869 O O . HIS A 1 355 ? 4.781 -10.747 19.678 1.00 93.06 355 HIS A O 1
ATOM 2875 N N . SER A 1 356 ? 5.671 -10.730 21.759 1.00 94.25 356 SER A N 1
ATOM 2876 C CA . SER A 1 356 ? 4.515 -10.195 22.480 1.00 94.25 356 SER A CA 1
ATOM 2877 C C . SER A 1 356 ? 4.861 -8.873 23.177 1.00 94.25 356 SER A C 1
ATOM 2879 O O . SER A 1 356 ? 6.008 -8.632 23.569 1.00 94.25 356 SER A O 1
ATOM 2881 N N . ALA A 1 357 ? 3.873 -7.998 23.307 1.00 95.94 357 ALA A N 1
ATOM 2882 C CA . ALA A 1 357 ? 3.969 -6.669 23.894 1.00 95.94 357 ALA A CA 1
ATOM 2883 C C . ALA A 1 357 ? 2.776 -6.413 24.820 1.00 95.94 357 ALA A C 1
ATOM 2885 O O . ALA A 1 357 ? 1.653 -6.799 24.507 1.00 95.94 357 ALA A O 1
ATOM 2886 N N . GLU A 1 358 ? 2.996 -5.717 25.931 1.00 97.12 358 GLU A N 1
ATOM 2887 C CA . GLU A 1 358 ? 1.923 -5.243 26.808 1.00 97.12 358 GLU A CA 1
ATOM 2888 C C . GLU A 1 358 ? 1.841 -3.726 26.707 1.00 97.12 358 GLU A C 1
ATOM 2890 O O . GLU A 1 358 ? 2.793 -3.010 27.037 1.00 97.12 358 GLU A O 1
ATOM 2895 N N . ILE A 1 359 ? 0.690 -3.228 26.263 1.00 97.00 359 ILE A N 1
ATOM 2896 C CA . ILE A 1 359 ? 0.436 -1.795 26.138 1.00 97.00 359 ILE A CA 1
ATOM 2897 C C . ILE A 1 359 ? -0.779 -1.391 26.961 1.00 97.00 359 ILE A C 1
ATOM 2899 O O . ILE A 1 359 ? -1.772 -2.112 27.040 1.00 97.00 359 ILE A O 1
ATOM 2903 N N . ARG A 1 360 ? -0.712 -0.219 27.586 1.00 97.44 360 ARG A N 1
ATOM 2904 C CA . ARG A 1 360 ? -1.837 0.412 28.269 1.00 97.44 360 ARG A CA 1
ATOM 2905 C C . ARG A 1 360 ? -2.385 1.519 27.386 1.00 97.44 360 ARG A C 1
ATOM 2907 O O . ARG A 1 360 ? -1.687 2.486 27.087 1.00 97.44 360 ARG A O 1
ATOM 2914 N N . VAL A 1 361 ? -3.643 1.371 26.992 1.00 97.56 361 VAL A N 1
ATOM 2915 C CA . VAL A 1 361 ? -4.376 2.372 26.221 1.00 97.56 361 VAL A CA 1
ATOM 2916 C C . VAL A 1 361 ? -5.368 3.059 27.150 1.00 97.56 361 VAL A C 1
ATOM 2918 O O . VAL A 1 361 ? -6.136 2.401 27.854 1.00 97.56 361 VAL A O 1
ATOM 2921 N N . ILE A 1 362 ? -5.337 4.389 27.149 1.00 97.06 362 ILE A N 1
ATOM 2922 C CA . ILE A 1 362 ? -6.296 5.256 27.827 1.00 97.06 362 ILE A CA 1
ATOM 2923 C C . ILE A 1 362 ? -6.915 6.164 26.768 1.00 97.06 362 ILE A C 1
ATOM 2925 O O . ILE A 1 362 ? -6.192 6.798 26.002 1.00 97.06 362 ILE A O 1
ATOM 2929 N N . SER A 1 363 ? -8.240 6.250 26.730 1.00 94.62 363 SER A N 1
ATOM 2930 C CA . SER A 1 363 ? -8.959 7.196 25.881 1.00 94.62 363 SER A CA 1
ATOM 2931 C C . SER A 1 363 ? -10.117 7.808 26.652 1.00 94.62 363 SER A C 1
ATOM 2933 O O . SER A 1 363 ? -10.975 7.092 27.165 1.00 94.62 363 SER A O 1
ATOM 2935 N N . THR A 1 364 ? -10.147 9.138 26.711 1.00 93.06 364 THR A N 1
ATOM 2936 C CA . THR A 1 364 ? -11.279 9.920 27.237 1.00 93.06 364 THR A CA 1
ATOM 2937 C C . THR A 1 364 ? -12.231 10.372 26.126 1.00 93.06 364 THR A C 1
ATOM 2939 O O . THR A 1 364 ? -13.055 11.259 26.334 1.00 93.06 364 THR A O 1
ATOM 2942 N N . PHE A 1 365 ? -12.111 9.779 24.933 1.00 91.00 365 PHE A N 1
ATOM 2943 C CA . PHE A 1 365 ? -12.953 10.085 23.785 1.00 91.00 365 PHE A CA 1
ATOM 2944 C C . PHE A 1 365 ? -14.413 9.652 24.005 1.00 91.00 365 PHE A C 1
ATOM 2946 O O . PHE A 1 365 ? -14.710 8.461 24.146 1.00 91.00 365 PHE A O 1
ATOM 2953 N N . ASP A 1 366 ? -15.329 10.621 23.965 1.00 88.19 366 ASP A N 1
ATOM 2954 C CA . ASP A 1 366 ? -16.774 10.395 24.022 1.00 88.19 366 ASP A CA 1
ATOM 2955 C C . ASP A 1 366 ? -17.438 10.829 22.700 1.00 88.19 366 ASP A C 1
ATOM 2957 O O . ASP A 1 366 ? -17.519 12.030 22.413 1.00 88.19 366 ASP A O 1
ATOM 2961 N N . PRO A 1 367 ? -17.969 9.887 21.894 1.00 86.00 367 PRO A N 1
ATOM 2962 C CA . PRO A 1 367 ? -18.646 10.218 20.646 1.00 86.00 367 PRO A CA 1
ATOM 2963 C C . PRO A 1 367 ? -20.006 10.917 20.837 1.00 86.00 367 PRO A C 1
ATOM 2965 O O . PRO A 1 367 ? -20.546 11.471 19.877 1.00 86.00 367 PRO A O 1
ATOM 2968 N N . SER A 1 368 ? -20.577 10.900 22.047 1.00 85.19 368 SER A N 1
ATOM 2969 C CA . SER A 1 368 ? -21.865 11.529 22.376 1.00 85.19 368 SER A CA 1
ATOM 2970 C C . SER A 1 368 ? -21.747 12.976 22.883 1.00 85.19 368 SER A C 1
ATOM 2972 O O . SER A 1 368 ? -22.742 13.714 22.886 1.00 85.19 368 SER A O 1
ATOM 2974 N N . ALA A 1 369 ? -20.537 13.411 23.249 1.00 86.62 369 ALA A N 1
ATOM 2975 C CA . ALA A 1 369 ? -20.256 14.764 23.712 1.00 86.62 369 ALA A CA 1
ATOM 2976 C C . ALA A 1 369 ? -20.403 15.813 22.592 1.00 86.62 369 ALA A C 1
ATOM 2978 O O . ALA A 1 369 ? -19.979 15.616 21.442 1.00 86.62 369 ALA A O 1
ATOM 2979 N N . CYS A 1 370 ? -20.964 16.975 22.935 1.00 88.81 370 CYS A N 1
ATOM 2980 C CA . CYS A 1 370 ? -20.953 18.137 22.049 1.00 88.81 370 CYS A CA 1
ATOM 2981 C C . CYS A 1 370 ? -19.553 18.781 22.032 1.00 88.81 370 CYS A C 1
ATOM 2983 O O . CYS A 1 370 ? -18.821 18.729 23.020 1.00 88.81 370 CYS A O 1
ATOM 2985 N N . ARG A 1 371 ? -19.151 19.379 20.903 1.00 88.62 371 ARG A N 1
ATOM 2986 C CA . ARG A 1 371 ? -17.879 20.122 20.795 1.00 88.62 371 ARG A CA 1
ATOM 2987 C C . ARG A 1 371 ? -18.036 21.506 21.427 1.00 88.62 371 ARG A C 1
ATOM 2989 O O . ARG A 1 371 ? -19.115 22.076 21.355 1.00 88.62 371 ARG A O 1
ATOM 2996 N N . LYS A 1 372 ? -16.944 22.114 21.907 1.00 87.19 372 LYS A N 1
ATOM 2997 C CA . LYS A 1 372 ? -16.907 23.476 22.497 1.00 87.19 372 LYS A CA 1
ATOM 2998 C C . LYS A 1 372 ? -17.753 24.560 21.784 1.00 87.19 372 LYS A C 1
ATOM 3000 O O . LYS A 1 372 ? -18.227 25.485 22.430 1.00 87.19 372 LYS A O 1
ATOM 3005 N N . TYR A 1 373 ? -17.867 24.522 20.453 1.00 86.44 373 TYR A N 1
ATOM 3006 C CA . TYR A 1 373 ? -18.600 25.523 19.653 1.00 86.44 373 TYR A CA 1
ATOM 3007 C C . TYR A 1 373 ? -20.063 25.146 19.347 1.00 86.44 373 TYR A C 1
ATOM 3009 O O . TYR A 1 373 ? -20.751 25.850 18.598 1.00 86.44 373 TYR A O 1
ATOM 3017 N N . GLU A 1 374 ? -20.528 24.025 19.887 1.00 89.19 374 GLU A N 1
ATOM 3018 C CA . GLU A 1 374 ? -21.888 23.518 19.762 1.00 89.19 374 GLU A CA 1
ATOM 3019 C C . GLU A 1 374 ? -22.664 23.746 21.060 1.00 89.19 374 GLU A C 1
ATOM 3021 O O . GLU A 1 374 ? -22.106 23.727 22.152 1.00 89.19 374 GLU A O 1
ATOM 3026 N N . GLN A 1 375 ? -23.967 23.932 20.917 1.00 87.19 375 GLN A N 1
ATOM 3027 C CA . GLN A 1 375 ? -24.948 23.914 21.983 1.00 87.19 375 GLN A CA 1
ATOM 3028 C C . GLN A 1 375 ? -25.720 22.595 21.903 1.00 87.19 375 GLN A C 1
ATOM 3030 O O . GLN A 1 375 ? -26.095 22.138 20.817 1.00 87.19 375 GLN A O 1
ATOM 3035 N N . ARG A 1 376 ? -25.996 22.002 23.064 1.00 89.25 376 ARG A N 1
ATOM 3036 C CA . ARG A 1 376 ? -26.927 20.886 23.215 1.00 89.25 376 ARG A CA 1
ATOM 3037 C C . ARG A 1 376 ? -28.359 21.422 23.222 1.00 89.25 376 ARG A C 1
ATOM 3039 O O . ARG A 1 376 ? -28.742 22.154 24.131 1.00 89.25 376 ARG A O 1
ATOM 3046 N N . ILE A 1 377 ? -29.146 21.077 22.205 1.00 87.94 377 ILE A N 1
ATOM 3047 C CA . ILE A 1 377 ? -30.539 21.525 22.052 1.00 87.94 377 ILE A CA 1
ATOM 3048 C C . ILE A 1 377 ? -31.458 20.312 22.203 1.00 87.94 377 ILE A C 1
ATOM 3050 O O . ILE A 1 377 ? -31.279 19.314 21.505 1.00 87.94 377 ILE A O 1
ATOM 3054 N N . ALA A 1 378 ? -32.423 20.373 23.124 1.00 86.38 378 ALA A N 1
ATOM 3055 C CA . ALA A 1 378 ? -33.410 19.310 23.311 1.00 86.38 378 ALA A CA 1
ATOM 3056 C C . ALA A 1 378 ? -34.299 19.154 22.065 1.00 86.38 378 ALA A C 1
ATOM 3058 O O . ALA A 1 378 ? -34.627 20.148 21.416 1.00 86.38 378 ALA A O 1
ATOM 3059 N N . THR A 1 379 ? -34.698 17.925 21.730 1.00 82.44 379 THR A N 1
ATOM 3060 C CA . THR A 1 379 ? -35.640 17.686 20.625 1.00 82.44 379 THR A CA 1
ATOM 3061 C C . THR A 1 379 ? -37.072 17.535 21.137 1.00 82.44 379 THR A C 1
ATOM 3063 O O . THR A 1 379 ? -37.314 17.062 22.248 1.00 82.44 379 THR A O 1
ATOM 3066 N N . GLU A 1 380 ? -38.043 17.907 20.303 1.00 72.44 380 GLU A N 1
ATOM 3067 C CA . GLU A 1 380 ? -39.468 17.683 20.580 1.00 72.44 380 GLU A CA 1
ATOM 3068 C C . GLU A 1 380 ? -39.858 16.196 20.443 1.00 72.44 380 GLU A C 1
ATOM 3070 O O . GLU A 1 380 ? -40.819 15.746 21.060 1.00 72.44 380 GLU A O 1
ATOM 3075 N N . ARG A 1 381 ? -39.090 15.405 19.674 1.00 65.50 381 ARG A N 1
ATOM 3076 C CA . ARG A 1 381 ? -39.316 13.969 19.425 1.00 65.50 381 ARG A CA 1
ATOM 3077 C C . ARG A 1 381 ? -38.411 13.093 20.296 1.00 65.50 381 ARG A C 1
ATOM 3079 O O . ARG A 1 381 ? -37.540 12.370 19.794 1.00 65.50 381 ARG A O 1
ATOM 3086 N N . LYS A 1 382 ? -38.663 13.138 21.608 1.00 60.91 382 LYS A N 1
ATOM 3087 C CA . LYS A 1 382 ? -37.943 12.353 22.632 1.00 60.91 382 LYS A CA 1
ATOM 3088 C C . LYS A 1 382 ? -37.907 10.846 22.357 1.00 60.91 382 LYS A C 1
ATOM 3090 O O . LYS A 1 382 ? -36.949 10.192 22.743 1.00 60.91 382 LYS A O 1
ATOM 3095 N N . ASP A 1 383 ? -38.866 10.313 21.602 1.00 60.38 383 ASP A N 1
ATOM 3096 C CA . ASP A 1 383 ? -38.962 8.891 21.230 1.00 60.38 383 ASP A CA 1
ATOM 3097 C C . ASP A 1 383 ? -37.752 8.345 20.436 1.00 60.38 383 ASP A C 1
ATOM 3099 O O . ASP A 1 383 ? -37.673 7.144 20.176 1.00 60.38 383 ASP A O 1
ATOM 3103 N N . THR A 1 384 ? -36.822 9.207 19.995 1.00 68.12 384 THR A N 1
ATOM 3104 C CA . THR A 1 384 ? -35.655 8.799 19.188 1.00 68.12 384 THR A CA 1
ATOM 3105 C C . THR A 1 384 ? -34.314 9.380 19.640 1.00 68.12 384 THR A C 1
ATOM 3107 O O . THR A 1 384 ? -33.320 8.651 19.628 1.00 68.12 384 THR A O 1
ATOM 3110 N N . VAL A 1 385 ? -34.253 10.669 19.999 1.00 81.94 385 VAL A N 1
ATOM 3111 C CA . VAL A 1 385 ? -33.029 11.373 20.428 1.00 81.94 385 VAL A CA 1
ATOM 3112 C C . VAL A 1 385 ? -33.410 12.518 21.372 1.00 81.94 385 VAL A C 1
ATOM 3114 O O . VAL A 1 385 ? -34.087 13.452 20.950 1.00 81.94 385 VAL A O 1
ATOM 3117 N N . ASP A 1 386 ? -32.936 12.503 22.620 1.00 83.81 386 ASP A N 1
ATOM 3118 C CA . ASP A 1 386 ? -33.298 13.528 23.618 1.00 83.81 386 ASP A CA 1
ATOM 3119 C C . ASP A 1 386 ? -32.766 14.932 23.295 1.00 83.81 386 ASP A C 1
ATOM 3121 O O . ASP A 1 386 ? -33.449 15.934 23.508 1.00 83.81 386 ASP A O 1
ATOM 3125 N N . SER A 1 387 ? -31.535 15.024 22.783 1.00 87.31 387 SER A N 1
ATOM 3126 C CA . SER A 1 387 ? -30.882 16.290 22.436 1.00 87.31 387 SER A CA 1
ATOM 3127 C C . SER A 1 387 ? -29.899 16.127 21.282 1.00 87.31 387 SER A C 1
ATOM 3129 O O . SER A 1 387 ? -29.294 15.067 21.142 1.00 87.31 387 SER A O 1
ATOM 3131 N N . VAL A 1 388 ? -29.720 17.178 20.478 1.00 89.81 388 VAL A N 1
ATOM 3132 C CA . VAL A 1 388 ? -28.765 17.253 19.361 1.00 89.81 388 VAL A CA 1
ATOM 3133 C C . VAL A 1 388 ? -27.678 18.293 19.635 1.00 89.81 388 VAL A C 1
ATOM 3135 O O . VAL A 1 388 ? -27.963 19.372 20.153 1.00 89.81 388 VAL A O 1
ATOM 3138 N N . CYS A 1 389 ? -26.434 17.990 19.256 1.00 89.50 389 CYS A N 1
ATOM 3139 C CA . CYS A 1 389 ? -25.342 18.966 19.267 1.00 89.50 389 CYS A CA 1
ATOM 3140 C C . CYS A 1 389 ? -25.347 19.777 17.965 1.00 89.50 389 CYS A C 1
ATOM 3142 O O . CYS A 1 389 ? -25.119 19.215 16.888 1.00 89.50 389 CYS A O 1
ATOM 3144 N N . LEU A 1 390 ? -25.579 21.088 18.057 1.00 89.19 390 LEU A N 1
ATOM 3145 C CA . LEU A 1 390 ? -25.651 22.004 16.914 1.00 89.19 390 LEU A CA 1
ATOM 3146 C C . LEU A 1 390 ? -24.807 23.255 17.137 1.00 89.19 390 LEU A C 1
ATOM 3148 O O . LEU A 1 390 ? -24.658 23.715 18.260 1.00 89.19 390 LEU A O 1
ATOM 3152 N N . ARG A 1 391 ? -24.285 23.861 16.064 1.00 86.81 391 ARG A N 1
ATOM 3153 C CA . ARG A 1 391 ? -23.713 25.213 16.167 1.00 86.81 391 ARG A CA 1
ATOM 3154 C C . ARG A 1 391 ? -24.788 26.202 16.628 1.00 86.81 391 ARG A C 1
ATOM 3156 O O . ARG A 1 391 ? -25.948 26.086 16.237 1.00 86.81 391 ARG A O 1
ATOM 3163 N N . HIS A 1 392 ? -24.356 27.177 17.420 1.00 82.44 392 HIS A N 1
ATOM 3164 C CA . HIS A 1 392 ? -25.175 28.274 17.926 1.00 82.44 392 HIS A CA 1
ATOM 3165 C C . HIS A 1 392 ? -26.017 28.927 16.810 1.00 82.44 392 HIS A C 1
ATOM 3167 O O . HIS A 1 392 ? -25.549 29.082 15.681 1.00 82.44 392 HIS A O 1
ATOM 3173 N N . ASN A 1 393 ? -27.250 29.321 17.143 1.00 81.81 393 ASN A N 1
ATOM 3174 C CA . ASN A 1 393 ? -28.214 29.996 16.258 1.00 81.81 393 ASN A CA 1
ATOM 3175 C C . ASN A 1 393 ? -28.656 29.205 15.002 1.00 81.81 393 ASN A C 1
ATOM 3177 O O . ASN A 1 393 ? -29.105 29.804 14.025 1.00 81.81 393 ASN A O 1
ATOM 3181 N N . ARG A 1 394 ? -28.577 27.865 15.014 1.00 86.12 394 ARG A N 1
ATOM 3182 C CA . ARG A 1 394 ? -29.104 26.994 13.945 1.00 86.12 394 ARG A CA 1
ATOM 3183 C C . ARG A 1 394 ? -30.326 26.193 14.414 1.00 86.12 394 ARG A C 1
ATOM 3185 O O . ARG A 1 394 ? -30.283 25.551 15.458 1.00 86.12 394 ARG A O 1
ATOM 3192 N N . ALA A 1 395 ? -31.386 26.178 13.604 1.00 84.75 395 ALA A N 1
ATOM 3193 C CA . ALA A 1 395 ? -32.568 25.344 13.833 1.00 84.75 395 ALA A CA 1
ATOM 3194 C C . ALA A 1 395 ? -32.285 23.844 13.600 1.00 84.75 395 ALA A C 1
ATOM 3196 O O . ALA A 1 395 ? -31.477 23.482 12.739 1.00 84.75 395 ALA A O 1
ATOM 3197 N N . ILE A 1 396 ? -32.981 22.976 14.341 1.00 87.25 396 ILE A N 1
ATOM 3198 C CA . ILE A 1 396 ? -32.869 21.515 14.214 1.00 87.25 396 ILE A CA 1
ATOM 3199 C C . ILE A 1 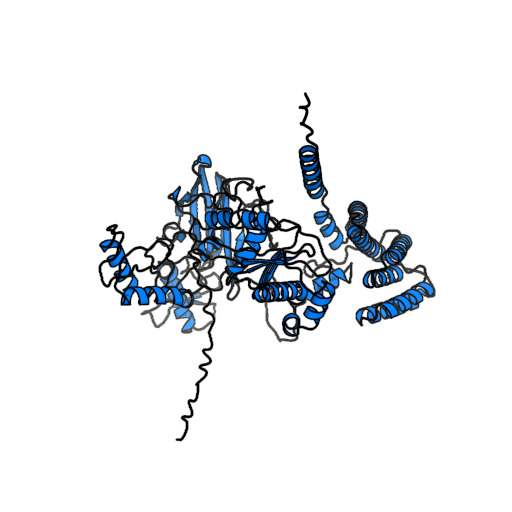396 ? -33.437 21.060 12.865 1.00 87.25 396 ILE A C 1
ATOM 3201 O O . ILE A 1 396 ? -34.570 21.387 12.520 1.00 87.25 396 ILE A O 1
ATOM 3205 N N . THR A 1 397 ? -32.682 20.246 12.125 1.00 88.69 397 THR A N 1
ATOM 3206 C CA . THR A 1 397 ? -33.179 19.528 10.942 1.00 88.69 397 THR A CA 1
ATOM 3207 C C . THR A 1 397 ? -33.265 18.025 11.210 1.00 88.69 397 THR A C 1
ATOM 3209 O O . THR A 1 397 ? -32.569 17.489 12.074 1.00 88.69 397 THR A O 1
ATOM 3212 N N . TYR A 1 398 ? -34.066 17.307 10.415 1.00 83.75 398 TYR A N 1
ATOM 3213 C CA . TYR A 1 398 ? -34.147 15.840 10.476 1.00 83.75 398 TYR A CA 1
ATOM 3214 C C . TYR A 1 398 ? -32.766 15.164 10.349 1.00 83.75 398 TYR A C 1
ATOM 3216 O O . TYR A 1 398 ? -32.477 14.194 11.048 1.00 83.75 398 TYR A O 1
ATOM 3224 N N . LYS A 1 399 ? -31.875 15.727 9.519 1.00 86.44 399 LYS A N 1
ATOM 3225 C CA . LYS A 1 399 ? -30.506 15.228 9.331 1.00 86.44 399 LYS A CA 1
ATOM 3226 C C . LYS A 1 399 ? -29.667 15.316 10.611 1.00 86.44 399 LYS A C 1
ATOM 3228 O O . LYS A 1 399 ? -28.849 14.436 10.853 1.00 86.44 399 LYS A O 1
ATOM 3233 N N . ASP A 1 400 ? -29.870 16.340 11.441 1.00 87.50 400 ASP A N 1
ATOM 3234 C CA . ASP A 1 400 ? -29.123 16.492 12.697 1.00 87.50 400 ASP A CA 1
ATOM 3235 C C . ASP A 1 400 ? -29.572 15.458 13.741 1.00 87.50 400 ASP A C 1
ATOM 3237 O O . ASP A 1 400 ? -28.739 14.900 14.455 1.00 87.50 400 ASP A O 1
ATOM 3241 N N . ILE A 1 401 ? -30.872 15.136 13.769 1.00 86.06 401 ILE A N 1
ATOM 3242 C CA . ILE A 1 401 ? -31.430 14.044 14.584 1.00 86.06 401 ILE A CA 1
ATOM 3243 C C . ILE A 1 401 ? -30.845 12.697 14.133 1.00 86.06 401 ILE A C 1
ATOM 3245 O O . ILE A 1 401 ? -30.417 11.902 14.967 1.00 86.06 401 ILE A O 1
ATOM 3249 N N . GLU A 1 402 ? -30.764 12.441 12.824 1.00 84.56 402 GLU A N 1
ATOM 3250 C CA . GLU A 1 402 ? -30.184 11.203 12.288 1.00 84.56 402 GLU A CA 1
ATOM 3251 C C . GLU A 1 402 ? -28.685 11.060 12.617 1.00 84.56 402 GLU A C 1
ATOM 3253 O O . GLU A 1 402 ? -28.245 9.996 13.063 1.00 84.56 402 GLU A O 1
ATOM 3258 N N . VAL A 1 403 ? -27.902 12.134 12.457 1.00 84.62 403 VAL A N 1
ATOM 3259 C CA . VAL A 1 403 ? -26.477 12.167 12.833 1.00 84.62 403 VAL A CA 1
ATOM 3260 C C . VAL A 1 403 ? -26.309 11.897 14.328 1.00 84.62 403 VAL A C 1
ATOM 3262 O O . VAL A 1 403 ? -25.502 11.052 14.715 1.00 84.62 403 VAL A O 1
ATOM 3265 N N . GLN A 1 404 ? -27.101 12.545 15.183 1.00 87.38 404 GLN A N 1
ATOM 3266 C CA . GLN A 1 404 ? -27.013 12.325 16.622 1.00 87.38 404 GLN A CA 1
ATOM 3267 C C . GLN A 1 404 ? -27.468 10.916 17.030 1.00 87.38 404 GLN A C 1
ATOM 3269 O O . GLN A 1 404 ? -26.845 10.309 17.898 1.00 87.38 404 GLN A O 1
ATOM 3274 N N . ARG A 1 405 ? -28.476 10.334 16.369 1.00 85.25 405 ARG A N 1
ATOM 3275 C CA . ARG A 1 405 ? -28.848 8.923 16.564 1.00 85.25 405 ARG A CA 1
ATOM 3276 C C . ARG A 1 405 ? -27.672 7.991 16.256 1.00 85.25 405 ARG A C 1
ATOM 3278 O O . ARG A 1 405 ? -27.437 7.045 17.006 1.00 85.25 405 ARG A O 1
ATOM 3285 N N . LYS A 1 406 ? -26.905 8.272 15.196 1.00 81.62 406 LYS A N 1
ATOM 3286 C CA . LYS A 1 406 ? -25.690 7.517 14.839 1.00 81.62 406 LYS A CA 1
ATOM 3287 C C . LYS A 1 406 ? -24.574 7.687 15.882 1.00 81.62 406 LYS A C 1
ATOM 3289 O O . LYS A 1 406 ? -23.963 6.685 16.242 1.00 81.62 406 LYS A O 1
ATOM 3294 N N . ARG A 1 407 ? -24.381 8.888 16.450 1.00 85.81 407 ARG A N 1
ATOM 3295 C CA . ARG A 1 407 ? -23.469 9.134 17.594 1.00 85.81 407 ARG A CA 1
ATOM 3296 C C . ARG A 1 407 ? -23.890 8.379 18.862 1.00 85.81 407 ARG A C 1
ATOM 3298 O O . ARG A 1 407 ? -23.085 7.672 19.455 1.00 85.81 407 ARG A O 1
ATOM 3305 N N . ASN A 1 408 ? -25.166 8.441 19.245 1.00 85.06 408 ASN A N 1
ATOM 3306 C CA . ASN A 1 408 ? -25.695 7.736 20.424 1.00 85.06 408 ASN A CA 1
ATOM 3307 C C . ASN A 1 408 ? -25.582 6.202 20.289 1.00 85.06 408 ASN A C 1
ATOM 3309 O O . ASN A 1 408 ? -25.536 5.478 21.284 1.00 85.06 408 ASN A O 1
ATOM 3313 N N . LEU A 1 409 ? -25.535 5.695 19.054 1.00 80.69 409 LEU A N 1
ATOM 3314 C CA . LEU A 1 409 ? -25.336 4.284 18.738 1.00 80.69 409 LEU A CA 1
ATOM 3315 C C . LEU A 1 409 ? -23.896 3.951 18.300 1.00 80.69 409 LEU A C 1
ATOM 3317 O O . LEU A 1 409 ? -23.670 2.818 17.890 1.00 80.69 409 LEU A O 1
ATOM 3321 N N . PHE A 1 410 ? -22.924 4.868 18.410 1.00 80.56 410 PHE A N 1
ATOM 3322 C CA . PHE A 1 410 ? -21.567 4.752 17.841 1.00 80.56 410 PHE A CA 1
ATOM 3323 C C . PHE A 1 410 ? -20.916 3.382 18.097 1.00 80.56 410 PHE A C 1
ATOM 3325 O O . PHE A 1 410 ? -20.661 2.625 17.159 1.00 80.56 410 PHE A O 1
ATOM 3332 N N . TYR A 1 411 ? -20.750 2.997 19.367 1.00 77.69 411 TYR A N 1
ATOM 3333 C CA . TYR A 1 411 ? -20.154 1.706 19.738 1.00 77.69 411 TYR A CA 1
ATOM 3334 C C . TYR A 1 411 ? -21.062 0.496 19.435 1.00 77.69 411 TYR A C 1
ATOM 3336 O O . TYR A 1 411 ? -20.563 -0.604 19.199 1.00 77.69 411 TYR A O 1
ATOM 3344 N N . LYS A 1 412 ? -22.391 0.682 19.387 1.00 73.56 412 LYS A N 1
ATOM 3345 C CA . LYS A 1 412 ? -23.367 -0.384 19.075 1.00 73.56 412 LYS A CA 1
ATOM 3346 C C . LYS A 1 412 ? -23.401 -0.715 17.580 1.00 73.56 412 LYS A C 1
ATOM 3348 O O . LYS A 1 412 ? -23.430 -1.888 17.222 1.00 73.56 412 LYS A O 1
ATOM 3353 N N . LEU A 1 413 ? -23.337 0.297 16.711 1.00 63.81 413 LEU A N 1
ATOM 3354 C CA . LEU A 1 413 ? -23.206 0.143 15.256 1.00 63.81 413 LEU A CA 1
ATOM 3355 C C . LEU A 1 413 ? -21.861 -0.495 14.878 1.00 63.81 413 LEU A C 1
ATOM 3357 O O . LEU A 1 413 ? -21.773 -1.206 13.885 1.00 63.81 413 LEU A O 1
ATOM 3361 N N . ARG A 1 414 ? -20.823 -0.291 15.700 1.00 62.00 414 ARG A N 1
ATOM 3362 C CA . ARG A 1 414 ? -19.476 -0.863 15.535 1.00 62.00 414 ARG A CA 1
ATOM 3363 C C . ARG A 1 414 ? -19.306 -2.267 16.128 1.00 62.00 414 ARG A C 1
ATOM 3365 O O . ARG A 1 414 ? -18.196 -2.793 16.146 1.00 62.00 414 ARG A O 1
ATOM 3372 N N . ALA A 1 415 ? -20.389 -2.923 16.556 1.00 51.31 415 ALA A N 1
ATOM 3373 C CA . ALA A 1 415 ? -20.341 -4.266 17.142 1.00 51.31 415 ALA A CA 1
ATOM 3374 C C . ALA A 1 415 ? -19.827 -5.372 16.188 1.00 51.31 415 ALA A C 1
ATOM 3376 O O . ALA A 1 415 ? -19.604 -6.506 16.623 1.00 51.31 415 ALA A O 1
ATOM 3377 N N . THR A 1 416 ? -19.628 -5.059 14.908 1.00 50.34 416 THR A N 1
ATOM 3378 C CA . THR A 1 416 ? -19.229 -6.002 13.859 1.00 50.34 416 THR A CA 1
ATOM 3379 C C . THR A 1 416 ? -18.177 -5.437 12.896 1.00 50.34 416 THR A C 1
ATOM 3381 O O . THR A 1 416 ? -18.197 -5.883 11.763 1.00 50.34 416 THR A O 1
ATOM 3384 N N . PHE A 1 417 ? -17.328 -4.446 13.245 1.00 52.94 417 PHE A N 1
ATOM 3385 C CA . PHE A 1 417 ? -16.496 -3.762 12.224 1.00 52.94 417 PHE A CA 1
ATOM 3386 C C . PHE A 1 417 ? -15.002 -3.533 12.511 1.00 52.94 417 PHE A C 1
ATOM 3388 O O . PHE A 1 417 ? -14.607 -3.050 13.569 1.00 52.94 417 PHE A O 1
ATOM 3395 N N . GLY A 1 418 ? -14.225 -3.766 11.447 1.00 56.94 418 GLY A N 1
ATOM 3396 C CA . GLY A 1 418 ? -12.952 -3.131 11.094 1.00 56.94 418 GLY A CA 1
ATOM 3397 C C . GLY A 1 418 ? -13.115 -2.369 9.765 1.00 56.94 418 GLY A C 1
ATOM 3398 O O . GLY A 1 418 ? -14.206 -1.873 9.480 1.00 56.94 418 GLY A O 1
ATOM 3399 N N . GLN A 1 419 ? -12.072 -2.296 8.930 1.00 62.44 419 GLN A N 1
ATOM 3400 C CA . GLN A 1 419 ? -12.123 -1.539 7.661 1.00 62.44 419 GLN A CA 1
ATOM 3401 C C . GLN A 1 419 ? -13.018 -2.198 6.594 1.00 62.44 419 GLN A C 1
ATOM 3403 O O . GLN A 1 419 ? -13.628 -1.501 5.787 1.00 62.44 419 GLN A O 1
ATOM 3408 N N . ASN A 1 420 ? -13.212 -3.518 6.666 1.00 63.59 420 ASN A N 1
ATOM 3409 C CA . ASN A 1 420 ? -14.188 -4.270 5.869 1.00 63.59 420 ASN A CA 1
ATOM 3410 C C . ASN A 1 420 ? -15.621 -4.160 6.428 1.00 63.59 420 ASN A C 1
ATOM 3412 O O . ASN A 1 420 ? -16.274 -5.154 6.740 1.00 63.59 420 ASN A O 1
ATOM 3416 N N . GLU A 1 421 ? -16.102 -2.931 6.615 1.00 74.81 421 GLU A N 1
ATOM 3417 C CA . GLU A 1 421 ? -17.436 -2.632 7.149 1.00 74.81 421 GLU A CA 1
ATOM 3418 C C . GLU A 1 421 ? -18.558 -3.023 6.167 1.00 74.81 421 GLU A C 1
ATOM 3420 O O . GLU A 1 421 ? -18.475 -2.718 4.982 1.00 74.81 421 GLU A O 1
ATOM 3425 N N . CYS A 1 422 ? -19.644 -3.627 6.658 1.00 77.62 422 CYS A N 1
ATOM 3426 C CA . CYS A 1 422 ? -20.858 -3.879 5.875 1.00 77.62 422 CYS A CA 1
ATOM 3427 C C . CYS A 1 422 ? -21.795 -2.659 5.833 1.00 77.62 422 CYS A C 1
ATOM 3429 O O . CYS A 1 422 ? -21.814 -1.834 6.748 1.00 77.62 422 CYS A O 1
ATOM 3431 N N . HIS A 1 423 ? -22.640 -2.574 4.805 1.00 77.44 423 HIS A N 1
ATOM 3432 C CA . HIS A 1 423 ? -23.750 -1.618 4.761 1.00 77.44 423 HIS A CA 1
ATOM 3433 C C . HIS A 1 423 ? -24.780 -1.845 5.888 1.00 77.44 423 HIS A C 1
ATOM 3435 O O . HIS A 1 423 ? -24.910 -2.936 6.443 1.00 77.44 423 HIS A O 1
ATOM 3441 N N . GLU A 1 424 ? -25.522 -0.787 6.229 1.00 73.06 424 GLU A N 1
ATOM 3442 C CA . GLU A 1 424 ? -26.511 -0.791 7.314 1.00 73.06 424 GLU A CA 1
ATOM 3443 C C . GLU A 1 424 ? -27.587 -1.871 7.090 1.00 73.06 424 GLU A C 1
ATOM 3445 O O . GLU A 1 424 ? -28.117 -2.019 5.991 1.00 73.06 424 GLU A O 1
ATOM 3450 N N . GLY A 1 425 ? -27.877 -2.656 8.133 1.00 75.06 425 GLY A N 1
ATOM 3451 C CA . GLY A 1 425 ? -28.775 -3.818 8.072 1.00 75.06 425 GLY A CA 1
ATOM 3452 C C . GLY A 1 425 ? -28.090 -5.156 7.756 1.00 75.06 425 GLY A C 1
ATOM 3453 O O . GLY A 1 425 ? -28.647 -6.197 8.091 1.00 75.06 425 GLY A O 1
ATOM 3454 N N . MET A 1 426 ? -26.874 -5.153 7.200 1.00 81.62 426 MET A N 1
ATOM 3455 C CA . MET A 1 426 ? -26.090 -6.366 6.917 1.00 81.62 426 MET A CA 1
ATOM 3456 C C . MET A 1 426 ? -25.157 -6.728 8.087 1.00 81.62 426 MET A C 1
ATOM 3458 O O . MET A 1 426 ? -24.864 -5.902 8.955 1.00 81.62 426 MET A O 1
ATOM 3462 N N . ARG A 1 427 ? -24.662 -7.971 8.121 1.00 80.69 427 ARG A N 1
ATOM 3463 C CA . ARG A 1 427 ? -23.679 -8.473 9.100 1.00 80.69 427 ARG A CA 1
ATOM 3464 C C . ARG A 1 427 ? -22.610 -9.320 8.414 1.00 80.69 427 ARG A C 1
ATOM 3466 O O . ARG A 1 427 ? -22.871 -9.919 7.376 1.00 80.69 427 ARG A O 1
ATOM 3473 N N . TRP A 1 428 ? -21.427 -9.420 9.017 1.00 81.38 428 TRP A N 1
ATOM 3474 C CA . TRP A 1 428 ? -20.432 -10.409 8.601 1.00 81.38 428 TRP A CA 1
ATOM 3475 C C . TRP A 1 428 ? -20.970 -11.832 8.776 1.00 81.38 428 TRP A C 1
ATOM 3477 O O . TRP A 1 428 ? -21.553 -12.161 9.811 1.00 81.38 428 TRP A O 1
ATOM 3487 N N . ARG A 1 429 ? -20.733 -12.671 7.767 1.00 83.50 429 ARG A N 1
ATOM 3488 C CA . ARG A 1 429 ? -21.048 -14.100 7.761 1.00 83.50 429 ARG A CA 1
ATOM 3489 C C . ARG A 1 429 ? -20.186 -14.860 8.770 1.00 83.50 429 ARG A C 1
ATOM 3491 O O . ARG A 1 429 ? -20.719 -15.707 9.483 1.00 83.50 429 ARG A O 1
ATOM 3498 N N . ALA A 1 430 ? -18.903 -14.494 8.878 1.00 80.00 430 ALA A N 1
ATOM 3499 C CA . ALA A 1 430 ? -17.992 -14.886 9.956 1.00 80.00 430 ALA A CA 1
ATOM 3500 C C . ALA A 1 430 ? -17.990 -16.400 10.272 1.00 80.00 430 ALA A C 1
ATOM 3502 O O . ALA A 1 430 ? -17.953 -16.810 11.433 1.00 80.00 430 ALA A O 1
ATOM 3503 N N . ILE A 1 431 ? -18.031 -17.246 9.233 1.00 80.50 431 ILE A N 1
ATOM 3504 C CA . ILE A 1 431 ? -17.872 -18.711 9.361 1.00 80.50 431 ILE A CA 1
ATOM 3505 C C . ILE A 1 431 ? -16.460 -19.074 9.849 1.00 80.50 431 ILE A C 1
ATOM 3507 O O . ILE A 1 431 ? -16.258 -20.098 10.503 1.00 80.50 431 ILE A O 1
ATOM 3511 N N . ASP A 1 432 ? -15.499 -18.232 9.489 1.00 81.75 432 ASP A N 1
ATOM 3512 C CA . ASP A 1 432 ? -14.075 -18.296 9.785 1.00 81.75 432 ASP A CA 1
ATOM 3513 C C . ASP A 1 432 ? -13.603 -16.890 10.195 1.00 81.75 432 ASP A C 1
ATOM 3515 O O . ASP A 1 432 ? -14.232 -15.892 9.833 1.00 81.75 432 ASP A O 1
ATOM 3519 N N . ALA A 1 433 ? -12.491 -16.795 10.926 1.00 81.38 433 ALA A N 1
ATOM 3520 C CA . ALA A 1 433 ? -11.983 -15.522 11.439 1.00 81.38 433 ALA A CA 1
ATOM 3521 C C . ALA A 1 433 ? -11.601 -14.524 10.326 1.00 81.38 433 ALA A C 1
ATOM 3523 O O . ALA A 1 433 ? -11.537 -13.325 10.580 1.00 81.38 433 ALA A O 1
ATOM 3524 N N . TYR A 1 434 ? -11.407 -14.995 9.090 1.00 82.06 434 TYR A N 1
ATOM 3525 C CA . TYR A 1 434 ? -11.117 -14.174 7.911 1.00 82.06 434 TYR A CA 1
ATOM 3526 C C . TYR A 1 434 ? -12.306 -14.090 6.917 1.00 82.06 434 TYR A C 1
ATOM 3528 O O . TYR A 1 434 ? -12.136 -13.699 5.760 1.00 82.06 434 TYR A O 1
ATOM 3536 N N . ASP A 1 435 ? -13.520 -14.518 7.296 1.00 82.19 435 ASP A N 1
ATOM 3537 C CA . ASP A 1 435 ? -14.722 -14.532 6.432 1.00 82.19 435 ASP A CA 1
ATOM 3538 C C . ASP A 1 435 ? -15.505 -13.200 6.458 1.00 82.19 435 ASP A C 1
ATOM 3540 O O . ASP A 1 435 ? -16.616 -13.112 6.990 1.00 82.19 435 ASP A O 1
ATOM 3544 N N . TYR A 1 436 ? -14.923 -12.153 5.864 1.00 80.00 436 TYR A N 1
ATOM 3545 C CA . TYR A 1 436 ? -15.510 -10.805 5.755 1.00 80.00 436 TYR A CA 1
ATOM 3546 C C . TYR A 1 436 ? -16.603 -10.674 4.665 1.00 80.00 436 TYR A C 1
ATOM 3548 O O . TYR A 1 436 ? -16.718 -9.639 4.011 1.00 80.00 436 TYR A O 1
ATOM 3556 N N . VAL A 1 437 ? -17.421 -11.707 4.438 1.00 83.44 437 VAL A N 1
ATOM 3557 C CA . VAL A 1 437 ? -18.560 -11.631 3.503 1.00 83.44 437 VAL A CA 1
ATOM 3558 C C . VAL A 1 437 ? -19.786 -11.067 4.219 1.00 83.44 437 VAL A C 1
ATOM 3560 O O . VAL A 1 437 ? -20.165 -11.545 5.286 1.00 83.44 437 VAL A O 1
ATOM 3563 N N . CYS A 1 438 ? -20.418 -10.045 3.644 1.00 82.69 438 CYS A N 1
ATOM 3564 C CA . CYS A 1 438 ? -21.594 -9.394 4.220 1.00 82.69 438 CYS A CA 1
ATOM 3565 C C . CYS A 1 438 ? -22.897 -10.075 3.772 1.00 82.69 438 CYS A C 1
ATOM 3567 O O . CYS A 1 438 ? -23.194 -10.139 2.581 1.00 82.69 438 CYS A O 1
ATOM 3569 N N . VAL A 1 439 ? -23.697 -10.533 4.735 1.00 85.62 439 VAL A N 1
ATOM 3570 C CA . VAL A 1 439 ? -24.979 -11.234 4.542 1.00 85.62 439 VAL A CA 1
ATOM 3571 C C . VAL A 1 439 ? -26.091 -10.604 5.389 1.00 85.62 439 VAL A C 1
ATOM 3573 O O . VAL A 1 439 ? -25.826 -9.807 6.291 1.00 85.62 439 VAL A O 1
ATOM 3576 N N . ILE A 1 440 ? -27.350 -10.954 5.115 1.00 85.62 440 ILE A N 1
ATOM 3577 C CA . ILE A 1 440 ? -28.484 -10.540 5.960 1.00 85.62 440 ILE A CA 1
ATOM 3578 C C . ILE A 1 440 ? -28.412 -11.217 7.349 1.00 85.62 440 ILE A C 1
ATOM 3580 O O . ILE A 1 440 ? -27.882 -12.330 7.451 1.00 85.62 440 ILE A O 1
ATOM 3584 N N . PRO A 1 441 ? -28.925 -10.599 8.432 1.00 82.88 441 PRO A N 1
ATOM 3585 C CA . PRO A 1 441 ? -28.739 -11.092 9.801 1.00 82.88 441 PRO A CA 1
ATOM 3586 C C . PRO A 1 441 ? -29.206 -12.535 10.036 1.00 82.88 441 PRO A C 1
ATOM 3588 O O . PRO A 1 441 ? -28.571 -13.275 10.788 1.00 82.88 441 PRO A O 1
ATOM 3591 N N . GLU A 1 442 ? -30.277 -12.955 9.365 1.00 82.81 442 GLU A N 1
ATOM 3592 C CA . GLU A 1 442 ? -30.884 -14.285 9.475 1.00 82.81 442 GLU A CA 1
ATOM 3593 C C . GLU A 1 442 ? -29.937 -15.391 8.980 1.00 82.81 442 GLU A C 1
ATOM 3595 O O . GLU A 1 442 ? -29.961 -16.514 9.491 1.00 82.81 442 GLU A O 1
ATOM 3600 N N . ARG A 1 443 ? -29.060 -15.078 8.013 1.00 83.69 443 ARG A N 1
ATOM 3601 C CA . ARG A 1 443 ? -28.081 -16.028 7.460 1.00 83.69 443 ARG A CA 1
ATOM 3602 C C . ARG A 1 443 ? -26.994 -16.393 8.463 1.00 83.69 443 ARG A C 1
ATOM 3604 O O . ARG A 1 443 ? -26.586 -17.550 8.501 1.00 83.69 443 ARG A O 1
ATOM 3611 N N . VAL A 1 444 ? -26.579 -15.456 9.318 1.00 79.44 444 VAL A N 1
ATOM 3612 C CA . VAL A 1 444 ? -25.517 -15.684 10.315 1.00 79.44 444 VAL A CA 1
ATOM 3613 C C . VAL A 1 444 ? -25.889 -16.833 11.261 1.00 79.44 444 VAL A C 1
ATOM 3615 O O . VAL A 1 444 ? -25.079 -17.726 11.502 1.00 79.44 444 VAL A O 1
ATOM 3618 N N . ALA A 1 445 ? -27.139 -16.871 11.735 1.00 69.88 445 ALA A N 1
ATOM 3619 C CA . ALA A 1 445 ? -27.625 -17.941 12.607 1.00 69.88 445 ALA A CA 1
ATOM 3620 C C . ALA A 1 445 ? -27.653 -19.313 11.903 1.00 69.88 445 ALA A C 1
ATOM 3622 O O . ALA A 1 445 ? -27.288 -20.328 12.500 1.00 69.88 445 ALA A O 1
ATOM 3623 N N . ILE A 1 446 ? -28.041 -19.350 10.622 1.00 70.75 446 ILE A N 1
ATOM 3624 C CA . ILE A 1 446 ? -28.073 -20.577 9.811 1.00 70.75 446 ILE A CA 1
ATOM 3625 C C . ILE A 1 446 ? -26.651 -21.122 9.607 1.00 70.75 446 ILE A C 1
ATOM 3627 O O . ILE A 1 446 ? -26.402 -22.309 9.845 1.00 70.75 446 ILE A O 1
ATOM 3631 N N . GLU A 1 447 ? -25.701 -20.267 9.225 1.00 69.19 447 GLU A N 1
ATOM 3632 C CA . GLU A 1 447 ? -24.312 -20.666 8.975 1.00 69.19 447 GLU A CA 1
ATOM 3633 C C . GLU A 1 447 ? -23.594 -21.127 10.249 1.00 69.19 447 GLU A C 1
ATOM 3635 O O . GLU A 1 447 ? -22.887 -22.139 10.223 1.00 69.19 447 GLU A O 1
ATOM 3640 N N . GLN A 1 448 ? -23.823 -20.458 11.385 1.00 65.25 448 GLN A N 1
ATOM 3641 C CA . GLN A 1 448 ? -23.265 -20.865 12.679 1.00 65.25 448 GLN A CA 1
ATOM 3642 C C . GLN A 1 448 ? -23.777 -22.242 13.123 1.00 65.25 448 GLN A C 1
ATOM 3644 O O . GLN A 1 448 ? -22.984 -23.096 13.518 1.00 65.25 448 GLN A O 1
ATOM 3649 N N . VAL A 1 449 ? -25.082 -22.516 12.999 1.00 59.31 449 VAL A N 1
ATOM 3650 C CA . VAL A 1 449 ? -25.648 -23.843 13.309 1.00 59.31 449 VAL A CA 1
ATOM 3651 C C . VAL A 1 449 ? -25.118 -24.917 12.348 1.00 59.31 449 VAL A C 1
ATOM 3653 O O . VAL A 1 449 ? -24.871 -26.058 12.756 1.00 59.31 449 VAL A O 1
ATOM 3656 N N . THR A 1 450 ? -24.903 -24.566 11.079 1.00 58.88 450 THR A N 1
ATOM 3657 C CA . THR A 1 450 ? -24.436 -25.498 10.042 1.00 58.88 450 THR A CA 1
ATOM 3658 C C . THR A 1 450 ? -22.953 -25.847 10.195 1.00 58.88 450 THR A C 1
ATOM 3660 O O . THR A 1 450 ? -22.584 -27.016 10.045 1.00 58.88 450 THR A O 1
ATOM 3663 N N . SER A 1 451 ? -22.109 -24.880 10.571 1.00 57.88 451 SER A N 1
ATOM 3664 C CA . SER A 1 451 ? -20.687 -25.112 10.859 1.00 57.88 451 SER A CA 1
ATOM 3665 C C . SER A 1 451 ? -20.482 -25.952 12.128 1.00 57.88 451 SER A C 1
ATOM 3667 O O . SER A 1 451 ? -19.654 -26.866 12.131 1.00 57.88 451 SER A O 1
ATOM 3669 N N . TRP A 1 452 ? -21.288 -25.726 13.174 1.00 51.41 452 TRP A N 1
ATOM 3670 C CA . TRP A 1 452 ? -21.241 -26.504 14.418 1.00 51.41 452 TRP A CA 1
ATOM 3671 C C . TRP A 1 452 ? -21.665 -27.965 14.206 1.00 51.41 452 TRP A C 1
ATOM 3673 O O . TRP A 1 452 ? -20.987 -28.888 14.658 1.00 51.41 452 TRP A O 1
ATOM 3683 N N . ARG A 1 453 ? -22.761 -28.202 13.469 1.00 48.78 453 ARG A N 1
ATOM 3684 C CA . ARG A 1 453 ? -23.327 -29.550 13.265 1.00 48.78 453 ARG A CA 1
ATOM 3685 C C . ARG A 1 453 ? -22.518 -30.454 12.325 1.00 48.78 453 ARG A C 1
ATOM 3687 O O . ARG A 1 453 ? -22.762 -31.660 12.316 1.00 48.78 453 ARG A O 1
ATOM 3694 N N . LYS A 1 454 ? -21.575 -29.921 11.535 1.00 52.22 454 LYS A N 1
ATOM 3695 C CA . LYS A 1 454 ? -20.839 -30.684 10.503 1.00 52.22 454 LYS A CA 1
ATOM 3696 C C . LYS A 1 454 ? -19.308 -30.711 10.652 1.00 52.22 454 LYS A C 1
ATOM 3698 O O . LYS A 1 454 ? -18.616 -31.053 9.699 1.00 52.22 454 LYS A O 1
ATOM 3703 N N . LYS A 1 455 ? -18.759 -30.525 11.861 1.00 47.06 455 LYS A N 1
ATOM 3704 C CA . LYS A 1 455 ? -17.333 -30.814 12.173 1.00 47.06 455 LYS A CA 1
ATOM 3705 C C . LYS A 1 455 ? -16.941 -32.315 12.153 1.00 47.06 455 LYS A C 1
ATOM 3707 O O . LYS A 1 455 ? -15.899 -32.688 12.687 1.00 47.06 455 LYS A O 1
ATOM 3712 N N . LYS A 1 456 ? -17.715 -33.198 11.504 1.00 45.03 456 LYS A N 1
ATOM 3713 C CA . LYS A 1 456 ? -17.283 -34.578 11.209 1.00 45.03 456 LYS A CA 1
ATOM 3714 C C . LYS A 1 456 ? -16.502 -34.604 9.894 1.00 45.03 456 LYS A C 1
ATOM 3716 O O . LYS A 1 456 ? -17.074 -34.382 8.830 1.00 45.03 456 LYS A O 1
ATOM 3721 N N . ARG A 1 457 ? -15.201 -34.912 9.981 1.00 48.06 457 ARG A N 1
ATOM 3722 C CA . ARG A 1 457 ? -14.293 -35.153 8.845 1.00 48.06 457 ARG A CA 1
ATOM 3723 C C . ARG A 1 457 ? -14.732 -36.383 8.031 1.00 48.06 457 ARG A C 1
ATOM 3725 O O . ARG A 1 457 ? -14.157 -37.457 8.169 1.00 48.06 457 ARG A O 1
ATOM 3732 N N . HIS A 1 458 ? -15.722 -36.224 7.161 1.00 52.84 458 HIS A N 1
ATOM 3733 C CA . HIS A 1 458 ? -15.936 -37.141 6.043 1.00 52.84 458 HIS A CA 1
ATOM 3734 C C . HIS A 1 458 ? -15.246 -36.550 4.810 1.00 52.84 458 HIS A C 1
ATOM 3736 O O . HIS A 1 458 ? -15.548 -35.428 4.412 1.00 52.84 458 HIS A O 1
ATOM 3742 N N . SER A 1 459 ? -14.316 -37.290 4.197 1.00 59.66 459 SER A N 1
ATOM 3743 C CA . SER A 1 459 ? -13.595 -36.831 2.992 1.00 59.66 459 SER A CA 1
ATOM 3744 C C . SER A 1 459 ? -14.519 -36.605 1.786 1.00 59.66 459 SER A C 1
ATOM 3746 O O . SER A 1 459 ? -14.167 -35.880 0.853 1.00 59.66 459 SER A O 1
ATOM 3748 N N . PHE A 1 460 ? -15.716 -37.192 1.819 1.00 68.69 460 PHE A N 1
ATOM 3749 C CA . PHE A 1 460 ? -16.713 -37.164 0.756 1.00 68.69 460 PHE A CA 1
ATOM 3750 C C . PHE A 1 460 ? -18.064 -36.696 1.304 1.00 68.69 460 PHE A C 1
ATOM 3752 O O . PHE A 1 460 ? -18.445 -37.049 2.421 1.00 68.69 460 PHE A O 1
ATOM 3759 N N . CYS A 1 461 ? -18.790 -35.912 0.507 1.00 76.75 461 CYS A N 1
ATOM 3760 C CA . CYS A 1 461 ? -20.171 -35.551 0.807 1.00 76.75 461 CYS A CA 1
ATOM 3761 C C . CYS A 1 461 ? -21.114 -36.690 0.398 1.00 76.75 461 CYS A C 1
ATOM 3763 O O . CYS A 1 461 ? -20.868 -37.377 -0.592 1.00 76.75 461 CYS A O 1
ATOM 3765 N N . TYR A 1 462 ? -22.200 -36.879 1.151 1.00 79.25 462 TYR A N 1
ATOM 3766 C CA . TYR A 1 462 ? -23.252 -37.836 0.798 1.00 79.25 462 TYR A CA 1
ATOM 3767 C C . TYR A 1 462 ? -23.930 -37.462 -0.530 1.00 79.25 462 TYR A C 1
ATOM 3769 O O . TYR A 1 462 ? -23.930 -36.293 -0.922 1.00 79.25 462 TYR A O 1
ATOM 3777 N N . SER A 1 463 ? -24.534 -38.448 -1.202 1.00 74.00 463 SER A N 1
ATOM 3778 C CA . SER A 1 463 ? -25.228 -38.244 -2.482 1.00 74.00 463 SER A CA 1
ATOM 3779 C C . SER A 1 463 ? -26.220 -37.071 -2.413 1.00 74.00 463 SER A C 1
ATOM 3781 O O . SER A 1 463 ? -27.000 -36.964 -1.467 1.00 74.00 463 SER A O 1
ATOM 3783 N N . GLY A 1 464 ? -26.145 -36.160 -3.388 1.00 78.44 464 GLY A N 1
ATOM 3784 C CA . GLY A 1 464 ? -26.938 -34.924 -3.443 1.00 78.44 464 GLY A CA 1
ATOM 3785 C C . GLY A 1 464 ? -26.366 -33.711 -2.686 1.00 78.44 464 GLY A C 1
ATOM 3786 O O . GLY A 1 464 ? -26.882 -32.605 -2.860 1.00 78.44 464 GLY A O 1
ATOM 3787 N N . GLN A 1 465 ? -25.299 -33.865 -1.888 1.00 84.62 465 GLN A N 1
ATOM 3788 C CA . GLN A 1 465 ? -24.619 -32.751 -1.207 1.00 84.62 465 GLN A CA 1
ATOM 3789 C C . GLN A 1 465 ? -23.345 -32.306 -1.943 1.00 84.62 465 GLN A C 1
ATOM 3791 O O . GLN A 1 465 ? -22.563 -33.126 -2.422 1.00 84.62 465 GLN A O 1
ATOM 3796 N N . LYS A 1 466 ? -23.102 -30.992 -1.975 1.00 85.25 466 LYS A N 1
ATOM 3797 C CA . LYS A 1 466 ? -21.878 -30.359 -2.502 1.00 85.25 466 LYS A CA 1
ATOM 3798 C C . LYS A 1 466 ? -21.047 -29.806 -1.334 1.00 85.25 466 LYS A C 1
ATOM 3800 O O . LYS A 1 466 ? -21.600 -29.483 -0.285 1.00 85.25 466 LYS A O 1
ATOM 3805 N N . ARG A 1 467 ? -19.724 -29.666 -1.489 1.00 84.88 467 ARG A N 1
ATOM 3806 C CA . ARG A 1 467 ? -18.915 -28.874 -0.535 1.00 84.88 467 ARG A CA 1
ATOM 3807 C C . ARG A 1 467 ? -19.284 -27.398 -0.706 1.00 84.88 467 ARG A C 1
ATOM 3809 O O . ARG A 1 467 ? -19.286 -26.928 -1.839 1.00 84.88 467 ARG A O 1
ATOM 3816 N N . ARG A 1 468 ? -19.574 -26.692 0.391 1.00 83.88 468 ARG A N 1
ATOM 3817 C CA . ARG A 1 468 ? -20.043 -25.295 0.416 1.00 83.88 468 ARG A CA 1
ATOM 3818 C C . ARG A 1 468 ? -19.066 -24.336 -0.267 1.00 83.88 468 ARG A C 1
ATOM 3820 O O . ARG A 1 468 ? -19.515 -23.479 -1.023 1.00 83.88 468 ARG A O 1
ATOM 3827 N N . ARG A 1 469 ? -17.753 -24.532 -0.064 1.00 83.94 469 ARG A N 1
ATOM 3828 C CA . ARG A 1 469 ? -16.678 -23.721 -0.668 1.00 83.94 469 ARG A CA 1
ATOM 3829 C C . ARG A 1 469 ? -16.908 -22.215 -0.453 1.00 83.94 469 ARG A C 1
ATOM 3831 O O . ARG A 1 469 ? -16.785 -21.427 -1.387 1.00 83.94 469 ARG A O 1
ATOM 3838 N N . ALA A 1 470 ? -17.262 -21.824 0.774 1.00 80.50 470 ALA A N 1
ATOM 3839 C CA . ALA A 1 470 ? -17.382 -20.417 1.162 1.00 80.50 470 ALA A CA 1
ATOM 3840 C C . ALA A 1 470 ? -16.039 -19.674 1.035 1.00 80.50 470 ALA A C 1
ATOM 3842 O O . ALA A 1 470 ? -16.017 -18.496 0.697 1.00 80.50 470 ALA A O 1
ATOM 3843 N N . PHE A 1 471 ? -14.930 -20.383 1.249 1.00 78.31 471 PHE A N 1
ATOM 3844 C CA . PHE A 1 471 ? -13.553 -19.950 1.013 1.00 78.31 471 PHE A CA 1
ATOM 3845 C C . PHE A 1 471 ? -12.682 -21.184 0.708 1.00 78.31 471 PHE A C 1
ATOM 3847 O O . PHE A 1 471 ? -13.139 -22.328 0.834 1.00 78.31 471 PHE A O 1
ATOM 3854 N N . GLU A 1 472 ? -11.432 -20.981 0.290 1.00 75.12 472 GLU A N 1
ATOM 3855 C CA . GLU A 1 472 ? -10.507 -22.086 0.021 1.00 75.12 472 GLU A CA 1
ATOM 3856 C C . GLU A 1 472 ? -10.231 -22.903 1.299 1.00 75.12 472 GLU A C 1
ATOM 3858 O O . GLU A 1 472 ? -9.893 -22.360 2.346 1.00 75.12 472 GLU A O 1
ATOM 3863 N N . GLY A 1 473 ? -10.439 -24.222 1.235 1.00 75.75 473 GLY A N 1
ATOM 3864 C CA . GLY A 1 473 ? -10.380 -25.111 2.403 1.00 75.75 473 GLY A CA 1
ATOM 3865 C C . GLY A 1 473 ? -11.712 -25.329 3.143 1.00 75.75 473 GLY A C 1
ATOM 3866 O O . GLY A 1 473 ? -11.782 -26.223 3.994 1.00 75.75 473 GLY A O 1
ATOM 3867 N N . ASP A 1 474 ? -12.794 -24.617 2.799 1.00 80.88 474 ASP A N 1
ATOM 3868 C CA . ASP A 1 474 ? -14.128 -24.880 3.359 1.00 80.88 474 ASP A CA 1
ATOM 3869 C C . ASP A 1 474 ? -14.731 -26.188 2.813 1.00 80.88 474 ASP A C 1
ATOM 3871 O O . ASP A 1 474 ? -15.274 -26.266 1.706 1.00 80.88 474 ASP A O 1
ATOM 3875 N N . ASN A 1 475 ? -14.640 -27.238 3.629 1.00 79.69 475 ASN A N 1
ATOM 3876 C CA . ASN A 1 475 ? -15.061 -28.595 3.286 1.00 79.69 475 ASN A CA 1
ATOM 3877 C C . ASN A 1 475 ? -16.433 -28.994 3.869 1.00 79.69 475 ASN A C 1
ATOM 3879 O O . ASN A 1 475 ? -16.794 -30.170 3.815 1.00 79.69 475 ASN A O 1
ATOM 3883 N N . VAL A 1 476 ? -17.217 -28.053 4.413 1.00 83.50 476 VAL A N 1
ATOM 3884 C CA . VAL A 1 476 ? -18.560 -28.351 4.945 1.00 83.50 476 VAL A CA 1
ATOM 3885 C C . VAL A 1 476 ? -19.502 -28.774 3.811 1.00 83.50 476 VAL A C 1
ATOM 3887 O O . VAL A 1 476 ? -19.664 -28.060 2.828 1.00 83.50 476 VAL A O 1
ATOM 3890 N N . CYS A 1 477 ? -20.148 -29.935 3.936 1.00 83.88 477 CYS A N 1
ATOM 3891 C CA . CYS A 1 477 ? -21.123 -30.415 2.952 1.00 83.88 477 CYS A CA 1
ATOM 3892 C C . CYS A 1 477 ? -22.500 -29.761 3.154 1.00 83.88 477 CYS A C 1
ATOM 3894 O O . CYS A 1 477 ? -23.043 -29.790 4.261 1.00 83.88 477 CYS A O 1
ATOM 3896 N N . VAL A 1 478 ? -23.105 -29.233 2.091 1.00 85.31 478 VAL A N 1
ATOM 3897 C CA . VAL A 1 478 ? -24.409 -28.539 2.076 1.00 85.31 478 VAL A CA 1
ATOM 3898 C C . VAL A 1 478 ? -25.279 -29.018 0.901 1.00 85.31 478 VAL A C 1
ATOM 3900 O O . VAL A 1 478 ? -24.833 -29.830 0.089 1.00 85.31 478 VAL A O 1
ATOM 3903 N N . SER A 1 479 ? -26.539 -28.577 0.823 1.00 87.50 479 SER A N 1
ATOM 3904 C CA . SER A 1 479 ? -27.403 -28.857 -0.337 1.00 87.50 479 SER A CA 1
ATOM 3905 C C . SER A 1 479 ? -26.904 -28.125 -1.591 1.00 87.50 479 SER A C 1
ATOM 3907 O O . SER A 1 479 ? -26.106 -27.192 -1.502 1.00 87.50 479 SER A O 1
ATOM 3909 N N . SER A 1 480 ? -27.376 -28.527 -2.776 1.00 88.25 480 SER A N 1
ATOM 3910 C CA . SER A 1 480 ? -27.005 -27.831 -4.021 1.00 88.25 480 SER A CA 1
ATOM 3911 C C . SER A 1 480 ? -27.482 -26.372 -4.051 1.00 88.25 480 SER A C 1
ATOM 3913 O O . SER A 1 480 ? -26.730 -25.512 -4.496 1.00 88.25 480 SER A O 1
ATOM 3915 N N . GLU A 1 481 ? -28.665 -26.090 -3.500 1.00 88.06 481 GLU A N 1
ATOM 3916 C CA . GLU A 1 481 ? -29.202 -24.728 -3.373 1.00 88.06 481 GLU A CA 1
ATOM 3917 C C . GLU A 1 481 ? -28.353 -23.855 -2.433 1.00 88.06 481 GLU A C 1
ATOM 3919 O O . GLU A 1 481 ? -28.042 -22.710 -2.750 1.00 88.06 481 GLU A O 1
ATOM 3924 N N . GLU A 1 482 ? -27.930 -24.400 -1.288 1.00 86.06 482 GLU A N 1
ATOM 3925 C CA . GLU A 1 482 ? -27.101 -23.677 -0.317 1.00 86.06 482 GLU A CA 1
ATOM 3926 C C . GLU A 1 482 ? -25.683 -23.423 -0.859 1.00 86.06 482 GLU A C 1
ATOM 3928 O O . GLU A 1 482 ? -25.101 -22.362 -0.639 1.00 86.06 482 GLU A O 1
ATOM 3933 N N . PHE A 1 483 ? -25.144 -24.353 -1.653 1.00 86.56 483 PHE A N 1
ATOM 3934 C CA . PHE A 1 483 ? -23.916 -24.117 -2.410 1.00 86.56 483 PHE A CA 1
ATOM 3935 C C . PHE A 1 483 ? -24.073 -22.929 -3.374 1.00 86.56 483 PHE A C 1
ATOM 3937 O O . PHE A 1 483 ? -23.283 -21.990 -3.312 1.00 86.56 483 PHE A O 1
ATOM 3944 N N . GLU A 1 484 ? -25.102 -22.926 -4.225 1.00 89.00 484 GLU A N 1
ATOM 3945 C CA . GLU A 1 484 ? -25.345 -21.845 -5.197 1.00 89.00 484 GLU A CA 1
ATOM 3946 C C . GLU A 1 484 ? -25.582 -20.490 -4.512 1.00 89.00 484 GLU A C 1
ATOM 3948 O O . GLU A 1 484 ? -25.058 -19.465 -4.957 1.00 89.00 484 GLU A O 1
ATOM 3953 N N . ARG A 1 485 ? -26.281 -20.490 -3.372 1.00 88.50 485 ARG A N 1
ATOM 3954 C CA . ARG A 1 485 ? -26.481 -19.309 -2.524 1.00 88.50 485 ARG A CA 1
ATOM 3955 C C . ARG A 1 485 ? -25.165 -18.782 -1.947 1.00 88.50 485 ARG A C 1
ATOM 3957 O O . ARG A 1 485 ? -24.885 -17.599 -2.108 1.00 88.50 485 ARG A O 1
ATOM 3964 N N . THR A 1 486 ? -24.330 -19.650 -1.373 1.00 85.25 486 THR A N 1
ATOM 3965 C CA . THR A 1 486 ? -22.999 -19.284 -0.845 1.00 85.25 486 THR A CA 1
ATOM 3966 C C . THR A 1 486 ? -22.109 -18.684 -1.942 1.00 85.25 486 THR A C 1
ATOM 3968 O O . THR A 1 486 ? -21.456 -17.664 -1.724 1.00 85.25 486 THR A O 1
ATOM 3971 N N . GLN A 1 487 ? -22.089 -19.282 -3.141 1.00 87.12 487 GLN A N 1
ATOM 3972 C CA . GLN A 1 487 ? -21.297 -18.756 -4.261 1.00 87.12 487 GLN A CA 1
ATOM 3973 C C . GLN A 1 487 ? -21.798 -17.373 -4.712 1.00 87.12 487 GLN A C 1
ATOM 3975 O O . GLN A 1 487 ? -20.989 -16.497 -5.020 1.00 87.12 487 GLN A O 1
ATOM 3980 N N . LYS A 1 488 ? -23.117 -17.137 -4.686 1.00 85.88 488 LYS A N 1
ATOM 3981 C CA . LYS A 1 488 ? -23.692 -15.815 -4.959 1.00 85.88 488 LYS A CA 1
ATOM 3982 C C . LYS A 1 488 ? -23.347 -14.789 -3.874 1.00 85.88 488 LYS A C 1
ATOM 3984 O O . LYS A 1 488 ? -22.958 -13.682 -4.222 1.00 85.88 488 LYS A O 1
ATOM 3989 N N . GLU A 1 489 ? -23.435 -15.148 -2.591 1.00 86.12 489 GLU A N 1
ATOM 3990 C CA . GLU A 1 489 ? -23.019 -14.279 -1.474 1.00 86.12 489 GLU A CA 1
ATOM 3991 C C . GLU A 1 489 ? -21.551 -13.847 -1.611 1.00 86.12 489 GLU A C 1
ATOM 3993 O O . GLU A 1 489 ? -21.240 -12.671 -1.442 1.00 86.12 489 GLU A O 1
ATOM 3998 N N . ASN A 1 490 ? -20.661 -14.774 -1.984 1.00 82.31 490 ASN A N 1
ATOM 3999 C CA . ASN A 1 490 ? -19.254 -14.474 -2.254 1.00 82.31 490 ASN A CA 1
ATOM 4000 C C . ASN A 1 490 ? -19.083 -13.503 -3.437 1.00 82.31 490 ASN A C 1
ATOM 4002 O O . ASN A 1 490 ? -18.330 -12.539 -3.336 1.00 82.31 490 ASN A O 1
ATOM 4006 N N . MET A 1 491 ? -19.784 -13.745 -4.550 1.00 78.75 491 MET A N 1
ATOM 4007 C CA . MET A 1 491 ? -19.708 -12.913 -5.758 1.00 78.75 491 MET A CA 1
ATOM 4008 C C . MET A 1 491 ? -20.286 -11.504 -5.548 1.00 78.75 491 MET A C 1
ATOM 4010 O O . MET A 1 491 ? -19.774 -10.538 -6.109 1.00 78.75 491 MET A O 1
ATOM 4014 N N . ASP A 1 492 ? -21.343 -11.374 -4.745 1.00 78.19 492 ASP A N 1
ATOM 4015 C CA . ASP A 1 492 ? -21.999 -10.098 -4.447 1.00 78.19 492 ASP A CA 1
ATOM 4016 C C . ASP A 1 492 ? -21.367 -9.358 -3.246 1.00 78.19 492 ASP A C 1
ATOM 4018 O O . ASP A 1 492 ? -21.738 -8.213 -2.988 1.00 78.19 492 ASP A O 1
ATOM 4022 N N . ALA A 1 493 ? -20.393 -9.951 -2.538 1.00 73.62 493 ALA A N 1
ATOM 4023 C CA . ALA A 1 493 ? -19.817 -9.422 -1.292 1.00 73.62 493 ALA A CA 1
ATOM 4024 C C . ALA A 1 493 ? -19.364 -7.953 -1.394 1.00 73.62 493 ALA A C 1
ATOM 4026 O O . ALA A 1 493 ? -19.658 -7.146 -0.509 1.00 73.62 493 ALA A O 1
ATOM 4027 N N . TYR A 1 494 ? -18.727 -7.579 -2.509 1.00 69.75 494 TYR A N 1
ATOM 4028 C CA . TYR A 1 494 ? -18.250 -6.215 -2.762 1.00 69.75 494 TYR A CA 1
ATOM 4029 C C . TYR A 1 494 ? -19.373 -5.160 -2.778 1.00 69.75 494 TYR A C 1
ATOM 4031 O O . TYR A 1 494 ? -19.122 -4.004 -2.450 1.00 69.75 494 TYR A O 1
ATOM 4039 N N . LYS A 1 495 ? -20.613 -5.537 -3.130 1.00 71.44 495 LYS A N 1
ATOM 4040 C CA . LYS A 1 495 ? -21.784 -4.635 -3.160 1.00 71.44 495 LYS A CA 1
ATOM 4041 C C . LYS A 1 495 ? -22.274 -4.270 -1.764 1.00 71.44 495 LYS A C 1
ATOM 4043 O O . LYS A 1 495 ? -22.994 -3.291 -1.598 1.00 71.44 495 LYS A O 1
ATOM 4048 N N . TYR A 1 496 ? -21.937 -5.098 -0.780 1.00 74.25 496 TYR A N 1
ATOM 4049 C CA . TYR A 1 496 ? -22.414 -4.989 0.591 1.00 74.25 496 TYR A CA 1
ATOM 4050 C C . TYR A 1 496 ? -21.337 -4.468 1.551 1.00 74.25 496 TYR A C 1
ATOM 4052 O O . TYR A 1 496 ? -21.654 -4.213 2.712 1.00 74.25 496 TYR A O 1
ATOM 4060 N N . LEU A 1 497 ? -20.109 -4.246 1.064 1.00 72.25 497 LEU A N 1
ATOM 4061 C CA . LEU A 1 497 ? -19.016 -3.598 1.787 1.00 72.25 497 LEU A CA 1
ATOM 4062 C C . LEU A 1 497 ? -19.043 -2.076 1.584 1.00 72.25 497 LEU A C 1
ATOM 4064 O O . LEU A 1 497 ? -18.905 -1.562 0.478 1.00 72.25 497 LEU A O 1
ATOM 4068 N N . LYS A 1 498 ? -19.166 -1.354 2.695 1.00 68.50 498 LYS A N 1
ATOM 4069 C CA . LYS A 1 498 ? -19.364 0.099 2.787 1.00 68.50 498 LYS A CA 1
ATOM 4070 C C . LYS A 1 498 ? -18.140 0.926 2.376 1.00 68.50 498 LYS A C 1
ATOM 4072 O O . LYS A 1 498 ? -18.286 2.093 2.026 1.00 68.50 498 LYS A O 1
ATOM 4077 N N . HIS A 1 499 ? -16.950 0.329 2.442 1.00 63.72 499 HIS A N 1
ATOM 4078 C CA . HIS A 1 499 ? -15.651 1.008 2.331 1.00 63.72 499 HIS A CA 1
ATOM 4079 C C . HIS A 1 499 ? -14.781 0.462 1.188 1.00 63.72 499 HIS A C 1
ATOM 4081 O O . HIS A 1 499 ? -13.556 0.482 1.261 1.00 63.72 499 HIS A O 1
ATOM 4087 N N . LEU A 1 500 ? -15.395 -0.027 0.106 1.00 56.00 500 LEU A N 1
ATOM 4088 C CA . LEU A 1 500 ? -14.689 -0.675 -1.011 1.00 56.00 500 LEU A CA 1
ATOM 4089 C C . LEU A 1 500 ? -13.558 0.183 -1.631 1.00 56.00 500 LEU A C 1
ATOM 4091 O O . LEU A 1 500 ? -12.581 -0.364 -2.138 1.00 56.00 500 LEU A O 1
ATOM 4095 N N . SER A 1 501 ? -13.646 1.514 -1.555 1.00 53.34 501 SER A N 1
ATOM 4096 C CA . SER A 1 501 ? -12.662 2.472 -2.087 1.00 53.34 501 SER A CA 1
ATOM 4097 C C . SER A 1 501 ? -11.539 2.879 -1.114 1.00 53.34 501 SER A C 1
ATOM 4099 O O . SER A 1 501 ? -10.826 3.835 -1.415 1.00 53.34 501 SER A O 1
ATOM 4101 N N . PHE A 1 502 ? -11.376 2.189 0.026 1.00 56.75 502 PHE A N 1
ATOM 4102 C CA . PHE A 1 502 ? -10.577 2.649 1.175 1.00 56.75 502 PHE A CA 1
ATOM 4103 C C . PHE A 1 502 ? -9.197 3.218 0.811 1.00 56.75 502 PHE A C 1
ATOM 4105 O O . PHE A 1 502 ? -9.020 4.423 0.906 1.00 56.75 502 PHE A O 1
ATOM 4112 N N . PHE A 1 503 ? -8.236 2.423 0.334 1.00 52.47 503 PHE A N 1
ATOM 4113 C CA . PHE A 1 503 ? -6.863 2.909 0.120 1.00 52.47 503 PHE A CA 1
ATOM 4114 C C . PHE A 1 503 ? -6.583 3.477 -1.283 1.00 52.47 503 PHE A C 1
ATOM 4116 O O . PHE A 1 503 ? -5.434 3.768 -1.609 1.00 52.47 503 PHE A O 1
ATOM 4123 N N . ASN A 1 504 ? -7.609 3.729 -2.108 1.00 53.47 504 ASN A N 1
ATOM 4124 C CA . ASN A 1 504 ? -7.471 4.223 -3.491 1.00 53.47 504 ASN A CA 1
ATOM 4125 C C . ASN A 1 504 ? -7.127 5.729 -3.601 1.00 53.47 504 ASN A C 1
ATOM 4127 O O . ASN A 1 504 ? -7.632 6.462 -4.460 1.00 53.47 504 ASN A O 1
ATOM 4131 N N . GLY A 1 505 ? -6.247 6.212 -2.725 1.00 47.19 505 GLY A N 1
ATOM 4132 C CA . GLY A 1 505 ? -5.771 7.587 -2.676 1.00 47.19 505 GLY A CA 1
ATOM 4133 C C . GLY A 1 505 ? -4.901 7.972 -3.874 1.00 47.19 505 GLY A C 1
ATOM 4134 O O . GLY A 1 505 ? -3.677 7.983 -3.772 1.00 47.19 505 GLY A O 1
ATOM 4135 N N . GLN A 1 506 ? -5.525 8.378 -4.988 1.00 43.97 506 GLN A N 1
ATOM 4136 C CA . GLN A 1 506 ? -4.859 9.084 -6.095 1.00 43.97 506 GLN A CA 1
ATOM 4137 C C . GLN A 1 506 ? -4.364 10.481 -5.661 1.00 43.97 506 GLN A C 1
ATOM 4139 O O . GLN A 1 506 ? -4.917 11.505 -6.074 1.00 43.97 506 GLN A O 1
ATOM 4144 N N . ASP A 1 507 ? -3.323 10.523 -4.825 1.00 43.09 507 ASP A N 1
ATOM 4145 C CA . ASP A 1 507 ? -2.460 11.680 -4.553 1.00 43.09 507 ASP A CA 1
ATOM 4146 C C . ASP A 1 507 ? -3.195 13.028 -4.377 1.00 43.09 507 ASP A C 1
ATOM 4148 O O . ASP A 1 507 ? -2.820 14.057 -4.951 1.00 43.09 507 ASP A O 1
ATOM 4152 N N . LYS A 1 508 ? -4.260 13.053 -3.562 1.00 39.47 508 LYS A N 1
ATOM 4153 C CA . LYS A 1 508 ? -5.019 14.285 -3.251 1.00 39.47 508 LYS A CA 1
ATOM 4154 C C . LYS A 1 508 ? -4.481 15.067 -2.045 1.00 39.47 508 LYS A C 1
ATOM 4156 O O . LYS A 1 508 ? -5.099 16.051 -1.631 1.00 39.47 508 LYS A O 1
ATOM 4161 N N . ILE A 1 509 ? -3.301 14.716 -1.526 1.00 31.86 509 ILE A N 1
ATOM 4162 C CA . ILE A 1 509 ? -2.623 15.463 -0.454 1.00 31.86 509 ILE A CA 1
ATOM 4163 C C . ILE A 1 509 ? -2.018 16.771 -1.014 1.00 31.86 509 ILE A C 1
ATOM 4165 O O . ILE A 1 509 ? -0.827 16.895 -1.323 1.00 31.86 509 ILE A O 1
ATOM 4169 N N . ARG A 1 510 ? -2.914 17.749 -1.202 1.00 31.44 510 ARG A N 1
ATOM 4170 C CA . ARG A 1 510 ? -2.662 19.204 -1.137 1.00 31.44 510 ARG A CA 1
ATOM 4171 C C . ARG A 1 510 ? -3.933 20.061 -0.962 1.00 31.44 510 ARG A C 1
ATOM 4173 O O . ARG A 1 510 ? -3.838 21.277 -1.034 1.00 31.44 510 ARG A O 1
ATOM 4180 N N . ALA A 1 511 ? -5.114 19.463 -0.765 1.00 30.31 511 ALA A N 1
ATOM 4181 C CA . ALA A 1 511 ? -6.401 20.175 -0.836 1.00 30.31 511 ALA A CA 1
ATOM 4182 C C . ALA A 1 511 ? -7.068 20.501 0.522 1.00 30.31 511 ALA A C 1
ATOM 4184 O O . ALA A 1 511 ? -8.217 20.929 0.535 1.00 30.31 511 ALA A O 1
ATOM 4185 N N . ILE A 1 512 ? -6.400 20.266 1.661 1.00 29.38 512 ILE A N 1
ATOM 4186 C CA . ILE A 1 512 ? -7.055 20.289 2.991 1.00 29.38 512 ILE A CA 1
ATOM 4187 C C . ILE A 1 512 ? -6.628 21.476 3.874 1.00 29.38 512 ILE A C 1
ATOM 4189 O O . ILE A 1 512 ? -7.327 21.818 4.822 1.00 29.38 512 ILE A O 1
ATOM 4193 N N . HIS A 1 513 ? -5.586 22.221 3.490 1.00 27.25 513 HIS A N 1
ATOM 4194 C CA . HIS A 1 513 ? -5.233 23.493 4.140 1.00 27.25 513 HIS A CA 1
ATOM 4195 C C . HIS A 1 513 ? -5.931 24.736 3.549 1.00 27.25 513 HIS A C 1
ATOM 4197 O O . HIS A 1 513 ? -5.644 25.847 3.980 1.00 27.25 513 HIS A O 1
ATOM 4203 N N . SER A 1 514 ? -6.877 24.581 2.611 1.00 29.58 514 SER A N 1
ATOM 4204 C CA . SER A 1 514 ? -7.592 25.706 1.972 1.00 29.58 514 SER A CA 1
ATOM 4205 C C . SER A 1 514 ? -9.063 25.862 2.390 1.00 29.58 514 SER A C 1
ATOM 4207 O O . SER A 1 514 ? -9.825 26.540 1.707 1.00 29.58 514 SER A O 1
ATOM 4209 N N . ALA A 1 515 ? -9.501 25.231 3.484 1.00 26.16 515 ALA A N 1
ATOM 4210 C CA . ALA A 1 515 ? -10.892 25.282 3.947 1.00 26.16 515 ALA A CA 1
ATOM 4211 C C . ALA A 1 515 ? -11.202 26.506 4.843 1.00 26.16 515 ALA A C 1
ATOM 4213 O O . ALA A 1 515 ? -11.752 26.361 5.936 1.00 26.16 515 ALA A O 1
ATOM 4214 N N . LEU A 1 516 ? -10.883 27.717 4.369 1.00 24.75 516 LEU A N 1
ATOM 4215 C CA . LEU A 1 516 ? -11.431 28.973 4.898 1.00 24.75 516 LEU A CA 1
ATOM 4216 C C . LEU A 1 516 ? -11.868 29.903 3.750 1.00 24.75 516 LEU A C 1
ATOM 4218 O O . LEU A 1 516 ? -11.064 30.290 2.911 1.00 24.75 516 LEU A O 1
ATOM 4222 N N . SER A 1 517 ? -13.160 30.252 3.780 1.00 25.20 517 SER A N 1
ATOM 4223 C CA . SER A 1 517 ? -13.931 31.139 2.884 1.00 25.20 517 SER A CA 1
ATOM 4224 C C . SER A 1 517 ? -13.944 30.835 1.377 1.00 25.20 517 SER A C 1
ATOM 4226 O O . SER A 1 517 ? -12.964 31.014 0.661 1.00 25.20 517 SER A O 1
ATOM 4228 N N . GLU A 1 518 ? -15.134 30.489 0.882 1.00 28.36 518 GLU A N 1
ATOM 4229 C CA . GLU A 1 518 ? -15.490 30.511 -0.537 1.00 28.36 518 GLU A CA 1
ATOM 4230 C C . GLU A 1 518 ? -15.875 31.929 -0.989 1.00 28.36 518 GLU A C 1
ATOM 4232 O O . GLU A 1 518 ? -16.704 32.561 -0.336 1.00 28.36 518 GLU A O 1
ATOM 4237 N N . THR A 1 519 ? -15.424 32.350 -2.177 1.00 22.80 519 THR A N 1
ATOM 4238 C CA . THR A 1 519 ? -16.261 33.131 -3.112 1.00 22.80 519 THR A CA 1
ATOM 4239 C C . THR A 1 519 ? -15.751 33.033 -4.562 1.00 22.80 519 THR A C 1
ATOM 4241 O O . THR A 1 519 ? -14.671 33.498 -4.897 1.00 22.80 519 THR A O 1
ATOM 4244 N N . GLN A 1 520 ? -16.585 32.460 -5.440 1.00 28.67 520 GLN A N 1
ATOM 4245 C CA . GLN A 1 520 ? -16.625 32.671 -6.906 1.00 28.67 520 GLN A CA 1
ATOM 4246 C C . GLN A 1 520 ? -15.429 32.246 -7.804 1.00 28.67 520 GLN A C 1
ATOM 4248 O O . GLN A 1 520 ? -14.783 33.049 -8.466 1.00 28.67 520 GLN A O 1
ATOM 4253 N N . ILE A 1 521 ? -15.278 30.925 -7.963 1.00 29.61 521 ILE A N 1
ATOM 4254 C CA . ILE A 1 521 ? -15.315 30.187 -9.255 1.00 29.61 521 ILE A CA 1
ATOM 4255 C C . ILE A 1 521 ? -14.776 30.907 -10.522 1.00 29.61 521 ILE A C 1
ATOM 4257 O O . ILE A 1 521 ? -15.539 31.618 -11.179 1.00 29.61 521 ILE A O 1
ATOM 4261 N N . LYS A 1 522 ? -13.529 30.572 -10.935 1.00 21.89 522 LYS A N 1
ATOM 4262 C CA . LYS A 1 522 ? -12.954 30.447 -12.320 1.00 21.89 522 LYS A CA 1
ATOM 4263 C C . LYS A 1 522 ? -11.399 30.372 -12.234 1.00 21.89 522 LYS A C 1
ATOM 4265 O O . LYS A 1 522 ? -10.851 31.004 -11.346 1.00 21.89 522 LYS A O 1
ATOM 4270 N N . ILE A 1 523 ? -10.587 29.661 -13.044 1.00 25.00 523 ILE A N 1
ATOM 4271 C CA . ILE A 1 523 ? -10.755 28.644 -14.115 1.00 25.00 523 ILE A CA 1
ATOM 4272 C C . ILE A 1 523 ? -9.733 27.487 -13.919 1.00 25.00 523 ILE A C 1
ATOM 4274 O O . ILE A 1 523 ? -8.579 27.712 -13.586 1.00 25.00 523 ILE A O 1
ATOM 4278 N N . MET A 1 524 ? -10.189 26.260 -14.197 1.00 23.45 524 MET A N 1
ATOM 4279 C CA . MET A 1 524 ? -9.515 25.002 -14.610 1.00 23.45 524 MET A CA 1
ATOM 4280 C C . MET A 1 524 ? -7.965 24.843 -14.653 1.00 23.45 524 MET A C 1
ATOM 4282 O O . MET A 1 524 ? -7.219 25.650 -15.201 1.00 23.45 524 MET A O 1
ATOM 4286 N N . SER A 1 525 ? -7.551 23.600 -14.341 1.00 26.75 525 SER A N 1
ATOM 4287 C CA . SER A 1 525 ? -6.209 22.966 -14.406 1.00 26.75 525 SER A CA 1
ATOM 4288 C C . SER A 1 525 ? -5.265 23.246 -13.228 1.00 26.75 525 SER A C 1
ATOM 4290 O O . SER A 1 525 ? -4.770 24.352 -13.052 1.00 26.75 525 SER A O 1
ATOM 4292 N N . THR A 1 526 ? -4.994 22.208 -12.427 1.00 34.69 526 THR A N 1
ATOM 4293 C CA . THR A 1 526 ? -4.197 22.307 -11.196 1.00 34.69 526 THR A CA 1
ATOM 4294 C C . THR A 1 526 ? -2.703 22.454 -11.471 1.00 34.69 526 THR A C 1
ATOM 4296 O O . THR A 1 526 ? -2.080 21.623 -12.129 1.00 34.69 526 THR A O 1
ATOM 4299 N N . THR A 1 527 ? -2.138 23.500 -10.881 1.00 37.00 527 THR A N 1
ATOM 4300 C CA . THR A 1 527 ? -0.791 24.064 -11.028 1.00 37.00 527 THR A CA 1
ATOM 4301 C C . THR A 1 527 ? 0.384 23.090 -10.869 1.00 37.00 527 THR A C 1
ATOM 4303 O O . THR A 1 527 ? 1.429 23.308 -11.474 1.00 37.00 527 THR A O 1
ATOM 4306 N N . ARG A 1 528 ? 0.231 21.998 -10.105 1.00 34.78 528 ARG A N 1
ATOM 4307 C CA . ARG A 1 528 ? 1.342 21.111 -9.696 1.00 34.78 528 ARG A CA 1
ATOM 4308 C C . ARG A 1 528 ? 2.052 20.415 -10.870 1.00 34.78 528 ARG A C 1
ATOM 4310 O O . ARG A 1 528 ? 3.279 20.361 -10.879 1.00 34.78 528 ARG A O 1
ATOM 4317 N N . ASP A 1 529 ? 1.308 19.965 -11.881 1.00 34.72 529 ASP A N 1
ATOM 4318 C CA . ASP A 1 529 ? 1.878 19.262 -13.046 1.00 34.72 529 ASP A CA 1
ATOM 4319 C C . ASP A 1 529 ? 2.575 20.237 -14.011 1.00 34.72 529 ASP A C 1
ATOM 4321 O O . ASP A 1 529 ? 3.610 19.916 -14.597 1.00 34.72 529 ASP A O 1
ATOM 4325 N N . ARG A 1 530 ? 2.064 21.478 -14.105 1.00 39.69 530 ARG A N 1
ATOM 4326 C CA . ARG A 1 530 ? 2.794 22.587 -14.737 1.00 39.69 530 ARG A CA 1
ATOM 4327 C C . ARG A 1 530 ? 4.066 22.912 -13.961 1.00 39.69 530 ARG A C 1
ATOM 4329 O O . ARG A 1 530 ? 5.087 23.120 -14.595 1.00 39.69 530 ARG A O 1
ATOM 4336 N N . ALA A 1 531 ? 4.027 22.908 -12.628 1.00 35.59 531 ALA A N 1
ATOM 4337 C CA . ALA A 1 531 ? 5.169 23.269 -11.794 1.00 35.59 531 ALA A CA 1
ATOM 4338 C C . ALA A 1 531 ? 6.337 22.267 -11.880 1.00 35.59 531 ALA A C 1
ATOM 4340 O O . ALA A 1 531 ? 7.489 22.682 -11.818 1.00 35.59 531 ALA A O 1
ATOM 4341 N N . VAL A 1 532 ? 6.084 20.961 -12.032 1.00 37.59 532 VAL A N 1
ATOM 4342 C CA . VAL A 1 532 ? 7.171 19.972 -12.212 1.00 37.59 532 VAL A CA 1
ATOM 4343 C C . VAL A 1 532 ? 7.836 20.134 -13.580 1.00 37.59 532 VAL A C 1
ATOM 4345 O O . VAL A 1 532 ? 9.057 20.254 -13.651 1.00 37.59 532 VAL A O 1
ATOM 4348 N N . LEU A 1 533 ? 7.047 20.216 -14.656 1.00 35.16 533 LEU A N 1
ATOM 4349 C CA . LEU A 1 533 ? 7.578 20.441 -16.005 1.00 35.16 533 LEU A CA 1
ATOM 4350 C C . LEU A 1 533 ? 8.237 21.822 -16.146 1.00 35.16 533 LEU A C 1
ATOM 4352 O O . LEU A 1 533 ? 9.294 21.927 -16.760 1.00 35.16 533 LEU A O 1
ATOM 4356 N N . SER A 1 534 ? 7.696 22.867 -15.513 1.00 36.47 534 SER A N 1
ATOM 4357 C CA . SER A 1 534 ? 8.328 24.188 -15.510 1.00 36.47 534 SER A CA 1
ATOM 4358 C C . SER A 1 534 ? 9.609 24.221 -14.680 1.00 36.47 534 SER A C 1
ATOM 4360 O O . SER A 1 534 ? 10.503 24.963 -15.041 1.00 36.47 534 SER A O 1
ATOM 4362 N N . ARG A 1 535 ? 9.771 23.424 -13.613 1.00 41.84 535 ARG A N 1
ATOM 4363 C CA . ARG A 1 535 ? 11.049 23.353 -12.867 1.00 41.84 535 ARG A CA 1
ATOM 4364 C C . ARG A 1 535 ? 12.162 22.653 -13.645 1.00 41.84 535 ARG A C 1
ATOM 4366 O O . ARG A 1 535 ? 13.318 23.026 -13.494 1.00 41.84 535 ARG A O 1
ATOM 4373 N N . ILE A 1 536 ? 11.823 21.690 -14.503 1.00 42.25 536 ILE A N 1
ATOM 4374 C CA . ILE A 1 536 ? 12.774 21.077 -15.450 1.00 42.25 536 ILE A CA 1
ATOM 4375 C C . ILE A 1 536 ? 13.216 22.098 -16.521 1.00 42.25 536 ILE A C 1
ATOM 4377 O O . ILE A 1 536 ? 14.333 22.021 -17.028 1.00 42.25 536 ILE A O 1
ATOM 4381 N N . LEU A 1 537 ? 12.352 23.072 -16.832 1.00 35.50 537 LEU A N 1
ATOM 4382 C CA . LEU A 1 537 ? 12.512 24.050 -17.915 1.00 35.50 537 LEU A CA 1
ATOM 4383 C C . LEU A 1 537 ? 12.763 25.500 -17.441 1.00 35.50 537 LEU A C 1
ATOM 4385 O O . LEU A 1 537 ? 12.778 26.408 -18.264 1.00 35.50 537 LEU A O 1
ATOM 4389 N N . ASN A 1 538 ? 12.933 25.754 -16.142 1.00 44.25 538 ASN A N 1
ATOM 4390 C CA . ASN A 1 538 ? 13.161 27.096 -15.591 1.00 44.25 538 ASN A CA 1
ATOM 4391 C C . ASN A 1 538 ? 13.900 26.988 -14.233 1.00 44.25 538 ASN A C 1
ATOM 4393 O O . ASN A 1 538 ? 13.256 26.931 -13.179 1.00 44.25 538 ASN A O 1
ATOM 4397 N N . PRO A 1 539 ? 15.250 26.933 -14.230 1.00 45.12 539 PRO A N 1
ATOM 4398 C CA . PRO A 1 539 ? 16.058 26.468 -13.089 1.00 45.12 539 PRO A CA 1
ATOM 4399 C C . PRO A 1 539 ? 16.121 27.384 -11.841 1.00 45.12 539 PRO A C 1
ATOM 4401 O O . PRO A 1 539 ? 16.980 27.176 -10.989 1.00 45.12 539 PRO A O 1
ATOM 4404 N N . LEU A 1 540 ? 15.223 28.371 -11.697 1.00 40.34 540 LEU A N 1
ATOM 4405 C CA . LEU A 1 540 ? 15.160 29.292 -10.542 1.00 40.34 540 LEU A CA 1
ATOM 4406 C C . LEU A 1 540 ? 13.761 29.580 -9.968 1.00 40.34 540 LEU A C 1
ATOM 4408 O O . LEU A 1 540 ? 13.638 30.385 -9.046 1.00 40.34 540 LEU A O 1
ATOM 4412 N N . MET A 1 541 ? 12.690 28.977 -10.488 1.00 36.41 541 MET A N 1
ATOM 4413 C CA . MET A 1 541 ? 11.358 29.174 -9.897 1.00 36.41 541 MET A CA 1
ATOM 4414 C C . MET A 1 541 ? 11.145 28.209 -8.713 1.00 36.41 541 MET A C 1
ATOM 4416 O O . MET A 1 541 ? 11.272 26.993 -8.897 1.00 36.41 541 MET A O 1
ATOM 4420 N N . PRO A 1 542 ? 10.814 28.708 -7.504 1.00 34.91 542 PRO A N 1
ATOM 4421 C CA . PRO A 1 542 ? 10.687 27.884 -6.308 1.00 34.91 542 PRO A CA 1
ATOM 4422 C C . PRO A 1 542 ? 9.434 26.999 -6.337 1.00 34.91 542 PRO A C 1
ATOM 4424 O O . PRO A 1 542 ? 8.521 27.138 -7.157 1.00 34.91 542 PRO A O 1
ATOM 4427 N N . SER A 1 543 ? 9.367 26.062 -5.395 1.00 34.94 543 SER A N 1
ATOM 4428 C CA . SER A 1 543 ? 8.130 25.350 -5.088 1.00 34.94 543 SER A CA 1
ATOM 4429 C C . SER A 1 543 ? 7.119 26.251 -4.381 1.00 34.94 543 SER A C 1
ATOM 4431 O O . SER A 1 543 ? 7.493 26.975 -3.469 1.00 34.94 543 SER A O 1
ATOM 4433 N N . GLU A 1 544 ? 5.837 26.118 -4.739 1.00 31.02 544 GLU A N 1
ATOM 4434 C CA . GLU A 1 544 ? 4.695 26.938 -4.273 1.00 31.02 544 GLU A CA 1
ATOM 4435 C C . GLU A 1 544 ? 4.443 27.015 -2.744 1.00 31.02 544 GLU A C 1
ATOM 4437 O O . GLU A 1 544 ? 3.449 27.608 -2.357 1.00 31.02 544 GLU A O 1
ATOM 4442 N N . ASP A 1 545 ? 5.290 26.438 -1.883 1.00 32.75 545 ASP A N 1
ATOM 4443 C CA . ASP A 1 545 ? 5.126 26.440 -0.414 1.00 32.75 545 ASP A CA 1
ATOM 4444 C C . ASP A 1 545 ? 6.406 26.868 0.351 1.00 32.75 545 ASP A C 1
ATOM 4446 O O . ASP A 1 545 ? 6.609 26.468 1.493 1.00 32.75 545 ASP A O 1
ATOM 4450 N N . ILE A 1 546 ? 7.289 27.687 -0.242 1.00 32.38 546 ILE A N 1
ATOM 4451 C CA . ILE A 1 546 ? 8.251 28.492 0.542 1.00 32.38 546 ILE A CA 1
ATOM 4452 C C . ILE A 1 546 ? 8.217 29.936 0.042 1.00 32.38 546 ILE A C 1
ATOM 4454 O O . ILE A 1 546 ? 8.788 30.277 -0.995 1.00 32.38 546 ILE A O 1
ATOM 4458 N N . SER A 1 547 ? 7.557 30.802 0.808 1.00 33.53 547 SER A N 1
ATOM 4459 C CA . SER A 1 547 ? 7.670 32.249 0.657 1.00 33.53 547 SER A CA 1
ATOM 4460 C C . SER A 1 547 ? 9.043 32.707 1.151 1.00 33.53 547 SER A C 1
ATOM 4462 O O . SER A 1 547 ? 9.200 32.978 2.337 1.00 33.53 547 SER A O 1
ATOM 4464 N N . ASN A 1 548 ? 10.024 32.740 0.248 1.00 35.00 548 ASN A N 1
ATOM 4465 C CA . ASN A 1 548 ? 11.140 33.695 0.218 1.00 35.00 548 ASN A CA 1
ATOM 4466 C C . ASN A 1 548 ? 12.004 33.405 -1.014 1.00 35.00 548 ASN A C 1
ATOM 4468 O O . ASN A 1 548 ? 12.984 32.672 -0.955 1.00 35.00 548 ASN A O 1
ATOM 4472 N N . ASN A 1 549 ? 11.665 34.025 -2.146 1.00 41.00 549 ASN A N 1
ATOM 4473 C CA . ASN A 1 549 ? 12.545 34.047 -3.321 1.00 41.00 549 ASN A CA 1
ATOM 4474 C C . ASN A 1 549 ? 13.587 35.186 -3.221 1.00 41.00 549 ASN A C 1
ATOM 4476 O O . ASN A 1 549 ? 14.028 35.719 -4.235 1.00 41.00 549 ASN A O 1
ATOM 4480 N N . ASN A 1 550 ? 13.926 35.576 -1.985 1.00 44.81 550 ASN A N 1
ATOM 4481 C CA . ASN A 1 550 ? 14.796 36.700 -1.630 1.00 44.81 550 ASN A CA 1
ATOM 4482 C C . ASN A 1 550 ? 16.248 36.256 -1.353 1.00 44.81 550 ASN A C 1
ATOM 4484 O O . ASN A 1 550 ? 17.107 37.104 -1.136 1.00 44.81 550 ASN A O 1
ATOM 4488 N N . ASP A 1 551 ? 16.513 34.945 -1.354 1.00 52.31 551 ASP A N 1
ATOM 4489 C CA . ASP A 1 551 ? 17.786 34.364 -0.904 1.00 52.31 551 ASP A CA 1
ATOM 4490 C C . ASP A 1 551 ? 18.839 34.246 -2.027 1.00 52.31 551 ASP A C 1
ATOM 4492 O O . ASP A 1 551 ? 20.021 34.060 -1.745 1.00 52.31 551 ASP A O 1
ATOM 4496 N N . VAL A 1 552 ? 18.434 34.348 -3.301 1.00 59.97 552 VAL A N 1
ATOM 4497 C CA . VAL A 1 552 ? 19.360 34.381 -4.448 1.00 59.97 552 VAL A CA 1
ATOM 4498 C C . VAL A 1 552 ? 19.661 35.839 -4.780 1.00 59.97 552 VAL A C 1
ATOM 4500 O O . VAL A 1 552 ? 18.754 36.591 -5.144 1.00 59.97 552 VAL A O 1
ATOM 4503 N N . ALA A 1 553 ? 20.930 36.237 -4.678 1.00 71.00 553 ALA A N 1
ATOM 4504 C CA . ALA A 1 553 ? 21.360 37.585 -5.034 1.00 71.00 553 ALA A CA 1
ATOM 4505 C C . ALA A 1 553 ? 21.004 37.922 -6.496 1.00 71.00 553 ALA A C 1
ATOM 4507 O O . ALA A 1 553 ? 21.104 37.080 -7.390 1.00 71.00 553 ALA A O 1
ATOM 4508 N N . VAL A 1 554 ? 20.597 39.168 -6.744 1.00 76.31 554 VAL A N 1
ATOM 4509 C CA . VAL A 1 554 ? 20.380 39.673 -8.108 1.00 76.31 554 VAL A CA 1
ATOM 4510 C C . VAL A 1 554 ? 21.731 39.756 -8.829 1.00 76.31 554 VAL A C 1
ATOM 4512 O O . VAL A 1 554 ? 22.758 39.999 -8.197 1.00 76.31 554 VAL A O 1
ATOM 4515 N N . ASP A 1 555 ? 21.734 39.547 -10.147 1.00 81.00 555 ASP A N 1
ATOM 4516 C CA . ASP A 1 555 ? 22.923 39.784 -10.973 1.00 81.00 555 ASP A CA 1
ATOM 4517 C C . ASP A 1 555 ? 23.416 41.231 -10.822 1.00 81.00 555 ASP A C 1
ATOM 4519 O O . ASP A 1 555 ? 22.616 42.160 -10.665 1.00 81.00 555 ASP A O 1
ATOM 4523 N N . LYS A 1 556 ? 24.738 41.429 -10.890 1.00 84.31 556 LYS A N 1
ATOM 4524 C CA . LYS A 1 556 ? 25.326 42.773 -10.897 1.00 84.31 556 LYS A CA 1
ATOM 4525 C C . LYS A 1 556 ? 24.779 43.578 -12.093 1.00 84.31 556 LYS A C 1
ATOM 4527 O O . LYS A 1 556 ? 24.534 42.987 -13.148 1.00 84.31 556 LYS A O 1
ATOM 4532 N N . PRO A 1 557 ? 24.589 44.906 -11.969 1.00 83.88 557 PRO A N 1
ATOM 4533 C CA . PRO A 1 557 ? 24.231 45.749 -13.106 1.00 83.88 557 PRO A CA 1
ATOM 4534 C C . PRO A 1 557 ? 25.254 45.617 -14.240 1.00 83.88 557 PRO A C 1
ATOM 4536 O O . PRO A 1 557 ? 26.456 45.591 -13.989 1.00 83.88 557 PRO A O 1
ATOM 4539 N N . ILE A 1 558 ? 24.767 45.542 -15.480 1.00 87.56 558 ILE A N 1
ATOM 4540 C CA . ILE A 1 558 ? 25.598 45.406 -16.681 1.00 87.56 558 ILE A CA 1
ATOM 4541 C C . ILE A 1 558 ? 25.547 46.726 -17.446 1.00 87.56 558 ILE A C 1
ATOM 4543 O O . ILE A 1 558 ? 24.503 47.107 -17.979 1.00 87.56 558 ILE A O 1
ATOM 4547 N N . GLU A 1 559 ? 26.681 47.419 -17.493 1.00 86.62 559 GLU A N 1
ATOM 4548 C CA . GLU A 1 559 ? 26.854 48.669 -18.232 1.00 86.62 559 GLU A CA 1
ATOM 4549 C C . GLU A 1 559 ? 27.361 48.360 -19.647 1.00 86.62 559 GLU A C 1
ATOM 4551 O O . GLU A 1 559 ? 28.558 48.233 -19.889 1.00 86.62 559 GLU A O 1
ATOM 4556 N N . HIS A 1 560 ? 26.431 48.195 -20.590 1.00 90.00 560 HIS A N 1
ATOM 4557 C CA . HIS A 1 560 ? 26.733 47.990 -22.008 1.00 90.00 560 HIS A CA 1
ATOM 4558 C C . HIS A 1 560 ? 25.627 48.601 -22.875 1.00 90.00 560 HIS A C 1
ATOM 4560 O O . HIS A 1 560 ? 24.444 48.399 -22.597 1.00 90.00 560 HIS A O 1
ATOM 4566 N N . GLU A 1 561 ? 25.998 49.313 -23.941 1.00 84.19 561 GLU A N 1
ATOM 4567 C CA . GLU A 1 561 ? 25.071 50.077 -24.795 1.00 84.19 561 GLU A CA 1
ATOM 4568 C C . GLU A 1 561 ? 23.947 49.193 -25.369 1.00 84.19 561 GLU A C 1
ATOM 4570 O O . GLU A 1 561 ? 22.765 49.519 -25.264 1.00 84.19 561 GLU A O 1
ATOM 4575 N N . GLY A 1 562 ? 24.297 47.999 -25.856 1.00 88.75 562 GLY A N 1
ATOM 4576 C CA . GLY A 1 562 ? 23.339 47.003 -26.343 1.00 88.75 562 GLY A CA 1
ATOM 4577 C C . GLY A 1 562 ? 22.652 46.141 -25.268 1.00 88.75 562 GLY A C 1
ATOM 4578 O O . GLY A 1 562 ? 21.908 45.227 -25.617 1.00 88.75 562 GLY A O 1
ATOM 4579 N N . TYR A 1 563 ? 22.865 46.359 -23.961 1.00 89.00 563 TYR A N 1
ATOM 4580 C CA . TYR A 1 563 ? 22.290 45.474 -22.930 1.00 89.00 563 TYR A CA 1
ATOM 4581 C C . TYR A 1 563 ? 20.754 45.478 -22.933 1.00 89.00 563 TYR A C 1
ATOM 4583 O O . TYR A 1 563 ? 20.136 44.417 -22.858 1.00 89.00 563 TYR A O 1
ATOM 4591 N N . ALA A 1 564 ? 20.121 46.645 -23.082 1.00 88.06 564 ALA A N 1
ATOM 4592 C CA . ALA A 1 564 ? 18.661 46.749 -23.116 1.00 88.06 564 ALA A CA 1
ATOM 4593 C C . ALA A 1 564 ? 18.046 46.002 -24.318 1.00 88.06 564 ALA A C 1
ATOM 4595 O O . ALA A 1 564 ? 17.050 45.293 -24.160 1.00 88.06 564 ALA A O 1
ATOM 4596 N N . GLU A 1 565 ? 18.669 46.107 -25.495 1.00 89.62 565 GLU A N 1
ATOM 4597 C CA . GLU A 1 565 ? 18.258 45.383 -26.703 1.00 89.62 565 GLU A CA 1
ATOM 4598 C C . GLU A 1 565 ? 18.519 43.875 -26.563 1.00 89.62 565 GLU A C 1
ATOM 4600 O O . GLU A 1 565 ? 17.629 43.070 -26.835 1.00 89.62 565 GLU A O 1
ATOM 4605 N N . SER A 1 566 ? 19.682 43.481 -26.032 1.00 90.88 566 SER A N 1
ATOM 4606 C CA . SER A 1 566 ? 20.010 42.089 -25.699 1.00 90.88 566 SER A CA 1
ATOM 4607 C C . SER A 1 566 ? 18.973 41.463 -24.760 1.00 90.88 566 SER A C 1
ATOM 4609 O O . SER A 1 566 ? 18.505 40.356 -25.024 1.00 90.88 566 SER A O 1
ATOM 4611 N N . LYS A 1 567 ? 18.518 42.178 -23.717 1.00 85.50 567 LYS A N 1
ATOM 4612 C CA . LYS A 1 567 ? 17.443 41.708 -22.822 1.00 85.50 567 LYS A CA 1
ATOM 4613 C C . LYS A 1 567 ? 16.079 41.592 -23.512 1.00 85.50 567 LYS A C 1
ATOM 4615 O O . LYS A 1 567 ? 15.267 40.785 -23.061 1.00 85.50 567 LYS A O 1
ATOM 4620 N N . GLU A 1 568 ? 15.779 42.361 -24.559 1.00 83.25 568 GLU A N 1
ATOM 4621 C CA . GLU A 1 568 ? 14.521 42.200 -25.310 1.00 83.25 568 GLU A CA 1
ATOM 4622 C C . GLU A 1 568 ? 14.612 41.062 -26.337 1.00 83.25 568 GLU A C 1
ATOM 4624 O O . GLU A 1 568 ? 13.690 40.251 -26.424 1.00 83.25 568 GLU A O 1
ATOM 4629 N N . LEU A 1 569 ? 15.752 40.915 -27.022 1.00 82.19 569 LEU A N 1
ATOM 4630 C CA . LEU A 1 569 ? 16.055 39.749 -27.860 1.00 82.19 569 LEU A CA 1
ATOM 4631 C C . LEU A 1 569 ? 16.045 38.453 -27.035 1.00 82.19 569 LEU A C 1
ATOM 4633 O O . LEU A 1 569 ? 15.497 37.449 -27.476 1.00 82.19 569 LEU A O 1
ATOM 4637 N N . GLU A 1 570 ? 16.552 38.471 -25.802 1.00 81.38 570 GLU A N 1
ATOM 4638 C CA . GLU A 1 570 ? 16.455 37.353 -24.860 1.00 81.38 570 GLU A CA 1
ATOM 4639 C C . GLU A 1 570 ? 14.990 36.981 -24.568 1.00 81.38 570 GLU A C 1
ATOM 4641 O O . GLU A 1 570 ? 14.610 35.819 -24.714 1.00 81.38 570 GLU A O 1
ATOM 4646 N N . LYS A 1 571 ? 14.128 37.955 -24.232 1.00 76.94 571 LYS A N 1
ATOM 4647 C CA . LYS A 1 571 ? 12.683 37.707 -24.045 1.00 76.94 571 LYS A CA 1
ATOM 4648 C C . LYS A 1 571 ? 12.028 37.165 -25.316 1.00 76.94 571 LYS A C 1
ATOM 4650 O O . LYS A 1 571 ? 11.149 36.309 -25.228 1.00 76.94 571 LYS A O 1
ATOM 4655 N N . GLN A 1 572 ? 12.430 37.658 -26.488 1.00 79.25 572 GLN A N 1
ATOM 4656 C CA . GLN A 1 572 ? 11.942 37.166 -27.773 1.00 79.25 572 GLN A CA 1
ATOM 4657 C C . GLN A 1 572 ? 12.359 35.706 -27.997 1.00 79.25 572 GLN A C 1
ATOM 4659 O O . GLN A 1 572 ? 11.504 34.886 -28.319 1.00 79.25 572 GLN A O 1
ATOM 4664 N N . GLY A 1 573 ? 13.626 35.360 -27.755 1.00 73.69 573 GLY A N 1
ATOM 4665 C CA . GLY A 1 573 ? 14.142 33.995 -27.872 1.00 73.69 573 GLY A CA 1
ATOM 4666 C C . GLY A 1 573 ? 13.436 33.024 -26.927 1.00 73.69 573 GLY A C 1
ATOM 4667 O O . GLY A 1 573 ? 13.039 31.941 -27.355 1.00 73.69 573 GLY A O 1
ATOM 4668 N N . VAL A 1 574 ? 13.175 33.436 -25.678 1.00 69.06 574 VAL A N 1
ATOM 4669 C CA . VAL A 1 574 ? 12.388 32.645 -24.713 1.00 69.06 574 VAL A CA 1
ATOM 4670 C C . VAL A 1 574 ? 10.976 32.383 -25.245 1.00 69.06 574 VAL A C 1
ATOM 4672 O O . VAL A 1 574 ? 10.573 31.226 -25.319 1.00 69.06 574 VAL A O 1
ATOM 4675 N N . ARG A 1 575 ? 10.251 33.416 -25.702 1.00 69.06 575 ARG A N 1
ATOM 4676 C CA . ARG A 1 575 ? 8.903 33.251 -26.291 1.00 69.06 575 ARG A CA 1
ATOM 4677 C C . ARG A 1 575 ? 8.910 32.323 -27.513 1.00 69.06 575 ARG A C 1
ATOM 4679 O O . ARG A 1 575 ? 7.973 31.550 -27.696 1.00 69.06 575 ARG A O 1
ATOM 4686 N N . THR A 1 576 ? 9.951 32.383 -28.343 1.00 64.62 576 THR A N 1
ATOM 4687 C CA . THR A 1 576 ? 10.098 31.521 -29.526 1.00 64.62 576 THR A CA 1
ATOM 4688 C C . THR A 1 576 ? 10.361 30.061 -29.136 1.00 64.62 576 THR A C 1
ATOM 4690 O O . THR A 1 576 ? 9.720 29.162 -29.685 1.00 64.62 576 THR A O 1
ATOM 4693 N N . ALA A 1 577 ? 11.206 29.816 -28.127 1.00 58.78 577 ALA A N 1
ATOM 4694 C CA . ALA A 1 577 ? 11.439 28.479 -27.576 1.00 58.78 577 ALA A CA 1
ATOM 4695 C C . ALA A 1 577 ? 10.174 27.898 -26.916 1.00 58.78 577 ALA A C 1
ATOM 4697 O O . ALA A 1 577 ? 9.845 26.732 -27.132 1.00 58.78 577 ALA A O 1
ATOM 4698 N N . GLU A 1 578 ? 9.424 28.711 -26.164 1.00 56.56 578 GLU A N 1
ATOM 4699 C CA . GLU A 1 578 ? 8.125 28.338 -25.579 1.00 56.56 578 GLU A CA 1
ATOM 4700 C C . GLU A 1 578 ? 7.063 28.023 -26.649 1.00 56.56 578 GLU A C 1
ATOM 4702 O O . GLU A 1 578 ? 6.200 27.171 -26.433 1.00 56.56 578 GLU A O 1
ATOM 4707 N N . GLY A 1 579 ? 7.152 28.663 -27.821 1.00 55.66 579 GLY A N 1
ATOM 4708 C CA . GLY A 1 579 ? 6.353 28.352 -29.010 1.00 55.66 579 GLY A CA 1
ATOM 4709 C C . GLY A 1 579 ? 6.722 27.03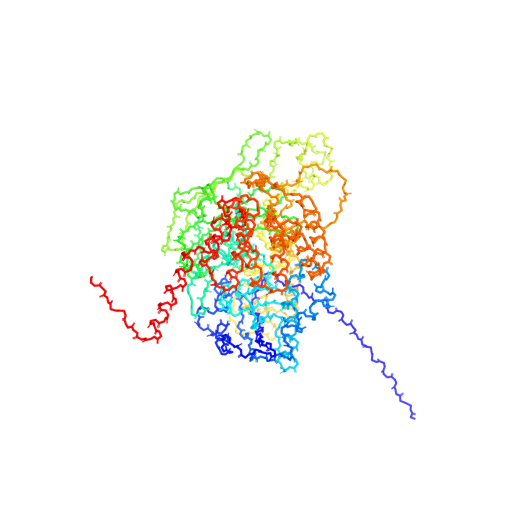2 -29.704 1.00 55.66 579 GLY A C 1
ATOM 4710 O O . GLY A 1 579 ? 5.983 26.585 -30.581 1.00 55.66 579 GLY A O 1
ATOM 4711 N N . GLY A 1 580 ? 7.826 26.391 -29.306 1.00 55.59 580 GLY A N 1
ATOM 4712 C CA . GLY A 1 580 ? 8.290 25.102 -29.822 1.00 55.59 580 GLY A CA 1
ATOM 4713 C C . GLY A 1 580 ? 9.340 25.176 -30.936 1.00 55.59 580 GLY A C 1
ATOM 4714 O O . GLY A 1 580 ? 9.859 24.128 -31.320 1.00 55.59 580 GLY A O 1
ATOM 4715 N N . ASP A 1 581 ? 9.699 26.368 -31.427 1.00 76.75 581 ASP A N 1
ATOM 4716 C CA . ASP A 1 581 ? 10.783 26.532 -32.406 1.00 76.75 581 ASP A CA 1
ATOM 4717 C C . ASP A 1 581 ? 12.114 26.826 -31.701 1.00 76.75 581 ASP A C 1
ATOM 4719 O O . ASP A 1 581 ? 12.567 27.963 -31.555 1.00 76.75 581 ASP A O 1
ATOM 4723 N N . VAL A 1 582 ? 12.742 25.754 -31.220 1.00 70.38 582 VAL A N 1
ATOM 4724 C CA . VAL A 1 582 ? 14.005 25.835 -30.478 1.00 70.38 582 VAL A CA 1
ATOM 4725 C C . VAL A 1 582 ? 15.167 26.292 -31.373 1.00 70.38 582 VAL A C 1
ATOM 4727 O O . VAL A 1 582 ? 16.077 26.960 -30.888 1.00 70.38 582 VAL A O 1
ATOM 4730 N N . ASN A 1 583 ? 15.132 26.007 -32.680 1.00 84.88 583 ASN A N 1
ATOM 4731 C CA . ASN A 1 583 ? 16.199 26.412 -33.599 1.00 84.88 583 ASN A CA 1
ATOM 4732 C C . ASN A 1 583 ? 16.150 27.921 -33.876 1.00 84.88 583 ASN A C 1
ATOM 4734 O O . ASN A 1 583 ? 17.171 28.592 -33.729 1.00 84.88 583 ASN A O 1
ATOM 4738 N N . ALA A 1 584 ? 14.969 28.480 -34.162 1.00 80.44 584 ALA A N 1
ATOM 4739 C CA . ALA A 1 584 ? 14.811 29.930 -34.287 1.00 80.44 584 ALA A CA 1
ATOM 4740 C C . ALA A 1 584 ? 15.146 30.657 -32.969 1.00 80.44 584 ALA A C 1
ATOM 4742 O O . ALA A 1 584 ? 15.727 31.743 -32.981 1.00 80.44 584 ALA A O 1
ATOM 4743 N N . ALA A 1 585 ? 14.846 30.052 -31.814 1.00 77.88 585 ALA A N 1
ATOM 4744 C CA . ALA A 1 585 ? 15.255 30.597 -30.521 1.00 77.88 585 ALA A CA 1
ATOM 4745 C C . ALA A 1 585 ? 16.786 30.661 -30.356 1.00 77.88 585 ALA A C 1
ATOM 4747 O O . ALA A 1 585 ? 17.295 31.678 -29.891 1.00 77.88 585 ALA A O 1
ATOM 4748 N N . ILE A 1 586 ? 17.532 29.631 -30.781 1.00 88.94 586 ILE A N 1
ATOM 4749 C CA . ILE A 1 586 ? 19.010 29.624 -30.769 1.00 88.94 586 ILE A CA 1
ATOM 4750 C C . ILE A 1 586 ? 19.581 30.772 -31.615 1.00 88.94 586 ILE A C 1
ATOM 4752 O O . ILE A 1 586 ? 20.529 31.436 -31.183 1.00 88.94 586 ILE A O 1
ATOM 4756 N N . GLU A 1 587 ? 19.004 31.052 -32.786 1.00 93.75 587 GLU A N 1
ATOM 4757 C CA . GLU A 1 587 ? 19.408 32.187 -33.628 1.00 93.75 587 GLU A CA 1
ATOM 4758 C C . GLU A 1 587 ? 19.130 33.535 -32.945 1.00 93.75 587 GLU A C 1
ATOM 4760 O O . GLU A 1 587 ? 19.990 34.419 -32.928 1.00 93.75 587 GLU A O 1
ATOM 4765 N N . ILE A 1 588 ? 17.960 33.686 -32.315 1.00 85.19 588 ILE A N 1
ATOM 4766 C CA . ILE A 1 588 ? 17.584 34.910 -31.592 1.00 85.19 588 ILE A CA 1
ATOM 4767 C C . ILE A 1 588 ? 18.480 35.129 -30.362 1.00 85.19 588 ILE A C 1
ATOM 4769 O O . ILE A 1 588 ? 18.959 36.244 -30.157 1.00 85.19 588 ILE A O 1
ATOM 4773 N N . PHE A 1 589 ? 18.783 34.088 -29.580 1.00 92.19 589 PHE A N 1
ATOM 4774 C CA . PHE A 1 589 ? 19.740 34.195 -28.473 1.00 92.19 589 PHE A CA 1
ATOM 4775 C C . PHE A 1 589 ? 21.164 34.477 -28.961 1.00 92.19 589 PHE A C 1
ATOM 4777 O O . PHE A 1 589 ? 21.898 35.218 -28.314 1.00 92.19 589 PHE A O 1
ATOM 4784 N N . THR A 1 590 ? 21.557 33.941 -30.119 1.00 96.75 590 THR A N 1
ATOM 4785 C CA . THR A 1 590 ? 22.855 34.257 -30.730 1.00 96.75 590 THR A CA 1
ATOM 4786 C C . THR A 1 590 ? 22.941 35.734 -31.099 1.00 96.75 590 THR A C 1
ATOM 4788 O O . THR A 1 590 ? 23.940 36.368 -30.778 1.00 96.75 590 THR A O 1
ATOM 4791 N N . ARG A 1 591 ? 21.869 36.317 -31.652 1.00 95.62 591 ARG A N 1
ATOM 4792 C CA . ARG A 1 591 ? 21.772 37.771 -31.857 1.00 95.62 591 ARG A CA 1
ATOM 4793 C C . ARG A 1 591 ? 21.814 38.543 -30.536 1.00 95.62 591 ARG A C 1
ATOM 4795 O O . ARG A 1 591 ? 22.559 39.507 -30.447 1.00 95.62 591 ARG A O 1
ATOM 4802 N N . ALA A 1 592 ? 21.094 38.100 -29.501 1.00 90.38 592 ALA A N 1
ATOM 4803 C CA . ALA A 1 592 ? 21.126 38.732 -28.177 1.00 90.38 592 ALA A CA 1
ATOM 4804 C C . ALA A 1 592 ? 22.548 38.791 -27.586 1.00 90.38 592 ALA A C 1
ATOM 4806 O O . ALA A 1 592 ? 22.918 39.799 -26.984 1.00 90.38 592 ALA A O 1
ATOM 4807 N N . ILE A 1 593 ? 23.342 37.735 -27.789 1.00 96.38 593 ILE A N 1
ATOM 4808 C CA . ILE A 1 593 ? 24.754 37.656 -27.390 1.00 96.38 593 ILE A CA 1
ATOM 4809 C C . ILE A 1 593 ? 25.632 38.551 -28.277 1.00 96.38 593 ILE A C 1
ATOM 4811 O O . ILE A 1 593 ? 26.505 39.232 -27.760 1.00 96.38 593 ILE A O 1
ATOM 4815 N N . SER A 1 594 ? 25.392 38.626 -29.590 1.00 95.88 594 SER A N 1
ATOM 4816 C CA . SER A 1 594 ? 26.110 39.570 -30.466 1.00 95.88 594 SER A CA 1
ATOM 4817 C C . SER A 1 594 ? 25.828 41.043 -30.141 1.00 95.88 594 SER A C 1
ATOM 4819 O O . SER A 1 594 ? 26.687 41.885 -30.375 1.00 95.88 594 SER A O 1
ATOM 4821 N N . THR A 1 595 ? 24.646 41.361 -29.604 1.00 94.56 595 THR A N 1
ATOM 4822 C CA . THR A 1 595 ? 24.270 42.719 -29.171 1.00 94.56 595 THR A CA 1
ATOM 4823 C C . THR A 1 595 ? 24.813 43.072 -27.775 1.00 94.56 595 THR A C 1
ATOM 4825 O O . THR A 1 595 ? 25.012 44.246 -27.470 1.00 94.56 595 THR A O 1
ATOM 4828 N N . CYS A 1 596 ? 25.059 42.086 -26.907 1.00 93.81 596 CYS A N 1
ATOM 4829 C CA . CYS A 1 596 ? 25.745 42.265 -25.624 1.00 93.81 596 CYS A CA 1
ATOM 4830 C C . CYS A 1 596 ? 26.431 40.954 -25.215 1.00 93.81 596 CYS A C 1
ATOM 4832 O O . CYS A 1 596 ? 25.791 40.038 -24.687 1.00 93.81 596 CYS A O 1
ATOM 4834 N N . ASP A 1 597 ? 27.739 40.876 -25.453 1.00 94.50 597 ASP A N 1
ATOM 4835 C CA . ASP A 1 597 ? 28.574 39.688 -25.232 1.00 94.50 597 ASP A CA 1
ATOM 4836 C C . ASP A 1 597 ? 28.955 39.478 -23.755 1.00 94.50 597 ASP A C 1
ATOM 4838 O O . ASP A 1 597 ? 29.497 38.437 -23.383 1.00 94.50 597 ASP A O 1
ATOM 4842 N N . ILE A 1 598 ? 28.616 40.443 -22.897 1.00 93.50 598 ILE A N 1
ATOM 4843 C CA . ILE A 1 598 ? 28.753 40.370 -21.439 1.00 93.50 598 ILE A CA 1
ATOM 4844 C C . ILE A 1 598 ? 27.424 40.103 -20.704 1.00 93.50 598 ILE A C 1
ATOM 4846 O O . ILE A 1 598 ? 27.355 40.276 -19.492 1.00 93.50 598 ILE A O 1
ATOM 4850 N N . ASN A 1 599 ? 26.361 39.664 -21.396 1.00 90.44 599 ASN A N 1
ATOM 4851 C CA . ASN A 1 599 ? 25.078 39.289 -20.777 1.00 90.44 599 ASN A CA 1
ATOM 4852 C C . ASN A 1 599 ? 25.019 37.778 -20.416 1.00 90.44 599 ASN A C 1
ATOM 4854 O O . ASN A 1 599 ? 24.594 36.977 -21.257 1.00 90.44 599 ASN A O 1
ATOM 4858 N N . PRO A 1 600 ? 25.346 37.343 -19.174 1.00 91.44 600 PRO A N 1
ATOM 4859 C CA . PRO A 1 600 ? 25.355 35.923 -18.785 1.00 91.44 600 PRO A CA 1
ATOM 4860 C C . PRO A 1 600 ? 23.973 35.251 -18.869 1.00 91.44 600 PRO A C 1
ATOM 4862 O O . PRO A 1 600 ? 23.874 34.028 -18.991 1.00 91.44 600 PRO A O 1
ATOM 4865 N N . SER A 1 601 ? 22.893 36.035 -18.825 1.00 87.56 601 SER A N 1
ATOM 4866 C CA . SER A 1 601 ? 21.519 35.540 -18.932 1.00 87.56 601 SER A CA 1
ATOM 4867 C C . SER A 1 601 ? 21.208 35.042 -20.353 1.00 87.56 601 SER A C 1
ATOM 4869 O O . SER A 1 601 ? 20.569 34.003 -20.524 1.00 87.56 601 SER A O 1
ATOM 4871 N N . ALA A 1 602 ? 21.744 35.710 -21.382 1.00 87.44 602 ALA A N 1
ATOM 4872 C CA . ALA A 1 602 ? 21.574 35.295 -22.774 1.00 87.44 602 ALA A CA 1
ATOM 4873 C C . ALA A 1 602 ? 22.312 33.978 -23.084 1.00 87.44 602 ALA A C 1
ATOM 4875 O O . ALA A 1 602 ? 21.731 33.091 -23.713 1.00 87.44 602 ALA A O 1
ATOM 4876 N N . TYR A 1 603 ? 23.537 33.802 -22.570 1.00 92.62 603 TYR A N 1
ATOM 4877 C CA . TYR A 1 603 ? 24.274 32.531 -22.659 1.00 92.62 603 TYR A CA 1
ATOM 4878 C C . TYR A 1 603 ? 23.537 31.386 -21.947 1.00 92.62 603 TYR A C 1
ATOM 4880 O O . TYR A 1 603 ? 23.359 30.319 -22.529 1.00 92.62 603 TYR A O 1
ATOM 4888 N N . ASN A 1 604 ? 23.021 31.612 -20.731 1.00 89.81 604 ASN A N 1
ATOM 4889 C CA . ASN A 1 604 ? 22.215 30.623 -19.999 1.00 89.81 604 ASN A CA 1
ATOM 4890 C C . ASN A 1 604 ? 21.008 30.109 -20.802 1.00 89.81 604 ASN A C 1
ATOM 4892 O O . ASN A 1 604 ? 20.730 28.905 -20.811 1.00 89.81 604 ASN A O 1
ATOM 4896 N N . ASN A 1 605 ? 20.291 31.017 -21.468 1.00 83.56 605 ASN A N 1
ATOM 4897 C CA . ASN A 1 605 ? 19.101 30.672 -22.241 1.00 83.56 605 ASN A CA 1
ATOM 4898 C C . ASN A 1 605 ? 19.460 29.990 -23.573 1.00 83.56 605 ASN A C 1
ATOM 4900 O O . ASN A 1 605 ? 18.774 29.047 -23.978 1.00 83.56 605 ASN A O 1
ATOM 4904 N N . ARG A 1 606 ? 20.568 30.382 -24.225 1.00 93.50 606 ARG A N 1
ATOM 4905 C CA . ARG A 1 606 ? 21.061 29.677 -25.419 1.00 93.50 606 ARG A CA 1
ATOM 4906 C C . ARG A 1 606 ? 21.555 28.270 -25.087 1.00 93.50 606 ARG A C 1
ATOM 4908 O O . ARG A 1 606 ? 21.168 27.328 -25.774 1.00 93.50 606 ARG A O 1
ATOM 4915 N N . ALA A 1 607 ? 22.291 28.099 -23.989 1.00 88.81 607 ALA A N 1
ATOM 4916 C CA . ALA A 1 607 ? 22.673 26.785 -23.482 1.00 88.81 607 ALA A CA 1
ATOM 4917 C C . ALA A 1 607 ? 21.456 25.897 -23.203 1.00 88.81 607 ALA A C 1
ATOM 4919 O O . ALA A 1 607 ? 21.452 24.714 -23.542 1.00 88.81 607 ALA A O 1
ATOM 4920 N N . GLN A 1 608 ? 20.399 26.463 -22.615 1.00 83.81 608 GLN A N 1
ATOM 4921 C CA . GLN A 1 608 ? 19.157 25.735 -22.387 1.00 83.81 608 GLN A CA 1
ATOM 4922 C C . GLN A 1 608 ? 18.517 25.278 -23.706 1.00 83.81 608 GLN A C 1
ATOM 4924 O O . GLN A 1 608 ? 18.095 24.125 -23.812 1.00 83.81 608 GLN A O 1
ATOM 4929 N N . ALA A 1 609 ? 18.479 26.145 -24.721 1.00 79.31 609 ALA A N 1
ATOM 4930 C CA . ALA A 1 609 ? 17.980 25.792 -26.045 1.00 79.31 609 ALA A CA 1
ATOM 4931 C C . ALA A 1 609 ? 18.851 24.717 -26.728 1.00 79.31 609 ALA A C 1
ATOM 4933 O O . ALA A 1 609 ? 18.311 23.768 -27.292 1.00 79.31 609 ALA A O 1
ATOM 4934 N N . TYR A 1 610 ? 20.181 24.779 -26.591 1.00 86.38 610 TYR A N 1
ATOM 4935 C CA . TYR A 1 610 ? 21.087 23.731 -27.070 1.00 86.38 610 TYR A CA 1
ATOM 4936 C C . TYR A 1 610 ? 20.845 22.374 -26.392 1.00 86.38 610 TYR A C 1
ATOM 4938 O O . TYR A 1 610 ? 20.771 21.358 -27.083 1.00 86.38 610 TYR A O 1
ATOM 4946 N N . ARG A 1 611 ? 20.614 22.338 -25.071 1.00 84.56 611 ARG A N 1
ATOM 4947 C CA . ARG A 1 611 ? 20.241 21.101 -24.350 1.00 84.56 611 ARG A CA 1
ATOM 4948 C C . ARG A 1 611 ? 18.939 20.486 -24.874 1.00 84.56 611 ARG A C 1
ATOM 4950 O O . ARG A 1 611 ? 18.830 19.265 -24.927 1.00 84.56 611 ARG A O 1
ATOM 4957 N N . LEU A 1 612 ? 17.965 21.308 -25.276 1.00 72.81 612 LEU A N 1
ATOM 4958 C CA . LEU A 1 612 ? 16.691 20.848 -25.851 1.00 72.81 612 LEU A CA 1
ATOM 4959 C C . LEU A 1 612 ? 16.835 20.232 -27.255 1.00 72.81 612 LEU A C 1
ATOM 4961 O O . LEU A 1 612 ? 15.952 19.484 -27.669 1.00 72.81 612 LEU A O 1
ATOM 4965 N N . VAL A 1 613 ? 17.937 20.505 -27.963 1.00 81.19 613 VAL A N 1
ATOM 4966 C CA . VAL A 1 613 ? 18.313 19.857 -29.237 1.00 81.19 613 VAL A CA 1
ATOM 4967 C C . VAL A 1 613 ? 19.527 18.924 -29.087 1.00 81.19 613 VAL A C 1
ATOM 4969 O O . VAL A 1 613 ? 20.226 18.653 -30.058 1.00 81.19 613 VAL A O 1
ATOM 4972 N N . GLU A 1 614 ? 19.784 18.446 -27.863 1.00 80.31 614 GLU A N 1
ATOM 4973 C CA . GLU A 1 614 ? 20.842 17.485 -27.490 1.00 80.31 614 GLU A CA 1
ATOM 4974 C C . GLU A 1 614 ? 22.296 17.936 -27.777 1.00 80.31 614 GLU A C 1
ATOM 4976 O O . GLU A 1 614 ? 23.243 17.158 -27.640 1.00 80.31 614 GLU A O 1
ATOM 4981 N N . LYS A 1 615 ? 22.501 19.227 -28.071 1.00 86.50 615 LYS A N 1
ATOM 4982 C CA . LYS A 1 615 ? 23.802 19.884 -28.301 1.00 86.50 615 LYS A CA 1
ATOM 4983 C C . LYS A 1 615 ? 24.525 20.200 -26.990 1.00 86.50 615 LYS A C 1
ATOM 4985 O O . LYS A 1 615 ? 24.666 21.347 -26.567 1.00 86.50 615 LYS A O 1
ATOM 4990 N N . ASN A 1 616 ? 24.914 19.143 -26.283 1.00 82.62 616 ASN A N 1
ATOM 4991 C CA . ASN A 1 616 ? 25.420 19.253 -24.917 1.00 82.62 616 ASN A CA 1
ATOM 4992 C C . ASN A 1 616 ? 26.807 19.913 -24.812 1.00 82.62 616 ASN A C 1
ATOM 4994 O O . ASN A 1 616 ? 27.077 20.526 -23.784 1.00 82.62 616 ASN A O 1
ATOM 4998 N N . GLU A 1 617 ? 27.673 19.834 -25.829 1.00 92.62 617 GLU A N 1
ATOM 4999 C CA . GLU A 1 617 ? 28.993 20.489 -25.775 1.00 92.62 617 GLU A CA 1
ATOM 5000 C C . GLU A 1 617 ? 28.880 22.003 -26.002 1.00 92.62 617 GLU A C 1
ATOM 5002 O O . GLU A 1 617 ? 29.465 22.788 -25.257 1.00 92.62 617 GLU A O 1
ATOM 5007 N N . GLU A 1 618 ? 28.058 22.430 -26.966 1.00 92.31 618 GLU A N 1
ATOM 5008 C CA . GLU A 1 618 ? 27.753 23.846 -27.192 1.00 92.31 618 GLU A CA 1
ATOM 5009 C C . GLU A 1 618 ? 27.041 24.464 -25.978 1.00 92.31 618 GLU A C 1
ATOM 5011 O O . GLU A 1 618 ? 27.343 25.591 -25.582 1.00 92.31 618 GLU A O 1
ATOM 5016 N N . ALA A 1 619 ? 26.158 23.700 -25.324 1.00 89.38 619 ALA A N 1
ATOM 5017 C CA . ALA A 1 619 ? 25.559 24.106 -24.059 1.00 89.38 619 ALA A CA 1
ATOM 5018 C C . ALA A 1 619 ? 26.596 24.261 -22.934 1.00 89.38 619 ALA A C 1
ATOM 5020 O O . ALA A 1 619 ? 26.540 25.244 -22.202 1.00 89.38 619 ALA A O 1
ATOM 5021 N N . LEU A 1 620 ? 27.549 23.333 -22.785 1.00 94.25 620 LEU A N 1
ATOM 5022 C CA . LEU A 1 620 ? 28.612 23.447 -21.776 1.00 94.25 620 LEU A CA 1
ATOM 5023 C C . LEU A 1 620 ? 29.496 24.680 -22.002 1.00 94.25 620 LEU A C 1
ATOM 5025 O O . LEU A 1 620 ? 29.839 25.357 -21.034 1.00 94.25 620 LEU A O 1
ATOM 5029 N N . ALA A 1 621 ? 29.823 25.005 -23.256 1.00 96.12 621 ALA A N 1
ATOM 5030 C CA . ALA A 1 621 ? 30.589 26.204 -23.595 1.00 96.12 621 ALA A CA 1
ATOM 5031 C C . ALA A 1 621 ? 29.858 27.494 -23.174 1.00 96.12 621 ALA A C 1
ATOM 5033 O O . ALA A 1 621 ? 30.440 28.338 -22.488 1.00 96.12 621 ALA A O 1
ATOM 5034 N N . ASP A 1 622 ? 28.570 27.616 -23.507 1.00 96.00 622 ASP A N 1
ATOM 5035 C CA . ASP A 1 622 ? 27.746 28.762 -23.103 1.00 96.00 622 ASP A CA 1
ATOM 5036 C C . ASP A 1 622 ? 27.562 28.839 -21.573 1.00 96.00 622 ASP A C 1
ATOM 5038 O O . ASP A 1 622 ? 27.587 29.929 -21.001 1.00 96.00 622 ASP A O 1
ATOM 5042 N N . LEU A 1 623 ? 27.427 27.703 -20.879 1.00 95.50 623 LEU A N 1
ATOM 5043 C CA . LEU A 1 623 ? 27.298 27.665 -19.415 1.00 95.50 623 LEU A CA 1
ATOM 5044 C C . LEU A 1 623 ? 28.587 28.074 -18.706 1.00 95.50 623 LEU A C 1
ATOM 5046 O O . LEU A 1 623 ? 28.527 28.827 -17.738 1.00 95.50 623 LEU A O 1
ATOM 5050 N N . ASN A 1 624 ? 29.746 27.634 -19.199 1.00 97.31 624 ASN A N 1
ATOM 5051 C CA . ASN A 1 624 ? 31.037 28.093 -18.689 1.00 97.31 624 ASN A CA 1
ATOM 5052 C C . ASN A 1 624 ? 31.162 29.613 -18.840 1.00 97.31 624 ASN A C 1
ATOM 5054 O O . ASN A 1 624 ? 31.478 30.300 -17.868 1.00 97.31 624 ASN A O 1
ATOM 5058 N N . ARG A 1 625 ? 30.804 30.151 -20.014 1.00 96.56 625 ARG A N 1
ATOM 5059 C CA . ARG A 1 625 ? 30.842 31.596 -20.261 1.00 96.56 625 ARG A CA 1
ATOM 5060 C C . ARG A 1 625 ? 29.863 32.377 -19.379 1.00 96.56 625 ARG A C 1
ATOM 5062 O O . ARG A 1 625 ? 30.202 33.453 -18.894 1.00 96.56 625 ARG A O 1
ATOM 5069 N N . ALA A 1 626 ? 28.675 31.831 -19.119 1.00 93.94 626 ALA A N 1
ATOM 5070 C CA . ALA A 1 626 ? 27.716 32.421 -18.189 1.00 93.94 626 ALA A CA 1
ATOM 5071 C C . ALA A 1 626 ? 28.242 32.452 -16.740 1.00 93.94 626 ALA A C 1
ATOM 5073 O O . ALA A 1 626 ? 28.037 33.450 -16.050 1.00 93.94 626 ALA A O 1
ATOM 5074 N N . ILE A 1 627 ? 28.943 31.402 -16.291 1.00 95.94 627 ILE A N 1
ATOM 5075 C CA . ILE A 1 627 ? 29.567 31.339 -14.956 1.00 95.94 627 ILE A CA 1
ATOM 5076 C C . ILE A 1 627 ? 30.669 32.398 -14.829 1.00 95.94 627 ILE A C 1
ATOM 5078 O O . ILE A 1 627 ? 30.636 33.173 -13.873 1.00 95.94 627 ILE A O 1
ATOM 5082 N N . GLU A 1 628 ? 31.573 32.491 -15.811 1.00 95.81 628 GLU A N 1
ATOM 5083 C CA . GLU A 1 628 ? 32.628 33.518 -15.872 1.00 95.81 628 GLU A CA 1
ATOM 5084 C C . GLU A 1 628 ? 32.057 34.939 -15.775 1.00 95.81 628 GLU A C 1
ATOM 5086 O O . GLU A 1 628 ? 32.443 35.708 -14.897 1.00 95.81 628 GLU A O 1
ATOM 5091 N N . LEU A 1 629 ? 31.103 35.275 -16.651 1.00 93.00 629 LEU A N 1
ATOM 5092 C CA . LEU A 1 629 ? 30.481 36.602 -16.727 1.00 93.00 629 LEU A CA 1
ATOM 5093 C C . LEU A 1 629 ? 29.638 36.953 -15.490 1.00 93.00 629 LEU A C 1
ATOM 5095 O O . LEU A 1 629 ? 29.388 38.125 -15.228 1.00 93.00 629 LEU A O 1
ATOM 5099 N N . SER A 1 630 ? 29.192 35.948 -14.735 1.00 90.62 630 SER A N 1
ATOM 5100 C CA . SER A 1 630 ? 28.493 36.131 -13.458 1.00 90.62 630 SER A CA 1
ATOM 5101 C C . SER A 1 630 ? 29.423 36.222 -12.240 1.00 90.62 630 SER A C 1
ATOM 5103 O O . SER A 1 630 ? 28.933 36.407 -11.128 1.00 90.62 630 SER A O 1
ATOM 5105 N N . GLU A 1 631 ? 30.740 36.055 -12.424 1.00 93.56 631 GLU A N 1
ATOM 5106 C CA . GLU A 1 631 ? 31.740 35.917 -11.350 1.00 93.56 631 GLU A CA 1
ATOM 5107 C C . GLU A 1 631 ? 31.397 34.808 -10.328 1.00 93.56 631 GLU A C 1
ATOM 5109 O O . GLU A 1 631 ? 31.591 34.967 -9.123 1.00 93.56 631 GLU A O 1
ATOM 5114 N N . GLU A 1 632 ? 30.841 33.685 -10.801 1.00 89.69 632 GLU A N 1
ATOM 5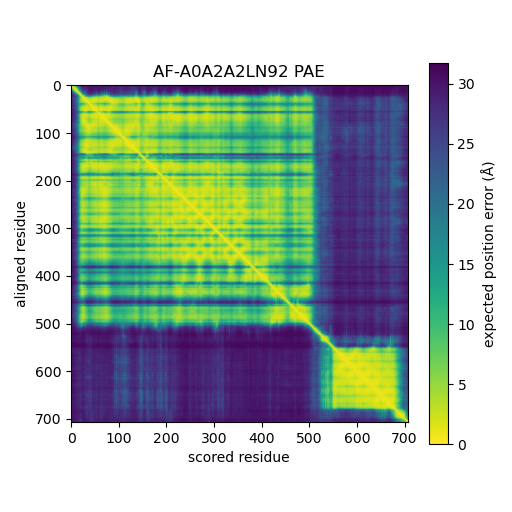115 C CA . GLU A 1 632 ? 30.261 32.613 -9.969 1.00 89.69 632 GLU A CA 1
ATOM 5116 C C . GLU A 1 632 ? 29.154 33.073 -8.991 1.00 89.69 632 GLU A C 1
ATOM 5118 O O . GLU A 1 632 ? 28.857 32.383 -8.014 1.00 89.69 632 GLU A O 1
ATOM 5123 N N . GLN A 1 633 ? 28.532 34.230 -9.222 1.00 84.94 633 GLN A N 1
ATOM 5124 C CA . GLN A 1 633 ? 27.582 34.862 -8.305 1.00 84.94 633 GLN A CA 1
ATOM 5125 C C . GLN A 1 633 ? 26.233 35.161 -8.968 1.00 84.94 633 GLN A C 1
ATOM 5127 O O . GLN A 1 633 ? 25.986 34.893 -10.146 1.00 84.94 633 GLN A O 1
ATOM 5132 N N . GLY A 1 634 ? 25.324 35.711 -8.165 1.00 83.12 634 GLY A N 1
ATOM 5133 C CA . GLY A 1 634 ? 24.040 36.199 -8.637 1.00 83.12 634 GLY A CA 1
ATOM 5134 C C . GLY A 1 634 ? 23.109 35.106 -9.157 1.00 83.12 634 GLY A C 1
ATOM 5135 O O . GLY A 1 634 ? 23.242 33.906 -8.891 1.00 83.12 634 GLY A O 1
ATOM 5136 N N . LYS A 1 635 ? 22.129 35.563 -9.923 1.00 82.00 635 LYS A N 1
ATOM 5137 C CA . LYS A 1 635 ? 21.030 34.777 -10.461 1.00 82.00 635 LYS A CA 1
ATOM 5138 C C . LYS A 1 635 ? 21.494 33.924 -11.645 1.00 82.00 635 LYS A C 1
ATOM 5140 O O . LYS A 1 635 ? 21.214 32.725 -11.693 1.00 82.00 635 LYS A O 1
ATOM 5145 N N . SER A 1 636 ? 22.234 34.527 -12.571 1.00 84.25 636 SER A N 1
ATOM 5146 C CA . SER A 1 636 ? 22.735 33.882 -13.784 1.00 84.25 636 SER A CA 1
ATOM 5147 C C . SER A 1 636 ? 23.831 32.853 -13.482 1.00 84.25 636 SER A C 1
ATOM 5149 O O . SER A 1 636 ? 23.816 31.775 -14.078 1.00 84.25 636 SER A O 1
ATOM 5151 N N . GLY A 1 637 ? 24.722 33.107 -12.516 1.00 86.19 637 GLY A N 1
ATOM 5152 C CA . GLY A 1 637 ? 25.710 32.113 -12.075 1.00 86.19 637 GLY A CA 1
ATOM 5153 C C . GLY A 1 637 ? 25.046 30.898 -11.431 1.00 86.19 637 GLY A C 1
ATOM 5154 O O . GLY A 1 637 ? 25.315 29.757 -11.807 1.00 86.19 637 GLY A O 1
ATOM 5155 N N . CYS A 1 638 ? 24.076 31.142 -10.544 1.00 87.31 638 CYS A N 1
ATOM 5156 C CA . CYS A 1 638 ? 23.264 30.099 -9.915 1.00 87.31 638 CYS A CA 1
ATOM 5157 C C . CYS A 1 638 ? 22.529 29.215 -10.949 1.00 87.31 638 CYS A C 1
ATOM 5159 O O . CYS A 1 638 ? 22.542 27.987 -10.831 1.00 87.31 638 CYS A O 1
ATOM 5161 N N . GLN A 1 639 ? 21.959 29.805 -12.011 1.00 83.94 639 GLN A N 1
ATOM 5162 C CA . GLN A 1 639 ? 21.378 29.048 -13.134 1.00 83.94 639 GLN A CA 1
ATOM 5163 C C . GLN A 1 639 ? 22.406 28.202 -13.871 1.00 83.94 639 GLN A C 1
ATOM 5165 O O . GLN A 1 639 ? 22.137 27.034 -14.163 1.00 83.94 639 GLN A O 1
ATOM 5170 N N . ALA A 1 640 ? 23.560 28.787 -14.179 1.00 88.81 640 ALA A N 1
ATOM 5171 C CA . ALA A 1 640 ? 24.538 28.143 -15.029 1.00 88.81 640 ALA A CA 1
ATOM 5172 C C . ALA A 1 640 ? 25.150 26.913 -14.342 1.00 88.81 640 ALA A C 1
ATOM 5174 O O . ALA A 1 640 ? 25.208 25.847 -14.955 1.00 88.81 640 ALA A O 1
ATOM 5175 N N . PHE A 1 641 ? 25.458 27.004 -13.042 1.00 93.88 641 PHE A N 1
ATOM 5176 C CA . PHE A 1 641 ? 25.848 25.851 -12.223 1.00 93.88 641 PHE A CA 1
ATOM 5177 C C . PHE A 1 641 ? 24.774 24.747 -12.213 1.00 93.88 641 PHE A C 1
ATOM 5179 O O . PHE A 1 641 ? 25.083 23.590 -12.488 1.00 93.88 641 PHE A O 1
ATOM 5186 N N . VAL A 1 642 ? 23.493 25.078 -11.980 1.00 86.25 642 VAL A N 1
ATOM 5187 C CA . VAL A 1 642 ? 22.397 24.082 -12.011 1.00 86.25 642 VAL A CA 1
ATOM 5188 C C . VAL A 1 642 ? 22.304 23.381 -13.369 1.00 86.25 642 VAL A C 1
ATOM 5190 O O . VAL A 1 642 ? 22.112 22.164 -13.431 1.00 86.25 642 VAL A O 1
ATOM 5193 N N . GLN A 1 643 ? 22.423 24.129 -14.467 1.00 86.88 643 GLN A N 1
ATOM 5194 C CA . GLN A 1 643 ? 22.348 23.566 -15.812 1.00 86.88 643 GLN A CA 1
ATOM 5195 C C . GLN A 1 643 ? 23.573 22.717 -16.166 1.00 86.88 643 GLN A C 1
ATOM 5197 O O . GLN A 1 643 ? 23.403 21.650 -16.760 1.00 86.88 643 GLN A O 1
ATOM 5202 N N . ARG A 1 644 ? 24.777 23.142 -15.766 1.00 94.19 644 ARG A N 1
ATOM 5203 C CA . ARG A 1 644 ? 26.032 22.421 -16.013 1.00 94.19 644 ARG A CA 1
ATOM 5204 C C . ARG A 1 644 ? 26.071 21.109 -15.229 1.00 94.19 644 ARG A C 1
ATOM 5206 O O . ARG A 1 644 ? 26.280 20.055 -15.832 1.00 94.19 644 ARG A O 1
ATOM 5213 N N . ALA A 1 645 ? 25.677 21.134 -13.954 1.00 89.00 645 ALA A N 1
ATOM 5214 C CA . ALA A 1 645 ? 25.517 19.944 -13.117 1.00 89.00 645 ALA A CA 1
ATOM 5215 C C . ALA A 1 645 ? 24.593 18.881 -13.739 1.00 89.00 645 ALA A C 1
ATOM 5217 O O . ALA A 1 645 ? 24.876 17.683 -13.691 1.00 89.00 645 ALA A O 1
ATOM 5218 N N . MET A 1 646 ? 23.485 19.305 -14.363 1.00 81.56 646 MET A N 1
ATOM 5219 C CA . MET A 1 646 ? 22.577 18.387 -15.060 1.00 81.56 646 MET A CA 1
ATOM 5220 C C . MET A 1 646 ? 23.215 17.731 -16.293 1.00 81.56 646 MET A C 1
ATOM 5222 O O . MET A 1 646 ? 22.895 16.578 -16.576 1.00 81.56 646 MET A O 1
ATOM 5226 N N . ILE A 1 647 ? 24.105 18.423 -17.015 1.00 83.19 647 ILE A N 1
ATOM 5227 C CA . ILE A 1 647 ? 24.835 17.834 -18.150 1.00 83.19 647 ILE A CA 1
ATOM 5228 C C . ILE A 1 647 ? 25.907 16.856 -17.649 1.00 83.19 647 ILE A C 1
ATOM 5230 O O . ILE A 1 647 ? 25.985 15.748 -18.176 1.00 83.19 647 ILE A O 1
ATOM 5234 N N . HIS A 1 648 ? 26.676 17.202 -16.610 1.00 85.25 648 HIS A N 1
ATOM 5235 C CA . HIS A 1 648 ? 27.642 16.274 -15.999 1.00 85.25 648 HIS A CA 1
ATOM 5236 C C . HIS A 1 648 ? 26.957 14.983 -15.532 1.00 85.25 648 HIS A C 1
ATOM 5238 O O . HIS A 1 648 ? 27.371 13.887 -15.907 1.00 85.25 648 HIS A O 1
ATOM 5244 N N . ARG A 1 649 ? 25.813 15.099 -14.849 1.00 77.81 649 ARG A N 1
ATOM 5245 C CA . ARG A 1 649 ? 25.016 13.941 -14.423 1.00 77.81 649 ARG A CA 1
ATOM 5246 C C . ARG A 1 649 ? 24.466 13.113 -15.589 1.00 77.81 649 ARG A C 1
ATOM 5248 O O . ARG A 1 649 ? 24.416 11.891 -15.495 1.00 77.81 649 ARG A O 1
ATOM 5255 N N . LEU A 1 650 ? 24.078 13.746 -16.700 1.00 74.06 650 LEU A N 1
ATOM 5256 C CA . LEU A 1 650 ? 23.676 13.038 -17.925 1.00 74.06 650 LEU A CA 1
ATOM 5257 C C . LEU A 1 650 ? 24.852 12.266 -18.551 1.00 74.06 650 LEU A C 1
ATOM 5259 O O . LEU A 1 650 ? 24.654 11.171 -19.074 1.00 74.06 650 LEU A O 1
ATOM 5263 N N . LYS A 1 651 ? 26.072 12.810 -18.454 1.00 77.00 651 LYS A N 1
ATOM 5264 C CA . LYS A 1 651 ? 27.329 12.155 -18.854 1.00 77.00 651 LYS A CA 1
ATOM 5265 C C . LYS A 1 651 ? 27.822 11.096 -17.846 1.00 77.00 651 LYS A C 1
ATOM 5267 O O . LYS A 1 651 ? 28.783 10.396 -18.147 1.00 77.00 651 LYS A O 1
ATOM 5272 N N . GLY A 1 652 ? 27.170 10.946 -16.687 1.00 74.12 652 GLY A N 1
ATOM 5273 C CA . GLY A 1 652 ? 27.575 10.028 -15.610 1.00 74.12 652 GLY A CA 1
ATOM 5274 C C . GLY A 1 652 ? 28.716 10.542 -14.722 1.00 74.12 652 GLY A C 1
ATOM 5275 O O . GLY A 1 652 ? 29.255 9.786 -13.918 1.00 74.12 652 GLY A O 1
ATOM 5276 N N . ASP A 1 653 ? 29.080 11.815 -14.861 1.00 82.44 653 ASP A N 1
ATOM 5277 C CA . ASP A 1 653 ? 30.099 12.508 -14.073 1.00 82.44 653 ASP A CA 1
ATOM 5278 C C . ASP A 1 653 ? 29.456 13.100 -12.806 1.00 82.44 653 ASP A C 1
ATOM 5280 O O . ASP A 1 653 ? 29.192 14.300 -12.691 1.00 82.44 653 ASP A O 1
ATOM 5284 N N . ASP A 1 654 ? 29.104 12.212 -11.872 1.00 80.50 654 ASP A N 1
ATOM 5285 C CA . ASP A 1 654 ? 28.382 12.572 -10.645 1.00 80.50 654 ASP A CA 1
ATOM 5286 C C . ASP A 1 654 ? 29.215 13.449 -9.688 1.00 80.50 654 ASP A C 1
ATOM 5288 O O . ASP A 1 654 ? 28.637 14.170 -8.872 1.00 80.50 654 ASP A O 1
ATOM 5292 N N . ASP A 1 655 ? 30.549 13.444 -9.795 1.00 84.00 655 ASP A N 1
ATOM 5293 C CA . ASP A 1 655 ? 31.429 14.261 -8.950 1.00 84.00 655 ASP A CA 1
ATOM 5294 C C . ASP A 1 655 ? 31.536 15.709 -9.450 1.00 84.00 655 ASP A C 1
ATOM 5296 O O . ASP A 1 655 ? 31.393 16.634 -8.644 1.00 84.00 655 ASP A O 1
ATOM 5300 N N . ALA A 1 656 ? 31.660 15.947 -10.763 1.00 84.44 656 ALA A N 1
ATOM 5301 C CA . ALA A 1 656 ? 31.515 17.304 -11.298 1.00 84.44 656 ALA A CA 1
ATOM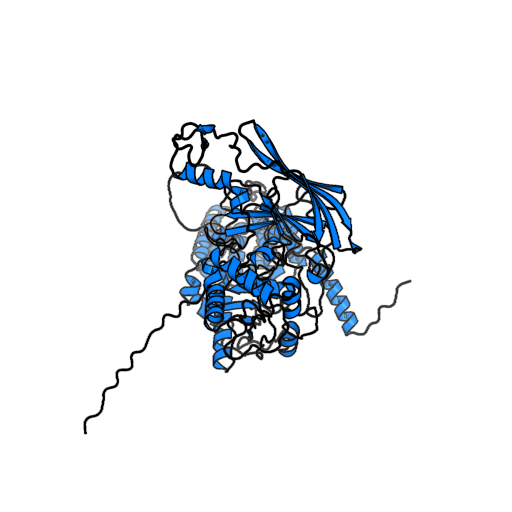 5302 C C . ALA A 1 656 ? 30.079 17.829 -11.120 1.00 84.44 656 ALA A C 1
ATOM 5304 O O . ALA A 1 656 ? 29.879 18.991 -10.758 1.00 84.44 656 ALA A O 1
ATOM 5305 N N . ALA A 1 657 ? 29.069 16.963 -11.284 1.00 84.00 657 ALA A N 1
ATOM 5306 C CA . ALA A 1 657 ? 27.678 17.324 -11.017 1.00 84.00 657 ALA A CA 1
ATOM 5307 C C . ALA A 1 657 ? 27.456 17.737 -9.554 1.00 84.00 657 ALA A C 1
ATOM 5309 O O . ALA A 1 657 ? 26.776 18.730 -9.293 1.00 84.00 657 ALA A O 1
ATOM 5310 N N . ARG A 1 658 ? 28.043 17.007 -8.596 1.00 86.38 658 ARG A N 1
ATOM 5311 C CA . ARG A 1 658 ? 28.032 17.357 -7.169 1.00 86.38 658 ARG A CA 1
ATOM 5312 C C . ARG A 1 658 ? 28.654 18.731 -6.936 1.00 86.38 658 ARG A C 1
ATOM 5314 O O . ARG A 1 658 ? 27.999 19.564 -6.319 1.00 86.38 658 ARG A O 1
ATOM 5321 N N . ALA A 1 659 ? 29.861 18.981 -7.443 1.00 91.69 659 ALA A N 1
ATOM 5322 C CA . ALA A 1 659 ? 30.568 20.246 -7.235 1.00 91.69 659 ALA A CA 1
ATOM 5323 C C . ALA A 1 659 ? 29.758 21.461 -7.733 1.00 91.69 659 ALA A C 1
ATOM 5325 O O . ALA A 1 659 ? 29.613 22.458 -7.020 1.00 91.69 659 ALA A O 1
ATOM 5326 N N . ASP A 1 660 ? 29.152 21.354 -8.917 1.00 93.25 660 ASP A N 1
ATOM 5327 C CA . ASP A 1 660 ? 28.282 22.402 -9.456 1.00 93.25 660 ASP A CA 1
ATOM 5328 C C . ASP A 1 660 ? 26.971 22.549 -8.661 1.00 93.25 660 ASP A C 1
ATOM 5330 O O . ASP A 1 660 ? 26.509 23.669 -8.421 1.00 93.25 660 ASP A O 1
ATOM 5334 N N . PHE A 1 661 ? 26.368 21.451 -8.187 1.00 86.19 661 PHE A N 1
ATOM 5335 C CA . PHE A 1 661 ? 25.206 21.543 -7.299 1.00 86.19 661 PHE A CA 1
ATOM 5336 C C . PHE A 1 661 ? 25.562 22.137 -5.921 1.00 86.19 661 PHE A C 1
ATOM 5338 O O . PHE A 1 661 ? 24.738 22.855 -5.361 1.00 86.19 661 PHE A O 1
ATOM 5345 N N . GLU A 1 662 ? 26.764 21.924 -5.379 1.00 91.31 662 GLU A N 1
ATOM 5346 C CA . GLU A 1 662 ? 27.230 22.578 -4.142 1.00 91.31 662 GLU A CA 1
ATOM 5347 C C . GLU A 1 662 ? 27.357 24.092 -4.336 1.00 91.31 662 GLU A C 1
ATOM 5349 O O . GLU A 1 662 ? 26.805 24.866 -3.547 1.00 91.31 662 GLU A O 1
ATOM 5354 N N . LYS A 1 663 ? 27.981 24.529 -5.437 1.00 93.06 663 LYS A N 1
ATOM 5355 C CA . LYS A 1 663 ? 28.052 25.948 -5.828 1.00 93.06 663 LYS A CA 1
ATOM 5356 C C . LYS A 1 663 ? 26.658 26.569 -5.954 1.00 93.06 663 LYS A C 1
ATOM 5358 O O . LYS A 1 663 ? 26.366 27.566 -5.295 1.00 93.06 663 LYS A O 1
ATOM 5363 N N . ALA A 1 664 ? 25.757 25.943 -6.711 1.00 86.44 664 ALA A N 1
ATOM 5364 C CA . ALA A 1 664 ? 24.381 26.417 -6.859 1.00 86.44 664 ALA A CA 1
ATOM 5365 C C . ALA A 1 664 ? 23.589 26.430 -5.536 1.00 86.44 664 ALA A C 1
ATOM 5367 O O . ALA A 1 664 ? 22.804 27.348 -5.294 1.00 86.44 664 ALA A O 1
ATOM 5368 N N . ALA A 1 665 ? 23.771 25.430 -4.669 1.00 83.88 665 ALA A N 1
ATOM 5369 C CA . ALA A 1 665 ? 23.100 25.346 -3.372 1.00 83.88 665 ALA A CA 1
ATOM 5370 C C . ALA A 1 665 ? 23.525 26.482 -2.428 1.00 83.88 665 ALA A C 1
ATOM 5372 O O . ALA A 1 665 ? 22.674 27.048 -1.733 1.00 83.88 665 ALA A O 1
ATOM 5373 N N . ASN A 1 666 ? 24.813 26.838 -2.444 1.00 86.75 666 ASN A N 1
ATOM 5374 C CA . ASN A 1 666 ? 25.371 27.964 -1.695 1.00 86.75 666 ASN A CA 1
ATOM 5375 C C . ASN A 1 666 ? 24.856 29.316 -2.218 1.00 86.75 666 ASN A C 1
ATOM 5377 O O . ASN A 1 666 ? 24.584 30.209 -1.423 1.00 86.75 666 ASN A O 1
ATOM 5381 N N . LEU A 1 667 ? 24.608 29.431 -3.527 1.00 82.19 667 LEU A N 1
ATOM 5382 C CA . LEU A 1 667 ? 23.933 30.575 -4.163 1.00 82.19 667 LEU A CA 1
ATOM 5383 C C . LEU A 1 667 ? 22.398 30.574 -3.986 1.00 82.19 667 LEU A C 1
ATOM 5385 O O . LEU A 1 667 ? 21.692 31.301 -4.682 1.00 82.19 667 LEU A O 1
ATOM 5389 N N . GLY A 1 668 ? 21.857 29.742 -3.090 1.00 73.62 668 GLY A N 1
ATOM 5390 C CA . GLY A 1 668 ? 20.436 29.721 -2.734 1.00 73.62 668 GLY A CA 1
ATOM 5391 C C . GLY A 1 668 ? 19.561 28.728 -3.512 1.00 73.62 668 GLY A C 1
ATOM 5392 O O . GLY A 1 668 ? 18.376 28.605 -3.197 1.00 73.62 668 GLY A O 1
ATOM 5393 N N . SER A 1 669 ? 20.095 27.960 -4.471 1.00 78.12 669 SER A N 1
ATOM 5394 C CA . SER A 1 669 ? 19.292 27.007 -5.256 1.00 78.12 669 SER A CA 1
ATOM 5395 C C . SER A 1 669 ? 18.739 25.859 -4.404 1.00 78.12 669 SER A C 1
ATOM 5397 O O . SER A 1 669 ? 19.438 24.909 -4.041 1.00 78.12 669 SER A O 1
ATOM 5399 N N . SER A 1 670 ? 17.434 25.907 -4.134 1.00 67.19 670 SER A N 1
ATOM 5400 C CA . SER A 1 670 ? 16.688 24.828 -3.474 1.00 67.19 670 SER A CA 1
ATOM 5401 C C . SER A 1 670 ? 16.652 23.540 -4.306 1.00 67.19 670 SER A C 1
ATOM 5403 O O . SER A 1 670 ? 16.678 22.445 -3.742 1.00 67.19 670 SER A O 1
ATOM 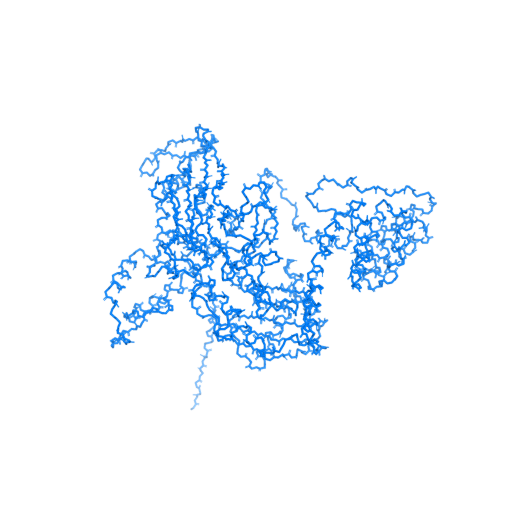5405 N N . PHE A 1 671 ? 16.669 23.651 -5.640 1.00 69.69 671 PHE A N 1
ATOM 5406 C CA . PHE A 1 671 ? 16.799 22.500 -6.535 1.00 69.69 671 PHE A CA 1
ATOM 5407 C C . PHE A 1 671 ? 18.149 21.804 -6.346 1.00 69.69 671 PHE A C 1
ATOM 5409 O O . PHE A 1 671 ? 18.187 20.587 -6.183 1.00 69.69 671 PHE A O 1
ATOM 5416 N N . ALA A 1 672 ? 19.246 22.564 -6.306 1.00 72.75 672 ALA A N 1
ATOM 5417 C CA . ALA A 1 672 ? 20.576 21.998 -6.127 1.00 72.75 672 ALA A CA 1
ATOM 5418 C C . ALA A 1 672 ? 20.730 21.314 -4.758 1.00 72.75 672 ALA A C 1
ATOM 5420 O O . ALA A 1 672 ? 21.178 20.171 -4.702 1.00 72.75 672 ALA A O 1
ATOM 5421 N N . LYS A 1 673 ? 20.232 21.937 -3.675 1.00 74.44 673 LYS A N 1
ATOM 5422 C CA . LYS A 1 673 ? 20.163 21.322 -2.331 1.00 74.44 673 LYS A CA 1
ATOM 5423 C C . LYS A 1 673 ? 19.484 19.944 -2.358 1.00 74.44 673 LYS A C 1
ATOM 5425 O O . LYS A 1 673 ? 19.989 19.002 -1.754 1.00 74.44 673 LYS A O 1
ATOM 5430 N N . LEU A 1 674 ? 18.379 19.800 -3.096 1.00 62.53 674 LEU A N 1
ATOM 5431 C CA . LEU A 1 674 ? 17.687 18.517 -3.262 1.00 62.53 674 LEU A CA 1
ATOM 5432 C C . LEU A 1 674 ? 18.515 17.494 -4.063 1.00 62.53 674 LEU A C 1
ATOM 5434 O O . LEU A 1 674 ? 18.526 16.314 -3.712 1.00 62.53 674 LEU A O 1
ATOM 5438 N N . GLN A 1 675 ? 19.222 17.920 -5.115 1.00 70.25 675 GLN A N 1
ATOM 5439 C CA . GLN A 1 675 ? 20.066 17.011 -5.901 1.00 70.25 675 GLN A CA 1
ATOM 5440 C C . GLN A 1 675 ? 21.299 16.527 -5.128 1.00 70.25 675 GLN A C 1
ATOM 5442 O O . GLN A 1 675 ? 21.687 15.375 -5.296 1.00 70.25 675 GLN A O 1
ATOM 5447 N N . LEU A 1 676 ? 21.863 17.334 -4.224 1.00 68.19 676 LEU A N 1
ATOM 5448 C CA . LEU A 1 676 ? 22.967 16.909 -3.351 1.00 68.19 676 LEU A CA 1
ATOM 5449 C C . LEU A 1 676 ? 22.568 15.784 -2.395 1.00 68.19 676 LEU A C 1
ATOM 5451 O O . LEU A 1 676 ? 23.341 14.850 -2.195 1.00 68.19 676 LEU A O 1
ATOM 5455 N N . VAL A 1 677 ? 21.340 15.818 -1.866 1.00 64.00 677 VAL 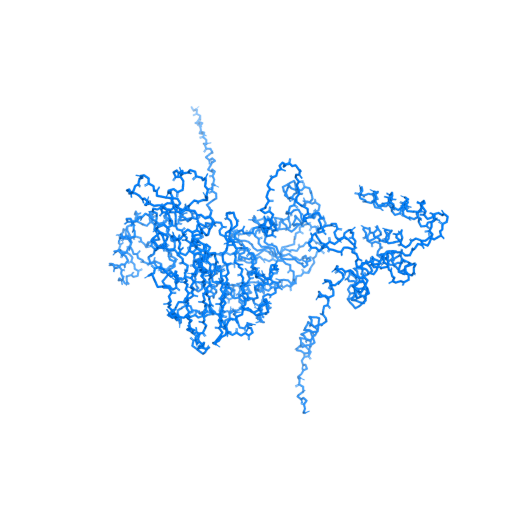A N 1
ATOM 5456 C CA . VAL A 1 677 ? 20.791 14.707 -1.068 1.00 64.00 677 VAL A CA 1
ATOM 5457 C C . VAL A 1 677 ? 20.694 13.430 -1.913 1.00 64.00 677 VAL A C 1
ATOM 5459 O O . VAL A 1 677 ? 21.034 12.353 -1.432 1.00 64.00 677 VAL A O 1
ATOM 5462 N N . ALA A 1 678 ? 20.303 13.544 -3.187 1.00 58.47 678 ALA A N 1
ATOM 5463 C CA . ALA A 1 678 ? 20.242 12.412 -4.117 1.00 58.47 678 ALA A CA 1
ATOM 5464 C C . ALA A 1 678 ? 21.624 11.913 -4.595 1.00 58.47 678 ALA A C 1
ATOM 5466 O O . ALA A 1 678 ? 21.739 10.762 -5.007 1.00 58.47 678 ALA A O 1
ATOM 5467 N N . LEU A 1 679 ? 22.661 12.756 -4.540 1.00 63.06 679 LEU A N 1
ATOM 5468 C CA . LEU A 1 679 ? 24.054 12.425 -4.876 1.00 63.06 679 LEU A CA 1
ATOM 5469 C C . LEU A 1 679 ? 24.890 12.015 -3.649 1.00 63.06 679 LEU A C 1
ATOM 5471 O O . LEU A 1 679 ? 26.104 11.839 -3.770 1.00 63.06 679 LEU A O 1
ATOM 5475 N N . ASN A 1 680 ? 24.281 11.892 -2.464 1.00 62.19 680 ASN A N 1
ATOM 5476 C CA . ASN A 1 680 ? 24.969 11.639 -1.196 1.00 62.19 680 ASN A CA 1
ATOM 5477 C C . ASN A 1 680 ? 25.961 10.452 -1.306 1.00 62.19 680 ASN A C 1
ATOM 5479 O O . ASN A 1 680 ? 25.550 9.333 -1.638 1.00 62.19 680 ASN A O 1
ATOM 5483 N N . PRO A 1 681 ? 27.263 10.663 -1.014 1.00 46.69 681 PRO A N 1
ATOM 5484 C CA . PRO A 1 681 ? 28.291 9.668 -1.284 1.00 46.69 681 PRO A CA 1
ATOM 5485 C C . PRO A 1 681 ? 28.177 8.432 -0.389 1.00 46.69 681 PRO A C 1
ATOM 5487 O O . PRO A 1 681 ? 28.714 7.402 -0.766 1.00 46.69 681 PRO A O 1
ATOM 5490 N N . TYR A 1 682 ? 27.445 8.464 0.731 1.00 43.69 682 TYR A N 1
ATOM 5491 C CA . TYR A 1 682 ? 27.192 7.259 1.531 1.00 43.69 682 TYR A CA 1
ATOM 5492 C C . TYR A 1 682 ? 26.321 6.238 0.777 1.00 43.69 682 TYR A C 1
ATOM 5494 O O . TYR A 1 682 ? 26.591 5.041 0.841 1.00 43.69 682 TYR A O 1
ATOM 5502 N N . ALA A 1 683 ? 25.353 6.690 -0.030 1.00 42.84 683 ALA A N 1
ATOM 5503 C CA . ALA A 1 683 ? 24.570 5.803 -0.895 1.00 42.84 683 ALA A CA 1
ATOM 5504 C C . ALA A 1 683 ? 25.423 5.229 -2.045 1.00 42.84 683 ALA A C 1
ATOM 5506 O O . ALA A 1 683 ? 25.320 4.046 -2.378 1.00 42.84 683 ALA A O 1
ATOM 5507 N N . ALA A 1 684 ? 26.314 6.042 -2.621 1.00 41.62 684 ALA A N 1
ATOM 5508 C CA . ALA A 1 684 ? 27.264 5.594 -3.640 1.00 41.62 684 ALA A CA 1
ATOM 5509 C C . ALA A 1 684 ? 28.334 4.643 -3.068 1.00 41.62 684 ALA A C 1
ATOM 5511 O O . ALA A 1 684 ? 28.685 3.659 -3.713 1.00 41.62 684 ALA A O 1
ATOM 5512 N N . MET A 1 685 ? 28.808 4.886 -1.844 1.00 37.53 685 MET A N 1
ATOM 5513 C CA . MET A 1 685 ? 29.805 4.071 -1.149 1.00 37.53 685 MET A CA 1
ATOM 5514 C C . MET A 1 685 ? 29.233 2.707 -0.759 1.00 37.53 685 MET A C 1
ATOM 5516 O O . MET A 1 685 ? 29.909 1.710 -0.986 1.00 37.53 685 MET A O 1
ATOM 5520 N N . CYS A 1 686 ? 27.978 2.619 -0.299 1.00 39.22 686 CYS A N 1
ATOM 5521 C CA . CYS A 1 686 ? 27.299 1.328 -0.139 1.00 39.22 686 CYS A CA 1
ATOM 5522 C C . CYS A 1 686 ? 27.276 0.535 -1.455 1.00 39.22 686 CYS A C 1
ATOM 5524 O O . CYS A 1 686 ? 27.637 -0.638 -1.469 1.00 39.22 686 CYS A O 1
ATOM 5526 N N . ASN A 1 687 ? 26.927 1.178 -2.575 1.00 39.94 687 ASN A N 1
ATOM 5527 C CA . ASN A 1 687 ? 26.894 0.526 -3.887 1.00 39.94 687 ASN A CA 1
ATOM 5528 C C . ASN A 1 687 ? 28.291 0.128 -4.399 1.00 39.94 687 ASN A C 1
ATOM 5530 O O . ASN A 1 687 ? 28.440 -0.943 -4.987 1.00 39.94 687 ASN A O 1
ATOM 5534 N N . LYS A 1 688 ? 29.320 0.950 -4.156 1.00 39.31 688 LYS A N 1
ATOM 5535 C CA . LYS A 1 688 ? 30.710 0.662 -4.535 1.00 39.31 688 LYS A CA 1
ATOM 5536 C C . LYS A 1 688 ? 31.308 -0.461 -3.686 1.00 39.31 688 LYS A C 1
ATOM 5538 O O . LYS A 1 688 ? 31.864 -1.394 -4.248 1.00 39.31 688 LYS A O 1
ATOM 5543 N N . MET A 1 689 ? 31.109 -0.429 -2.370 1.00 36.84 689 MET A N 1
ATOM 5544 C CA . MET A 1 689 ? 31.575 -1.468 -1.448 1.00 36.84 689 MET A CA 1
ATOM 5545 C C . MET A 1 689 ? 30.869 -2.806 -1.719 1.00 36.84 689 MET A C 1
ATOM 5547 O O . MET A 1 689 ? 31.519 -3.846 -1.749 1.00 36.84 689 MET A O 1
ATOM 5551 N N . LEU A 1 690 ? 29.564 -2.789 -2.031 1.00 45.84 690 LEU A N 1
ATOM 5552 C CA . LEU A 1 690 ? 28.852 -3.965 -2.546 1.00 45.84 690 LEU A CA 1
ATOM 5553 C C . LEU A 1 690 ? 29.452 -4.452 -3.874 1.00 45.84 690 LEU A C 1
ATOM 5555 O O . LEU A 1 690 ? 29.690 -5.646 -4.026 1.00 45.84 690 LEU A O 1
ATOM 5559 N N . SER A 1 691 ? 29.729 -3.554 -4.826 1.00 42.00 691 SER A N 1
ATOM 5560 C CA . SER A 1 691 ? 30.330 -3.914 -6.118 1.00 42.00 691 SER A CA 1
ATOM 5561 C C . SER A 1 691 ? 31.721 -4.540 -5.968 1.00 42.00 691 SER A C 1
ATOM 5563 O O . SER A 1 691 ? 32.002 -5.538 -6.625 1.00 42.00 691 SER A O 1
ATOM 5565 N N . GLU A 1 692 ? 32.573 -4.000 -5.096 1.00 42.56 692 GLU A N 1
ATOM 5566 C CA . GLU A 1 692 ? 33.916 -4.521 -4.812 1.00 42.56 692 GLU A CA 1
ATOM 5567 C C . GLU A 1 692 ? 33.852 -5.883 -4.102 1.00 42.56 692 GLU A C 1
ATOM 5569 O O . GLU A 1 692 ? 34.563 -6.810 -4.490 1.00 42.56 692 GLU A O 1
ATOM 5574 N N . VAL A 1 693 ? 32.932 -6.065 -3.146 1.00 43.62 693 VAL A N 1
ATOM 5575 C CA . VAL A 1 693 ? 32.661 -7.373 -2.522 1.00 43.62 693 VAL A CA 1
ATOM 5576 C C . VAL A 1 693 ? 32.181 -8.393 -3.563 1.00 43.62 693 VAL A C 1
ATOM 5578 O O . VAL A 1 693 ? 32.723 -9.495 -3.634 1.00 43.62 693 VAL A O 1
ATOM 5581 N N . PHE A 1 694 ? 31.227 -8.037 -4.429 1.00 46.06 694 PHE A N 1
ATOM 5582 C CA . PHE A 1 694 ? 30.761 -8.927 -5.500 1.00 46.06 694 PHE A CA 1
ATOM 5583 C C . PHE A 1 694 ? 31.825 -9.204 -6.571 1.00 46.06 694 PHE A C 1
ATOM 5585 O O . PHE A 1 694 ? 31.792 -10.269 -7.190 1.00 46.06 694 PHE A O 1
ATOM 5592 N N . GLN A 1 695 ? 32.766 -8.287 -6.797 1.00 45.19 695 GLN A N 1
ATOM 5593 C CA . GLN A 1 695 ? 33.880 -8.496 -7.716 1.00 45.19 695 GLN A CA 1
ATOM 5594 C C . GLN A 1 695 ? 34.936 -9.433 -7.113 1.00 45.19 695 GLN A C 1
ATOM 5596 O O . GLN A 1 695 ? 35.311 -10.405 -7.763 1.00 45.19 695 GLN A O 1
ATOM 5601 N N . ASN A 1 696 ? 35.325 -9.241 -5.850 1.00 49.16 696 ASN A N 1
ATOM 5602 C CA . ASN A 1 696 ? 36.248 -10.141 -5.147 1.00 49.16 696 ASN A CA 1
ATOM 5603 C C . ASN A 1 696 ? 35.688 -11.572 -5.030 1.00 49.16 696 ASN A C 1
ATOM 5605 O O . ASN A 1 696 ? 36.418 -12.536 -5.263 1.00 49.16 696 ASN A O 1
ATOM 5609 N N . LEU A 1 697 ? 34.378 -11.713 -4.783 1.00 47.09 697 LEU A N 1
ATOM 5610 C CA . LEU A 1 697 ? 33.674 -13.003 -4.792 1.00 47.09 697 LEU A CA 1
ATOM 5611 C C . LEU A 1 697 ? 33.641 -13.671 -6.180 1.00 47.09 697 LEU A C 1
ATOM 5613 O O . LEU A 1 697 ? 33.624 -14.896 -6.263 1.00 47.09 697 LEU A O 1
ATOM 5617 N N . ARG A 1 698 ? 33.642 -12.897 -7.275 1.00 47.94 698 ARG A N 1
ATOM 5618 C CA . ARG A 1 698 ? 33.742 -13.425 -8.652 1.00 47.94 698 ARG A CA 1
ATOM 5619 C C . ARG A 1 698 ? 35.170 -13.775 -9.060 1.00 47.94 698 ARG A C 1
ATOM 5621 O O . ARG A 1 698 ? 35.356 -14.679 -9.865 1.00 47.94 698 ARG A O 1
ATOM 5628 N N . GLU A 1 699 ? 36.156 -13.062 -8.527 1.00 52.53 699 GLU A N 1
ATOM 5629 C CA . GLU A 1 699 ? 37.582 -13.286 -8.789 1.00 52.53 699 GLU A CA 1
ATOM 5630 C C . GLU A 1 699 ? 38.203 -14.359 -7.873 1.00 52.53 699 GLU A C 1
ATOM 5632 O O . GLU A 1 699 ? 39.380 -14.679 -8.024 1.00 52.53 699 GLU A O 1
ATOM 5637 N N . GLY A 1 700 ? 37.431 -14.934 -6.940 1.00 46.53 700 GLY A N 1
ATOM 5638 C CA . GLY A 1 700 ? 37.871 -16.038 -6.077 1.00 46.53 700 GLY A CA 1
ATOM 5639 C C . GLY A 1 700 ? 38.937 -15.650 -5.048 1.00 46.53 700 GLY A C 1
ATOM 5640 O O . GLY A 1 700 ? 39.666 -16.514 -4.565 1.00 46.53 700 GLY A O 1
ATOM 5641 N N . LYS A 1 701 ? 39.059 -14.358 -4.721 1.00 42.22 701 LYS A N 1
ATOM 5642 C CA . LYS A 1 701 ? 40.029 -13.860 -3.739 1.00 42.22 701 LYS A CA 1
ATOM 5643 C C . LYS A 1 701 ? 39.465 -14.037 -2.332 1.00 42.22 701 LYS A C 1
ATOM 5645 O O . LYS A 1 701 ? 38.564 -13.304 -1.932 1.00 42.22 701 LYS A O 1
ATOM 5650 N N . GLU A 1 702 ? 40.002 -14.999 -1.586 1.00 42.66 702 GLU A N 1
ATOM 5651 C CA . GLU A 1 702 ? 39.705 -15.145 -0.160 1.00 42.66 702 GLU A CA 1
ATOM 5652 C C . GLU A 1 702 ? 40.137 -13.891 0.614 1.00 42.66 702 GLU A C 1
ATOM 5654 O O . GLU A 1 702 ? 41.229 -13.352 0.406 1.00 42.66 702 GLU A O 1
ATOM 5659 N N . CYS A 1 703 ? 39.283 -13.429 1.528 1.00 37.97 703 CYS A N 1
ATOM 5660 C CA . CYS A 1 703 ? 39.633 -12.362 2.456 1.00 37.97 703 CYS A CA 1
ATOM 5661 C C . CYS A 1 703 ? 40.706 -12.866 3.427 1.00 37.97 703 CYS A C 1
ATOM 5663 O O . CYS A 1 703 ? 40.400 -13.635 4.337 1.00 37.97 703 CYS A O 1
ATOM 5665 N N . GLN A 1 704 ? 41.949 -12.406 3.276 1.00 41.09 704 GLN A N 1
ATOM 5666 C CA . GLN A 1 704 ? 42.939 -12.560 4.339 1.00 41.09 704 GLN A CA 1
ATOM 5667 C C . GLN A 1 704 ? 42.525 -11.698 5.535 1.00 41.09 704 GLN A C 1
ATOM 5669 O O . GLN A 1 704 ? 42.395 -10.479 5.415 1.00 41.09 704 GLN A O 1
ATOM 5674 N N . GLU A 1 705 ? 42.322 -12.336 6.686 1.00 35.22 705 GLU A N 1
ATOM 5675 C CA . GLU A 1 705 ? 42.057 -11.649 7.947 1.00 35.22 705 GLU A CA 1
ATOM 5676 C C . GLU A 1 705 ? 43.264 -10.780 8.332 1.00 35.22 705 GLU A C 1
ATOM 5678 O O . GLU A 1 705 ? 44.371 -11.277 8.562 1.00 35.22 705 GLU A O 1
ATOM 5683 N N . SER A 1 706 ? 43.056 -9.464 8.409 1.00 33.78 706 SER A N 1
ATOM 5684 C CA . SER A 1 706 ? 44.037 -8.539 8.973 1.00 33.78 706 SER A CA 1
ATOM 5685 C C . SER A 1 706 ? 44.110 -8.724 10.490 1.00 33.78 706 SER A C 1
ATOM 5687 O O . SER A 1 706 ? 43.099 -8.542 11.173 1.00 33.78 706 SER A O 1
ATOM 5689 N N . LYS A 1 707 ? 45.299 -9.074 10.990 1.00 33.59 707 LYS A N 1
ATOM 5690 C CA . LYS A 1 707 ? 45.636 -9.102 12.423 1.00 33.59 707 LYS A CA 1
ATOM 5691 C C . LYS A 1 707 ? 45.623 -7.716 13.064 1.00 33.59 707 LYS A C 1
ATOM 5693 O O . LYS A 1 707 ? 45.958 -6.749 12.344 1.00 33.59 707 LYS A O 1
#

Secondary structure (DSSP, 8-state):
----------------PPPPPSS--EE---EEEEEE-TT----SS-HHHHHHHHH-SS-TTSHHHHHHHHTTTSEE-TT-EE---EE-SS-HHHHHHHHHH-HHHHHSTTTGGGHHHHHHHHHHHHHHHHTT----SSEEEEES-SS--EEETTTEEEE-GGG-SHHHHHHHHHHTTT----EETT--BT--TTSGGGGGGS-PEEETTEEE-----HHHHHHHT-S-GGGEEETTTTS-SEEEEEEE-TTS-GGG--SBSEEEEE--SS-TT-EEEEEEE-S-GGGTT-SS-EEEEEEEEEETTEEEEEEPPSBTTTB--B-TT-EEEEEEEEBTT-PEEEEEEEEEEEEGGGTEEEEEEEE---TTSPBTTEEEEE-S-TTT-SEEEEETT----HHHHHHHHHHHTHHHHTTT-SSSPBPTT-EE--SSTT---EE-HHHHHHHHHHHHHT----SSPPTTEEE--SSTT---EEEHHHHHHHHHHHHHHHHHBTTTTTT---S-TTSSTT-S----------HHHHHHHHHHS-TTPPPTT---TTSSPPPPP---TTHHHHHHHHHHHHHHHHTT-HHHHHHHHHHHHHH-TT-HHHHHHHHHHHHHTT-HHHHHHHHHHHHHHTTT-HHHHHHHHHHHHHHHHHTT-HHHHHHHHHHHHHTT-HHHHHHHHHT-HHHHHHHHHHHHHHHHHHHT---PPP-

Foldseek 3Di:
DDDDDDDDPPPPPPPPPFDDDFLDFDEAAFEEFAEEEQPDPDDLDFQVVVCCQAPVDPFCFHLQNQCCQLLLNGYGHHPHYYDGYHYQPHHLVRLVVVLVPPCVCVVDPVSVVVSSVVSVLVSRVVSCVVVVDDGGCAYEYEYADDQDWDQDQRRAIYGYSVQFGNLRNNLSVVVNVLFAAAAAPVRDTLPPQQASSSSVNHQWDQDPRGTFGHHHDPQSCVRSLSDFQVQEAEPCLVVDQKDKFKEFASQDNPVLDDGHAKYWYAQALQDRLFTWIKGWHACHRSNVRPPHTFIWIWTWDDDPLEIHTHTYAAPPPPHRGHDAQDKHKDWGFAFLVRDIWIKMKHWNDDPRVSRMTIIMIGTPDQSLTAGNQWDWAADPPVVQAGTFTHGPPDDDDPVRSVSNSCSVCVSVLCPADDLQDFDPQWHFLCLDSSRSQTDHPVNNVVSVVQSVVFPDPDVDDPPQWDQLCLDPPRRRTDHPVSSVVSVVSSSCRCVGGPNNNYNNDPPPPPPPVPPDDDDDDDDDDDCPSVVVVVCVQPVQDDPPPDPDSPLFAAFDDDDDPLQVVLVVLLVVLVVCVVVVNLVVSLVSLVVSCVSPVLDLSSLLVNLSSCVVVVVNVSSLVSLVSSCVSRVLGGDSNLSSLCSNLVSCVVVVNLVSSLVSLVSNVNSPRPVSVVVNVVSPVVVVVVVVVVVVVVVCVVVVPDDDDDD